Protein AF-A0A961CF99-F1 (afdb_monomer)

pLDDT: mean 89.74, std 12.35, range [31.81, 98.88]

Mean predicted aligned error: 10.04 Å

Solvent-accessible surface area (backbone atoms only — not comparable to full-atom values): 24828 Å² total; per-residue (Å²): 109,51,66,44,19,54,70,67,27,48,86,78,88,86,75,65,94,90,62,47,72,70,56,52,49,56,49,46,77,66,35,72,87,63,64,51,28,88,77,83,83,83,88,78,50,56,36,20,24,80,72,39,80,42,58,47,74,42,98,70,51,54,33,36,25,20,44,58,48,14,38,79,79,15,70,68,36,26,53,27,57,75,71,64,37,55,67,58,45,52,48,53,53,47,48,38,45,74,49,52,27,57,28,36,34,41,25,58,58,48,95,97,56,66,37,36,62,51,24,35,58,49,29,59,48,39,52,77,69,37,62,48,21,46,30,39,35,40,93,45,62,66,30,44,48,38,28,55,78,47,46,83,33,29,36,33,37,35,56,30,41,28,58,72,37,86,48,88,84,19,68,26,47,48,40,48,50,50,25,55,74,69,60,30,27,36,32,35,44,31,30,33,76,93,39,76,38,56,51,41,69,52,30,49,53,42,48,53,50,52,50,51,48,39,41,73,75,54,64,46,55,50,57,34,37,26,38,25,53,57,59,59,50,64,62,76,77,49,77,91,51,43,58,34,56,42,24,25,36,52,33,41,38,46,46,58,69,76,42,72,62,44,45,29,35,35,52,47,70,34,35,35,42,91,52,56,72,39,53,27,35,53,41,38,28,54,51,50,50,54,31,45,77,35,61,38,31,29,34,38,38,62,59,84,56,57,52,47,69,78,78,48,56,68,69,62,48,50,33,41,52,28,40,43,63,56,62,59,42,76,59,49,100,96,45,76,58,46,50,33,61,62,51,45,51,60,72,40,66,83,46,65,64,63,68,70,70,70,70,87,50,87,86,49,59,55,58,59,45,50,16,48,26,27,51,67,29,47,60,87,63,43,67,60,44,52,52,49,38,45,74,75,68,47,51,51,67,50,46,47,61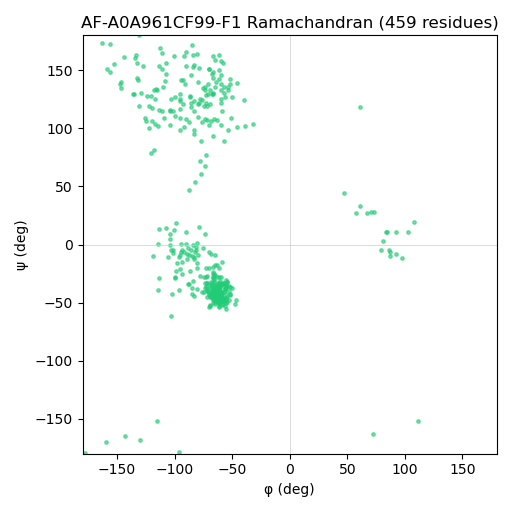,67,27,40,47,49,17,49,48,54,42,52,53,32,38,75,71,66,54,33,55,42,60,53,50,51,35,15,51,53,31,47,51,49,51,50,66,65,35,56,84,69,44,79,87,69,88,82,63,89,72,75,88,78,86,81,86,74,84,84,125

Structure (mmCIF, N/CA/C/O backbone):
data_AF-A0A961CF99-F1
#
_entry.id   AF-A0A961CF99-F1
#
loop_
_atom_site.group_PDB
_atom_site.id
_atom_site.type_symbol
_atom_site.label_atom_id
_atom_site.label_alt_id
_atom_site.label_comp_id
_atom_site.label_asym_id
_atom_site.label_entity_id
_atom_site.label_seq_id
_atom_site.pdbx_PDB_ins_code
_atom_site.Cartn_x
_atom_site.Cartn_y
_atom_site.Cartn_z
_atom_site.occupancy
_atom_site.B_iso_or_equiv
_atom_site.auth_seq_id
_atom_site.auth_comp_id
_atom_site.auth_asym_id
_atom_site.auth_atom_id
_atom_site.pdbx_PDB_model_num
ATOM 1 N N . HIS A 1 1 ? -36.228 -13.807 19.831 1.00 83.81 1 HIS A N 1
ATOM 2 C CA . HIS A 1 1 ? -35.371 -13.094 20.799 1.00 83.81 1 HIS A CA 1
ATOM 3 C C . HIS A 1 1 ? -34.555 -14.047 21.657 1.00 83.81 1 HIS A C 1
ATOM 5 O O . HIS A 1 1 ? -33.346 -14.016 21.515 1.00 83.81 1 HIS A O 1
ATOM 11 N N . GLU A 1 2 ? -35.169 -14.950 22.431 1.00 89.19 2 GLU A N 1
ATOM 12 C CA . GLU A 1 2 ? -34.454 -15.917 23.293 1.00 89.19 2 GLU A CA 1
ATOM 13 C C . GLU A 1 2 ? -33.308 -16.651 22.579 1.00 89.19 2 GLU A C 1
ATOM 15 O O . GLU A 1 2 ? -32.170 -16.546 23.015 1.00 89.19 2 GLU A O 1
ATOM 20 N N . ARG A 1 3 ? -33.566 -17.240 21.400 1.00 92.75 3 ARG A N 1
ATOM 21 C CA . ARG A 1 3 ? -32.526 -17.876 20.572 1.00 92.75 3 ARG A CA 1
ATOM 22 C C . ARG A 1 3 ? -31.328 -16.963 20.269 1.00 92.75 3 ARG A C 1
ATOM 24 O O . ARG A 1 3 ? -30.189 -17.395 20.296 1.00 92.75 3 ARG A O 1
ATOM 31 N N . HIS A 1 4 ? -31.572 -15.683 19.991 1.00 93.06 4 HIS A N 1
ATOM 32 C CA . HIS A 1 4 ? -30.490 -14.747 19.671 1.00 93.06 4 HIS A CA 1
ATOM 33 C C . HIS A 1 4 ? -29.666 -14.387 20.917 1.00 93.06 4 HIS A C 1
ATOM 35 O O . HIS A 1 4 ? -28.481 -14.096 20.810 1.00 93.06 4 HIS A O 1
ATOM 41 N N . VAL A 1 5 ? -30.271 -14.434 22.104 1.00 94.06 5 VAL A N 1
ATOM 42 C CA . VAL A 1 5 ? -29.540 -14.303 23.367 1.00 94.06 5 VAL A CA 1
ATOM 43 C C . VAL A 1 5 ? -28.692 -15.555 23.590 1.00 94.06 5 VAL A C 1
ATOM 45 O O . VAL A 1 5 ? -27.478 -15.451 23.731 1.00 94.06 5 VAL A O 1
ATOM 48 N N . THR A 1 6 ? -29.307 -16.739 23.549 1.00 94.19 6 THR A N 1
ATOM 49 C CA . THR A 1 6 ? -28.673 -18.004 23.957 1.00 94.19 6 THR A CA 1
ATOM 50 C C . THR A 1 6 ? -27.751 -18.633 22.916 1.00 94.19 6 THR A C 1
ATOM 52 O O . THR A 1 6 ? -26.993 -19.524 23.275 1.00 94.19 6 THR A O 1
ATOM 55 N N . GLU A 1 7 ? -27.818 -18.223 21.647 1.00 93.31 7 GLU A N 1
ATOM 56 C CA . GLU A 1 7 ? -26.940 -18.735 20.579 1.00 93.31 7 GLU A CA 1
ATOM 57 C C . GLU A 1 7 ? -26.005 -17.656 20.019 1.00 93.31 7 GLU A C 1
ATOM 59 O O . GLU A 1 7 ? -24.847 -17.947 19.747 1.00 93.31 7 GLU A O 1
ATOM 64 N N . LEU A 1 8 ? -26.477 -16.411 19.854 1.00 92.56 8 LEU A N 1
ATOM 65 C CA . LEU A 1 8 ? -25.692 -15.326 19.234 1.00 92.56 8 LEU A CA 1
ATOM 66 C C . LEU A 1 8 ? -25.081 -14.354 20.254 1.00 92.56 8 LEU A C 1
ATOM 68 O O . LEU A 1 8 ? -24.314 -13.467 19.881 1.00 92.56 8 LEU A O 1
ATOM 72 N N . GLY A 1 9 ? -25.424 -14.491 21.537 1.00 93.94 9 GLY A N 1
ATOM 73 C CA . GLY A 1 9 ? -24.858 -13.672 22.605 1.00 93.94 9 GLY A CA 1
ATOM 74 C C . GLY A 1 9 ? -25.358 -12.229 22.623 1.00 93.94 9 GLY A C 1
ATOM 75 O O . GLY A 1 9 ? -24.628 -11.350 23.073 1.00 93.94 9 GLY A O 1
ATOM 76 N N . ILE A 1 10 ? -26.579 -11.949 22.143 1.00 93.31 10 ILE A N 1
ATOM 77 C CA . ILE A 1 10 ? -27.162 -10.601 22.253 1.00 93.31 10 ILE A CA 1
ATOM 78 C C . ILE A 1 10 ? -27.270 -10.198 23.730 1.00 93.31 10 ILE A C 1
ATOM 80 O O . ILE A 1 10 ? -27.955 -10.856 24.513 1.00 93.31 10 ILE A O 1
ATOM 84 N N . ASN A 1 11 ? -26.626 -9.083 24.089 1.00 92.81 11 ASN A N 1
ATOM 85 C CA . ASN A 1 11 ? -26.580 -8.574 25.463 1.00 92.81 11 ASN A CA 1
ATOM 86 C C . ASN A 1 11 ? -27.641 -7.504 25.766 1.00 92.81 11 ASN A C 1
ATOM 88 O O . ASN A 1 11 ? -27.965 -7.285 26.929 1.00 92.81 11 ASN A O 1
ATOM 92 N N . VAL A 1 12 ? -28.181 -6.836 24.740 1.00 93.69 12 VAL A N 1
ATOM 93 C CA . VAL A 1 12 ? -29.194 -5.779 24.881 1.00 93.69 12 VAL A CA 1
ATOM 94 C C . VAL A 1 12 ? -30.277 -5.987 23.829 1.00 93.69 12 VAL A C 1
ATOM 96 O O . VAL A 1 12 ? -29.976 -6.140 22.648 1.00 93.69 12 VAL A O 1
ATOM 99 N N . ILE A 1 13 ? -31.542 -5.991 24.253 1.00 93.19 13 ILE A N 1
ATOM 100 C CA . ILE A 1 13 ? -32.702 -6.104 23.362 1.00 93.19 13 ILE A CA 1
ATOM 101 C C . ILE A 1 13 ? -33.562 -4.857 23.546 1.00 93.19 13 ILE A C 1
ATOM 103 O O . ILE A 1 13 ? -33.926 -4.509 24.667 1.00 93.19 13 ILE A O 1
ATOM 107 N N . GLY A 1 14 ? -33.891 -4.197 22.442 1.00 92.88 14 GLY A N 1
ATOM 108 C CA . GLY A 1 14 ? -34.728 -3.004 22.423 1.00 92.88 14 GLY A CA 1
ATOM 109 C C . GLY A 1 14 ? -35.631 -2.978 21.198 1.00 92.88 14 GLY A C 1
ATOM 110 O O . GLY A 1 14 ? -35.815 -3.990 20.520 1.00 92.88 14 GLY A O 1
ATOM 111 N N . GLY A 1 15 ? -36.193 -1.806 20.923 1.00 93.31 15 GLY A N 1
ATOM 112 C CA . GLY A 1 15 ? -37.073 -1.567 19.788 1.00 93.31 1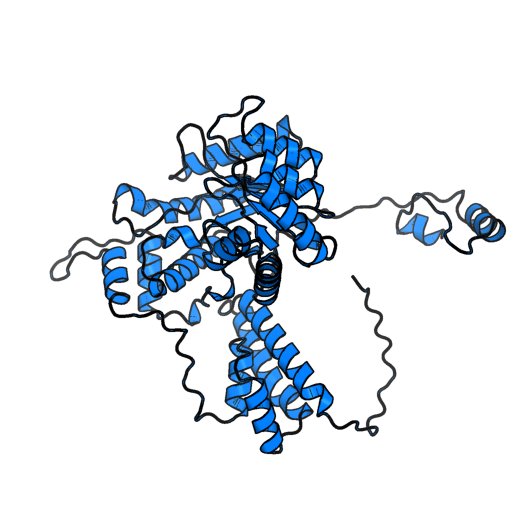5 GLY A CA 1
ATOM 113 C C . GLY A 1 15 ? -36.702 -0.300 19.029 1.00 93.31 15 GLY A C 1
ATOM 114 O O . GLY A 1 15 ? -36.105 0.612 19.593 1.00 93.31 15 GLY A O 1
ATOM 115 N N . CYS A 1 16 ? -37.084 -0.247 17.757 1.00 95.12 16 CYS A N 1
ATOM 116 C CA . CYS A 1 16 ? -36.972 0.937 16.905 1.00 95.12 16 CYS A CA 1
ATOM 117 C C . CYS A 1 16 ? -38.383 1.418 16.499 1.00 95.12 16 CYS A C 1
ATOM 119 O O . CYS A 1 16 ? -39.358 1.195 17.226 1.00 95.12 16 CYS A O 1
ATOM 121 N N . CYS A 1 17 ? -38.513 2.060 15.339 1.00 95.44 17 CYS A N 1
ATOM 122 C CA . CYS A 1 17 ? -39.769 2.575 14.800 1.00 95.44 17 CYS A CA 1
ATOM 123 C C . CYS A 1 17 ? -40.888 1.517 14.813 1.00 95.44 17 CYS A C 1
ATOM 125 O O . CYS A 1 17 ? -40.722 0.415 14.298 1.00 95.44 17 CYS A O 1
ATOM 127 N N . GLY A 1 18 ? -42.035 1.869 15.404 1.00 95.75 18 GLY A N 1
ATOM 128 C CA . GLY A 1 18 ? -43.210 0.993 15.503 1.00 95.75 18 GLY A CA 1
ATOM 129 C C . GLY A 1 18 ? -43.220 0.045 16.708 1.00 95.75 18 GLY A C 1
ATOM 130 O O . GLY A 1 18 ? -44.223 -0.628 16.935 1.00 95.75 18 GLY A O 1
ATOM 131 N N . THR A 1 19 ? -42.156 0.010 17.515 1.00 97.38 19 THR A N 1
ATOM 132 C CA . THR A 1 19 ? -42.137 -0.814 18.732 1.00 97.38 19 THR A CA 1
ATOM 133 C C . THR A 1 19 ? -43.027 -0.197 19.810 1.00 97.38 19 THR A C 1
ATOM 135 O O . THR A 1 19 ? -42.885 0.978 20.139 1.00 97.38 19 THR A O 1
ATOM 138 N N . THR A 1 20 ? -43.937 -0.992 20.379 1.00 97.62 20 THR A N 1
ATOM 139 C CA . THR A 1 20 ? -44.868 -0.550 21.437 1.00 97.62 20 THR A CA 1
ATOM 140 C C . THR A 1 20 ? -44.540 -1.200 22.786 1.00 97.62 20 THR A C 1
ATOM 142 O O . THR A 1 20 ? -43.821 -2.207 22.826 1.00 97.62 20 THR A O 1
ATOM 145 N N . PRO A 1 21 ? -45.087 -0.686 23.905 1.00 98.00 21 PRO A N 1
ATOM 146 C CA . PRO A 1 21 ? -44.946 -1.326 25.211 1.00 98.00 21 PRO A CA 1
ATOM 147 C C . PRO A 1 21 ? -45.399 -2.793 25.234 1.00 98.00 21 PRO A C 1
ATOM 149 O O . PRO A 1 21 ? -44.814 -3.598 25.952 1.00 98.00 21 PRO A O 1
ATOM 152 N N . GLU A 1 22 ? -46.399 -3.171 24.433 1.00 97.62 22 GLU A N 1
ATOM 153 C CA . GLU A 1 22 ? -46.884 -4.553 24.315 1.00 97.62 22 GLU A CA 1
ATOM 154 C C . GLU A 1 22 ? -45.819 -5.482 23.736 1.00 97.62 22 GLU A C 1
ATOM 156 O O . GLU A 1 22 ? -45.616 -6.578 24.257 1.00 97.62 22 GLU A O 1
ATOM 161 N N . HIS A 1 23 ? -45.102 -5.026 22.707 1.00 96.75 23 HIS A N 1
ATOM 162 C CA . HIS A 1 23 ? -44.000 -5.779 22.118 1.00 96.75 23 HIS A CA 1
ATOM 163 C C . HIS A 1 23 ? -42.878 -5.994 23.138 1.00 96.75 23 HIS A C 1
ATOM 165 O O . HIS A 1 23 ? -42.437 -7.125 23.340 1.00 96.75 23 HIS A O 1
ATOM 171 N N . LEU A 1 24 ? -42.447 -4.930 23.829 1.00 96.81 24 LEU A N 1
ATOM 172 C CA . LEU A 1 24 ? -41.386 -5.041 24.835 1.00 96.81 24 LEU A CA 1
ATOM 173 C C . LEU A 1 24 ? -41.810 -5.889 26.036 1.00 96.81 24 LEU A C 1
ATOM 175 O O . LEU A 1 24 ? -40.985 -6.637 26.549 1.00 96.81 24 LEU A O 1
ATOM 179 N N . ARG A 1 25 ? -43.084 -5.848 26.448 1.00 97.00 25 ARG A N 1
ATOM 180 C CA . ARG A 1 25 ? -43.606 -6.722 27.509 1.00 97.00 25 ARG A CA 1
ATOM 181 C C . ARG A 1 25 ? -43.421 -8.196 27.152 1.00 97.00 25 ARG A C 1
ATOM 183 O O . ARG A 1 25 ? -42.852 -8.935 27.947 1.00 97.00 25 ARG A O 1
ATOM 190 N N . ALA A 1 26 ? -43.798 -8.589 25.935 1.00 95.81 26 ALA A N 1
ATOM 191 C CA . ALA A 1 26 ? -43.608 -9.957 25.455 1.00 95.81 26 ALA A CA 1
ATOM 192 C C . ALA A 1 26 ? -42.119 -10.351 25.364 1.00 95.81 26 ALA A C 1
ATOM 194 O O . ALA A 1 26 ? -41.754 -11.482 25.684 1.00 95.81 26 ALA A O 1
ATOM 195 N N . VAL A 1 27 ? -41.240 -9.424 24.962 1.00 95.00 27 VAL A N 1
ATOM 196 C CA . VAL A 1 27 ? -39.784 -9.657 24.934 1.00 95.00 27 VAL A CA 1
ATOM 197 C C . VAL A 1 27 ? -39.228 -9.863 26.341 1.00 95.00 27 VAL A C 1
ATOM 199 O O . VAL A 1 27 ? -38.476 -10.809 26.556 1.00 95.00 27 VAL A O 1
ATOM 202 N N . VAL A 1 28 ? -39.601 -9.012 27.300 1.00 95.44 28 VAL A N 1
ATOM 203 C CA . VAL A 1 28 ? -39.152 -9.111 28.696 1.00 95.44 28 VAL A CA 1
ATOM 204 C C . VAL A 1 28 ? -39.641 -10.414 29.319 1.00 95.44 28 VAL A C 1
ATOM 206 O O . VAL A 1 28 ? -38.828 -11.156 29.862 1.00 95.44 28 VAL A O 1
ATOM 209 N N . GLU A 1 29 ? -40.928 -10.743 29.174 1.00 95.44 29 GLU A N 1
ATOM 210 C CA . GLU A 1 29 ? -41.494 -12.010 29.659 1.00 95.44 29 GLU A CA 1
ATOM 211 C C . GLU A 1 29 ? -40.740 -13.223 29.103 1.00 95.44 29 GLU A C 1
ATOM 213 O O . GLU A 1 29 ? -40.534 -14.204 29.815 1.00 95.44 29 GLU A O 1
ATOM 218 N N . ARG A 1 30 ? -40.290 -13.152 27.844 1.00 93.25 30 ARG A N 1
ATOM 219 C CA . ARG A 1 30 ? -39.590 -14.260 27.192 1.00 93.25 30 ARG A CA 1
ATOM 220 C C . ARG A 1 30 ? -38.090 -14.322 27.487 1.00 93.25 30 ARG A C 1
ATOM 222 O O . ARG A 1 30 ? -37.536 -15.414 27.463 1.00 93.25 30 ARG A O 1
ATOM 229 N N . CYS A 1 31 ? -37.421 -13.189 27.697 1.00 94.56 31 CYS A N 1
ATOM 230 C CA . CYS A 1 31 ? -35.954 -13.113 27.691 1.00 94.56 31 CYS A CA 1
ATOM 231 C C . CYS A 1 31 ? -35.320 -12.651 29.008 1.00 94.56 31 CYS A C 1
ATOM 233 O O . CYS A 1 31 ? -34.104 -12.761 29.137 1.00 94.56 31 CYS A O 1
ATOM 235 N N . ALA A 1 32 ? -36.084 -12.161 29.992 1.00 90.50 32 ALA A N 1
ATOM 236 C CA . ALA A 1 32 ? -35.521 -11.607 31.232 1.00 90.50 32 ALA A CA 1
ATOM 237 C C . ALA A 1 32 ? -34.666 -12.604 32.037 1.00 90.50 32 ALA A C 1
ATOM 239 O O . ALA A 1 32 ? -33.758 -12.192 32.750 1.00 90.50 32 ALA A O 1
ATOM 240 N N . GLY A 1 33 ? -34.950 -13.905 31.925 1.00 91.50 33 GLY A N 1
ATOM 241 C CA . GLY A 1 33 ? -34.180 -14.967 32.581 1.00 91.50 33 GLY A CA 1
ATOM 242 C C . GLY A 1 33 ? -33.075 -15.587 31.721 1.00 91.50 33 GLY A C 1
ATOM 243 O O . GLY A 1 33 ? -32.417 -16.519 32.176 1.00 91.50 33 GLY A O 1
ATOM 244 N N . SER A 1 34 ? -32.887 -15.138 30.478 1.00 93.19 34 SER A N 1
ATOM 245 C CA . SER A 1 34 ? -31.924 -15.743 29.554 1.00 93.19 34 SER A CA 1
ATOM 246 C C . SER A 1 34 ? -30.496 -15.269 29.839 1.00 93.19 34 SER A C 1
ATOM 248 O O . SER A 1 34 ? -30.253 -14.085 30.061 1.00 93.19 34 SER A O 1
ATOM 250 N N . THR A 1 35 ? -29.528 -16.182 29.761 1.00 95.00 35 THR A N 1
ATOM 251 C CA . THR A 1 35 ? -28.098 -15.848 29.796 1.00 95.00 35 THR A CA 1
ATOM 252 C C . THR A 1 35 ? -27.567 -15.729 28.365 1.00 95.00 35 THR A C 1
ATOM 254 O O . THR A 1 35 ? -27.743 -16.672 27.589 1.00 95.00 35 THR A O 1
ATOM 257 N N . PRO A 1 36 ? -26.935 -14.603 27.983 1.00 95.38 36 PRO A N 1
ATOM 258 C CA . PRO A 1 36 ? -26.304 -14.475 26.675 1.00 95.38 36 PRO A CA 1
ATOM 259 C C . PRO A 1 36 ? -25.209 -15.526 26.461 1.00 95.38 36 PRO A C 1
ATOM 261 O O . PRO A 1 36 ? -24.404 -15.769 27.361 1.00 95.38 36 PRO A O 1
ATOM 264 N N . ALA A 1 37 ? -25.151 -16.117 25.267 1.00 95.44 37 ALA A N 1
ATOM 265 C CA . ALA A 1 37 ? -24.029 -16.961 24.865 1.00 95.44 37 ALA A CA 1
ATOM 266 C C . ALA A 1 37 ? -22.705 -16.190 24.890 1.00 95.44 37 ALA A C 1
ATOM 268 O O . ALA A 1 37 ? -22.635 -15.007 24.547 1.00 95.44 37 ALA A O 1
ATOM 269 N N . THR A 1 38 ? -21.633 -16.894 25.248 1.00 95.12 38 THR A N 1
ATOM 270 C CA . THR A 1 38 ? -20.268 -16.392 25.090 1.00 95.12 38 THR A CA 1
ATOM 271 C C . THR A 1 38 ? -19.938 -16.280 23.605 1.00 95.12 38 THR A C 1
ATOM 273 O O . THR A 1 38 ? -20.111 -17.238 22.854 1.00 95.12 38 THR A O 1
ATOM 276 N N . ARG A 1 39 ? -19.441 -15.115 23.181 1.00 91.81 39 ARG A N 1
ATOM 277 C CA . ARG A 1 39 ? -18.976 -14.884 21.808 1.00 91.81 39 ARG A CA 1
ATOM 278 C C . ARG A 1 39 ? -17.472 -15.128 21.718 1.00 91.81 39 ARG A C 1
ATOM 280 O O . ARG A 1 39 ? -16.741 -14.757 22.633 1.00 91.81 39 ARG A O 1
ATOM 287 N N . GLN A 1 40 ? -17.032 -15.716 20.611 1.00 90.56 40 GLN A N 1
ATOM 288 C CA . GLN A 1 40 ? -15.621 -15.865 20.250 1.00 90.56 40 GLN A CA 1
ATOM 289 C C . GLN A 1 40 ? -15.387 -15.100 18.942 1.00 90.56 40 GLN A C 1
ATOM 291 O O . GLN A 1 40 ? -15.492 -15.696 17.870 1.00 90.56 40 GLN A O 1
ATOM 296 N N . PRO A 1 41 ? -15.211 -13.767 18.997 1.00 89.69 41 PRO A N 1
ATOM 297 C CA . PRO A 1 41 ? -14.941 -12.994 17.793 1.00 89.69 41 PRO A CA 1
ATOM 298 C C . PRO A 1 41 ? -13.600 -13.421 17.188 1.00 89.69 41 PRO A C 1
ATOM 300 O O . PRO A 1 41 ? -12.631 -13.647 17.911 1.00 89.69 41 PRO A O 1
ATOM 303 N N . VAL A 1 42 ? -13.558 -13.517 15.861 1.00 88.19 42 VAL A N 1
ATOM 304 C CA . VAL A 1 42 ? -12.309 -13.641 15.108 1.00 88.19 42 VAL A CA 1
ATOM 305 C C . VAL A 1 42 ? -11.895 -12.231 14.719 1.00 88.19 42 VAL A C 1
ATOM 307 O O . VAL A 1 42 ? -12.673 -11.511 14.096 1.00 88.19 42 VAL A O 1
ATOM 310 N N . HIS A 1 43 ? -10.705 -11.827 15.149 1.00 87.88 43 HIS A N 1
ATOM 311 C CA . HIS A 1 43 ? -10.130 -10.544 14.774 1.00 87.88 43 HIS A CA 1
ATOM 312 C C . HIS A 1 43 ? -9.389 -10.702 13.451 1.00 87.88 43 HIS A C 1
ATOM 314 O O . HIS A 1 43 ? -8.548 -11.587 13.310 1.00 87.88 43 HIS A O 1
ATOM 320 N N . GLU A 1 44 ? -9.710 -9.835 12.500 1.00 92.12 44 GLU A N 1
ATOM 321 C CA . GLU A 1 44 ? -9.079 -9.788 11.189 1.00 92.12 44 GLU A CA 1
ATOM 322 C C . GLU A 1 44 ? -8.493 -8.391 11.000 1.00 92.12 44 GLU A C 1
ATOM 324 O O . GLU A 1 44 ? -9.209 -7.389 11.082 1.00 92.12 44 GLU A O 1
ATOM 329 N N . ALA A 1 45 ? -7.175 -8.310 10.819 1.00 95.81 45 ALA A N 1
ATOM 330 C CA . ALA A 1 45 ? -6.510 -7.030 10.630 1.00 95.81 45 ALA A CA 1
ATOM 331 C C . ALA A 1 45 ? -6.768 -6.511 9.212 1.00 95.81 45 ALA A C 1
ATOM 333 O O . ALA A 1 45 ? -6.656 -7.244 8.229 1.00 95.81 45 ALA A O 1
ATOM 334 N N . GLY A 1 46 ? -7.093 -5.230 9.111 1.00 97.19 46 GLY A N 1
ATOM 33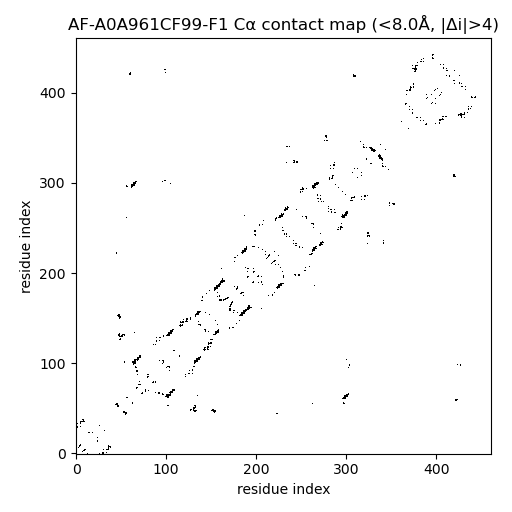5 C CA . GLY A 1 46 ? -7.374 -4.588 7.837 1.00 97.19 46 GLY A CA 1
ATOM 336 C C . GLY A 1 46 ? -7.668 -3.104 7.982 1.00 97.19 46 GLY A C 1
ATOM 337 O O . GLY A 1 46 ? -7.678 -2.562 9.092 1.00 97.19 46 GLY A O 1
ATOM 338 N N . ALA A 1 47 ? -7.941 -2.467 6.853 1.00 97.88 47 ALA A N 1
ATOM 339 C CA . ALA A 1 47 ? -8.395 -1.086 6.766 1.00 97.88 47 ALA A CA 1
ATOM 340 C C . ALA A 1 47 ? -9.877 -1.042 6.375 1.00 97.88 47 ALA A C 1
ATOM 342 O O . ALA A 1 47 ? -10.408 -1.976 5.770 1.00 97.88 47 ALA A O 1
ATOM 343 N N . THR A 1 48 ? -10.567 0.046 6.711 1.00 97.00 48 THR A N 1
ATOM 344 C CA . THR A 1 48 ? -11.968 0.238 6.318 1.00 97.00 48 THR A CA 1
ATOM 345 C C . THR A 1 48 ? -12.188 1.613 5.715 1.00 97.00 48 THR A C 1
ATOM 347 O O . THR A 1 48 ? -11.645 2.618 6.166 1.00 97.00 48 THR A O 1
ATOM 350 N N . SER A 1 49 ? -13.032 1.655 4.692 1.00 95.00 49 SER A N 1
ATOM 351 C CA . SER A 1 49 ? -13.752 2.862 4.305 1.00 95.00 49 SER A CA 1
ATOM 352 C C . SER A 1 49 ? -15.147 2.824 4.935 1.00 95.00 49 SER A C 1
ATOM 354 O O . SER A 1 49 ? -15.519 1.861 5.609 1.00 95.00 49 SER A O 1
ATOM 356 N N . ILE A 1 50 ? -15.967 3.836 4.661 1.00 93.81 50 ILE A N 1
ATOM 357 C CA . ILE A 1 50 ? -17.395 3.795 5.012 1.00 93.81 50 ILE A CA 1
ATOM 358 C C . ILE A 1 50 ? -18.197 2.786 4.164 1.00 93.81 50 ILE A C 1
ATOM 360 O O . ILE A 1 50 ? -19.381 2.581 4.425 1.00 93.81 50 ILE A O 1
ATOM 364 N N . TYR A 1 51 ? -17.575 2.180 3.145 1.00 91.06 51 TYR A N 1
ATOM 365 C CA . TYR A 1 51 ? -18.219 1.297 2.169 1.00 91.06 51 TYR A CA 1
ATOM 366 C C . TYR A 1 51 ? -17.746 -0.155 2.245 1.00 91.06 51 TYR A C 1
ATOM 368 O O . TYR A 1 51 ? -18.500 -1.052 1.879 1.00 91.06 51 TYR A O 1
ATOM 376 N N . SER A 1 52 ? -16.507 -0.404 2.672 1.00 89.88 52 SER A N 1
ATOM 377 C CA . SER A 1 52 ? -15.935 -1.749 2.656 1.00 89.88 52 SER A CA 1
ATOM 378 C C . SER A 1 52 ? -14.811 -1.927 3.668 1.00 89.88 52 SER A C 1
ATOM 380 O O . SER A 1 52 ? -14.027 -1.010 3.924 1.00 89.88 52 SER A O 1
ATOM 382 N N . PHE A 1 53 ? -14.698 -3.153 4.172 1.00 94.88 53 PHE A N 1
ATOM 383 C CA . PHE A 1 53 ? -13.520 -3.656 4.868 1.00 94.88 53 PHE A CA 1
ATOM 384 C C . PHE A 1 53 ? -12.565 -4.319 3.875 1.00 94.88 53 PHE A C 1
ATOM 386 O O . PHE A 1 53 ? -13.007 -5.038 2.980 1.00 94.88 53 PHE A O 1
ATOM 393 N N . VAL A 1 54 ? -11.269 -4.064 4.045 1.00 96.44 54 VAL A N 1
ATOM 394 C CA . VAL A 1 54 ? -10.189 -4.648 3.251 1.00 96.44 54 VAL A CA 1
ATOM 395 C C . VAL A 1 54 ? -9.188 -5.292 4.214 1.00 96.44 54 VAL A C 1
ATOM 397 O O . VAL A 1 54 ? -8.486 -4.556 4.917 1.00 96.44 54 VAL A O 1
ATOM 400 N N . PRO A 1 55 ? -9.106 -6.634 4.275 1.00 96.88 55 PRO A N 1
ATOM 401 C CA . PRO A 1 55 ? -8.119 -7.308 5.110 1.00 96.88 55 PRO A CA 1
ATOM 402 C C . PRO A 1 55 ? -6.703 -7.044 4.593 1.00 96.88 55 PRO A C 1
ATOM 404 O O . PRO A 1 55 ? -6.488 -6.880 3.394 1.00 96.88 55 PRO A O 1
ATOM 407 N N . PHE A 1 56 ? -5.713 -6.989 5.481 1.00 96.94 56 PHE A N 1
ATOM 408 C CA . PHE A 1 56 ? -4.319 -6.839 5.044 1.00 96.94 56 PHE A CA 1
ATOM 409 C C . PHE A 1 56 ? -3.783 -8.119 4.408 1.00 96.94 56 PHE A C 1
ATOM 411 O O . PHE A 1 56 ? -3.051 -8.055 3.423 1.00 96.94 56 PHE A O 1
ATOM 418 N N . HIS A 1 57 ? -4.202 -9.275 4.922 1.00 94.94 57 HIS A N 1
ATOM 419 C CA . HIS A 1 57 ? -3.959 -10.545 4.260 1.00 94.94 57 HIS A CA 1
ATOM 420 C C . HIS A 1 57 ? -4.866 -10.687 3.033 1.00 94.94 57 HIS A C 1
ATOM 422 O O . HIS A 1 57 ? -6.069 -10.445 3.111 1.00 94.94 57 HIS A O 1
ATOM 428 N N . GLN A 1 58 ? -4.285 -11.088 1.906 1.00 92.38 58 GLN A N 1
ATOM 429 C CA . GLN A 1 58 ? -5.000 -11.340 0.661 1.00 92.38 58 GLN A CA 1
ATOM 430 C C . GLN A 1 58 ? -4.777 -12.804 0.268 1.00 92.38 58 GLN A C 1
ATOM 432 O O . GLN A 1 58 ? -3.649 -13.203 0.009 1.00 92.38 58 GLN A O 1
ATOM 437 N N . ASP A 1 59 ? -5.840 -13.611 0.200 1.00 77.69 59 ASP A N 1
ATOM 438 C CA . ASP A 1 59 ? -5.713 -15.064 -0.034 1.00 77.69 59 ASP A CA 1
ATOM 439 C C . ASP A 1 59 ? -5.053 -15.409 -1.381 1.00 77.69 59 ASP A C 1
ATOM 441 O O . ASP A 1 59 ? -4.371 -16.420 -1.532 1.00 77.69 59 ASP A O 1
ATOM 445 N N . ALA A 1 60 ? -5.303 -14.574 -2.386 1.00 72.94 60 ALA A N 1
ATOM 446 C CA . ALA A 1 60 ? -4.968 -14.827 -3.783 1.00 72.94 60 ALA A CA 1
ATOM 447 C C . ALA A 1 60 ? -3.901 -13.862 -4.340 1.00 72.94 60 ALA A C 1
ATOM 449 O O . ALA A 1 60 ? -3.565 -13.922 -5.522 1.00 72.94 60 ALA A O 1
ATOM 450 N N . SER A 1 61 ? -3.398 -12.937 -3.519 1.00 84.50 61 SER A N 1
ATOM 451 C CA . SER A 1 61 ? -2.531 -11.833 -3.944 1.00 84.50 61 SER A CA 1
ATOM 452 C C . SER A 1 61 ? -1.729 -11.276 -2.770 1.00 84.50 61 SER A C 1
ATOM 454 O O . SER A 1 61 ? -1.744 -11.812 -1.674 1.00 84.50 61 SER A O 1
ATOM 456 N N . PHE A 1 62 ? -1.079 -10.146 -3.001 1.00 93.38 62 PHE A N 1
ATOM 457 C CA . PHE A 1 62 ? -0.718 -9.165 -1.987 1.00 93.38 62 PHE A CA 1
ATOM 458 C C . PHE A 1 62 ? -1.721 -7.995 -2.011 1.00 93.38 62 PHE A C 1
ATOM 460 O O . PHE A 1 62 ? -2.442 -7.782 -2.999 1.00 93.38 62 PHE A O 1
ATOM 467 N N . LEU A 1 63 ? -1.755 -7.211 -0.935 1.00 97.00 63 LEU A N 1
ATOM 468 C CA . LEU A 1 63 ? -2.546 -5.989 -0.832 1.00 97.00 63 LEU A CA 1
ATOM 469 C C . LEU A 1 63 ? -1.934 -4.882 -1.704 1.00 97.00 63 LEU A C 1
ATOM 471 O O . LEU A 1 63 ? -0.902 -4.294 -1.388 1.00 97.00 63 LEU A O 1
ATOM 475 N N . ILE A 1 64 ? -2.600 -4.581 -2.813 1.00 97.06 64 ILE A N 1
ATOM 476 C CA . ILE A 1 64 ? -2.240 -3.461 -3.695 1.00 97.06 64 ILE A CA 1
ATOM 477 C C . ILE A 1 64 ? -2.635 -2.117 -3.072 1.00 97.06 64 ILE A C 1
ATOM 479 O O . ILE A 1 64 ? -3.827 -1.839 -2.901 1.00 97.06 64 ILE A O 1
ATOM 483 N N . ILE A 1 65 ? -1.635 -1.267 -2.848 1.00 98.06 65 ILE A N 1
ATOM 484 C CA . ILE A 1 65 ? -1.773 0.138 -2.467 1.00 98.06 65 ILE A CA 1
ATOM 485 C C . ILE A 1 65 ? -1.532 0.998 -3.721 1.00 98.06 65 ILE A C 1
ATOM 487 O O . ILE A 1 65 ? -0.443 0.986 -4.292 1.00 98.06 65 ILE A O 1
ATOM 491 N N . GLY A 1 66 ? -2.552 1.719 -4.193 1.00 96.12 66 GLY A N 1
ATOM 492 C CA . GLY A 1 66 ? -2.454 2.539 -5.407 1.00 96.12 66 GLY A CA 1
ATOM 493 C C . GLY A 1 66 ? -1.607 3.800 -5.203 1.00 96.12 66 GLY A C 1
ATOM 494 O O . GLY A 1 66 ? -1.952 4.623 -4.364 1.00 96.12 66 GLY A O 1
ATOM 495 N N . GLU A 1 67 ? -0.541 3.972 -5.994 1.00 94.88 67 GLU A N 1
ATOM 496 C CA . GLU A 1 67 ? 0.497 5.010 -5.800 1.00 94.88 67 GLU A CA 1
ATOM 497 C C . GLU A 1 67 ? 0.232 6.374 -6.484 1.00 94.88 67 GLU A C 1
ATOM 499 O O . GLU A 1 67 ? 1.002 7.323 -6.338 1.00 94.88 67 GLU A O 1
ATOM 504 N N . ARG A 1 68 ? -0.801 6.500 -7.328 1.00 94.69 68 ARG A N 1
ATOM 505 C CA . ARG A 1 68 ? -0.923 7.638 -8.271 1.00 94.69 68 ARG A CA 1
ATOM 506 C C . ARG A 1 68 ? -1.523 8.898 -7.658 1.00 94.69 68 ARG A C 1
ATOM 508 O O . ARG A 1 68 ? -1.467 9.950 -8.300 1.00 94.69 68 ARG A O 1
ATOM 515 N N . THR A 1 69 ? -2.106 8.811 -6.470 1.00 96.31 69 THR A N 1
ATOM 516 C CA . THR A 1 69 ? -2.668 9.936 -5.702 1.00 96.31 69 THR A CA 1
ATOM 517 C C . THR A 1 69 ? -1.590 10.586 -4.828 1.00 96.31 69 THR A C 1
ATOM 519 O O . THR A 1 69 ? -1.788 10.857 -3.652 1.00 96.31 69 THR A O 1
ATOM 522 N N . ASN A 1 70 ? -0.428 10.837 -5.437 1.00 95.44 70 ASN A N 1
ATOM 523 C CA . ASN A 1 70 ? 0.787 11.286 -4.768 1.00 95.44 70 ASN A CA 1
ATOM 524 C C . ASN A 1 70 ? 1.389 12.499 -5.503 1.00 95.44 70 ASN A C 1
ATOM 526 O O . ASN A 1 70 ? 1.743 12.408 -6.682 1.00 95.44 70 ASN A O 1
ATOM 530 N N . ALA A 1 71 ? 1.503 13.648 -4.834 1.00 94.38 71 ALA A N 1
ATOM 531 C CA . ALA A 1 71 ? 1.988 14.897 -5.432 1.00 94.38 71 ALA A CA 1
ATOM 532 C C . ALA A 1 71 ? 3.474 14.842 -5.852 1.00 94.38 71 ALA A C 1
ATOM 534 O O . ALA A 1 71 ? 3.898 15.532 -6.791 1.00 94.38 71 ALA A O 1
ATOM 535 N N . ASN A 1 72 ? 4.268 13.981 -5.217 1.00 88.50 72 ASN A N 1
ATOM 536 C CA . ASN A 1 72 ? 5.675 13.782 -5.555 1.00 88.50 72 ASN A CA 1
ATOM 537 C C . ASN A 1 72 ? 5.841 12.778 -6.706 1.00 88.50 72 ASN A C 1
ATOM 539 O O . ASN A 1 72 ? 6.585 13.045 -7.654 1.00 88.50 72 ASN A O 1
ATOM 543 N N . GLY A 1 73 ? 5.090 11.673 -6.679 1.00 84.94 73 GLY A N 1
ATOM 544 C CA . GLY A 1 73 ? 5.193 10.573 -7.647 1.00 84.94 73 GLY A CA 1
ATOM 545 C C . GLY A 1 73 ? 4.366 10.733 -8.929 1.00 84.94 73 GLY A C 1
ATOM 546 O O . GLY A 1 73 ? 4.702 10.155 -9.963 1.00 84.94 73 GLY A O 1
ATOM 547 N N . SER A 1 74 ? 3.302 11.541 -8.912 1.00 91.88 74 SER A N 1
ATOM 548 C CA . SER A 1 74 ? 2.334 11.639 -10.010 1.00 91.88 74 SER A CA 1
ATOM 549 C C . SER A 1 74 ? 2.176 13.072 -10.501 1.00 91.88 74 SER A C 1
ATOM 551 O O . SER A 1 74 ? 1.514 13.907 -9.886 1.00 91.88 74 SER A O 1
ATOM 553 N N . LYS A 1 75 ? 2.748 13.352 -11.681 1.00 93.38 75 LYS A N 1
ATOM 554 C CA . LYS A 1 75 ? 2.665 14.675 -12.321 1.00 93.38 75 LYS A CA 1
ATOM 555 C C . LYS A 1 75 ? 1.216 15.150 -12.482 1.00 93.38 75 LYS A C 1
ATOM 557 O O . LYS A 1 75 ? 0.928 16.292 -12.152 1.00 93.38 75 LYS A O 1
ATOM 562 N N . LYS A 1 76 ? 0.321 14.268 -12.943 1.00 95.06 76 LYS A N 1
ATOM 563 C CA . LYS A 1 76 ? -1.094 14.601 -13.164 1.00 95.06 76 LYS A CA 1
ATOM 564 C C . LYS A 1 76 ? -1.802 14.951 -11.853 1.00 95.06 76 LYS A C 1
ATOM 566 O O . LYS A 1 76 ? -2.489 15.960 -11.803 1.00 95.06 76 LYS A O 1
ATOM 571 N N . PHE A 1 77 ? -1.603 14.155 -10.798 1.00 96.75 77 PHE A N 1
ATOM 572 C CA . PHE A 1 77 ? -2.218 14.430 -9.496 1.00 96.75 77 PHE A CA 1
ATOM 573 C C . PHE A 1 77 ? -1.707 15.745 -8.915 1.00 96.75 77 PHE A C 1
ATOM 575 O O . PHE A 1 77 ? -2.500 16.572 -8.477 1.00 96.75 77 PHE A O 1
ATOM 582 N N . ARG A 1 78 ? -0.388 15.965 -8.988 1.00 95.94 78 ARG A N 1
ATOM 583 C CA . ARG A 1 78 ? 0.234 17.220 -8.573 1.00 95.94 78 ARG A CA 1
ATOM 584 C C . ARG A 1 78 ? -0.380 18.411 -9.294 1.00 95.94 78 ARG A C 1
ATOM 586 O O . ARG A 1 78 ? -0.826 19.331 -8.631 1.00 95.94 78 ARG A O 1
ATOM 593 N N . GLU A 1 79 ? -0.396 18.413 -10.625 1.00 96.56 79 GLU A N 1
ATOM 594 C CA . GLU A 1 79 ? -0.924 19.539 -11.409 1.00 96.56 79 GLU A CA 1
ATOM 595 C C . GLU A 1 79 ? -2.392 19.821 -11.063 1.00 96.56 79 GLU A C 1
ATOM 597 O O . GLU A 1 79 ? -2.720 20.953 -10.717 1.00 96.56 79 GLU A O 1
ATOM 602 N N . SER A 1 80 ? -3.240 18.789 -11.014 1.00 96.69 80 SER A N 1
ATOM 603 C CA . SER A 1 80 ? -4.648 18.938 -10.630 1.00 96.69 80 SER A CA 1
ATOM 604 C C . SER A 1 80 ? -4.827 19.470 -9.205 1.00 96.69 80 SER A C 1
ATOM 606 O O . SER A 1 80 ? -5.612 20.388 -8.989 1.00 96.69 80 SER A O 1
ATOM 608 N N . MET A 1 81 ? -4.065 18.967 -8.230 1.00 95.38 81 MET A N 1
ATOM 609 C CA . MET A 1 81 ? -4.089 19.472 -6.852 1.00 95.38 81 MET A CA 1
ATOM 610 C C . MET A 1 81 ? -3.620 20.932 -6.776 1.00 95.38 81 MET A C 1
ATOM 612 O O . MET A 1 81 ? -4.229 21.753 -6.088 1.00 95.38 81 MET A O 1
ATOM 616 N N . LEU A 1 82 ? -2.552 21.278 -7.505 1.00 93.81 82 LEU A N 1
ATOM 617 C CA . LEU A 1 82 ? -2.010 22.635 -7.538 1.00 93.81 82 LEU A CA 1
ATOM 618 C C . LEU A 1 82 ? -3.024 23.641 -8.091 1.00 93.81 82 LEU A C 1
ATOM 620 O O . LEU A 1 82 ? -3.136 24.745 -7.553 1.00 93.81 82 LEU A O 1
ATOM 624 N N . GLU A 1 83 ? -3.769 23.233 -9.116 1.00 95.75 83 GLU A N 1
ATOM 625 C CA . GLU A 1 83 ? -4.832 24.001 -9.771 1.00 95.75 83 GLU A CA 1
ATOM 626 C C . GLU A 1 83 ? -6.178 23.944 -9.026 1.00 95.75 83 GLU A C 1
ATOM 628 O O . GLU A 1 83 ? -7.131 24.605 -9.438 1.00 95.75 83 GLU A O 1
ATOM 633 N N . ALA A 1 84 ? -6.257 23.197 -7.916 1.00 94.75 84 ALA A N 1
ATOM 634 C CA . ALA A 1 84 ? -7.489 22.912 -7.179 1.00 94.75 84 ALA A CA 1
ATOM 635 C C . ALA A 1 84 ? -8.585 22.235 -8.034 1.00 94.75 84 ALA A C 1
ATOM 637 O O . ALA A 1 84 ? -9.779 22.339 -7.737 1.00 94.75 84 ALA A O 1
ATOM 638 N N . ASP A 1 85 ? -8.183 21.501 -9.075 1.00 96.19 85 ASP A N 1
ATOM 639 C CA . ASP A 1 85 ? -9.034 20.590 -9.840 1.00 96.19 85 ASP A CA 1
ATOM 640 C C . ASP A 1 85 ? -9.237 19.279 -9.063 1.00 96.19 85 ASP A C 1
ATOM 642 O O . ASP A 1 85 ? -8.692 18.210 -9.361 1.00 96.19 85 ASP A O 1
ATOM 646 N N . TRP A 1 86 ? -10.034 19.385 -8.001 1.00 94.25 86 TRP A N 1
ATOM 647 C CA . TRP A 1 86 ? -10.335 18.270 -7.110 1.00 94.25 86 TRP A CA 1
ATOM 648 C C . TRP A 1 86 ? -11.139 17.159 -7.786 1.00 94.25 86 TRP A C 1
ATOM 650 O O . TRP A 1 86 ? -11.052 16.006 -7.362 1.00 94.25 86 TRP A O 1
ATOM 660 N N . ASP A 1 87 ? -11.905 17.484 -8.829 1.00 92.19 87 ASP A N 1
ATOM 661 C CA . ASP A 1 87 ? -12.685 16.503 -9.581 1.00 92.19 87 ASP A CA 1
ATOM 662 C C . ASP A 1 87 ? -11.754 15.540 -10.321 1.00 92.19 87 ASP A C 1
ATOM 664 O O . ASP A 1 87 ? -11.952 14.322 -10.256 1.00 92.19 87 ASP A O 1
ATOM 668 N N . THR A 1 88 ? -10.676 16.050 -10.929 1.00 94.69 88 THR A N 1
ATOM 669 C CA . THR A 1 88 ? -9.641 15.190 -11.514 1.00 94.69 88 THR A CA 1
ATOM 670 C C . THR A 1 88 ? -8.923 14.359 -10.450 1.00 94.69 88 THR A C 1
ATOM 672 O O . THR A 1 88 ? -8.718 13.162 -10.667 1.00 94.69 88 THR A O 1
ATOM 675 N N . CYS A 1 89 ? -8.604 14.921 -9.278 1.00 96.44 89 CYS A N 1
ATOM 676 C CA . CYS A 1 89 ? -8.012 14.155 -8.170 1.00 96.44 89 CYS A CA 1
ATOM 677 C C . CYS A 1 89 ? -8.912 12.984 -7.730 1.00 96.44 89 CYS A C 1
ATOM 679 O O . CYS A 1 89 ? -8.445 11.851 -7.590 1.00 96.44 89 CYS A O 1
ATOM 681 N N . VAL A 1 90 ? -10.217 13.231 -7.572 1.00 94.88 90 VAL A N 1
ATOM 682 C CA . VAL A 1 90 ? -11.212 12.198 -7.238 1.00 94.88 90 VAL A CA 1
ATOM 683 C C . VAL A 1 90 ? -11.334 11.163 -8.354 1.00 94.88 90 VAL A C 1
ATOM 685 O O . VAL A 1 90 ? -11.448 9.966 -8.082 1.00 94.88 90 VAL A O 1
ATOM 688 N N . GLN A 1 91 ? -11.310 11.591 -9.616 1.00 91.50 91 GLN A N 1
ATOM 689 C CA . GLN A 1 91 ? -11.366 10.663 -10.738 1.00 91.50 91 GLN A CA 1
ATOM 690 C C . GLN A 1 91 ? -10.138 9.746 -10.759 1.00 91.50 91 GLN A C 1
ATOM 692 O O . GLN A 1 91 ? -10.296 8.544 -10.949 1.00 91.50 91 GLN A O 1
ATOM 697 N N . MET A 1 92 ? -8.944 10.270 -10.475 1.00 94.00 92 MET A N 1
ATOM 698 C CA . MET A 1 92 ? -7.726 9.462 -10.374 1.00 94.00 92 MET A CA 1
ATOM 699 C C . MET A 1 92 ? -7.804 8.414 -9.258 1.00 94.00 92 MET A C 1
ATOM 701 O O . MET A 1 92 ? -7.371 7.281 -9.463 1.00 94.00 92 MET A O 1
ATOM 705 N N . ALA A 1 93 ? -8.387 8.749 -8.105 1.00 93.81 93 ALA A N 1
ATOM 706 C CA . ALA A 1 93 ? -8.657 7.775 -7.046 1.00 93.81 93 ALA A CA 1
ATOM 707 C C . ALA A 1 93 ? -9.582 6.648 -7.534 1.00 93.81 93 ALA A C 1
ATOM 709 O O . ALA A 1 93 ? -9.272 5.469 -7.378 1.00 93.81 93 ALA A O 1
ATOM 710 N N . LYS A 1 94 ? -10.691 7.001 -8.198 1.00 88.75 94 LYS A N 1
ATOM 711 C CA . LYS A 1 94 ? -11.640 6.023 -8.755 1.00 88.75 94 LYS A CA 1
ATOM 712 C C . LYS A 1 94 ? -11.014 5.143 -9.834 1.00 88.75 94 LYS A C 1
ATOM 714 O O . LYS A 1 94 ? -11.310 3.953 -9.885 1.00 88.75 94 LYS A O 1
ATOM 719 N N . ASP A 1 95 ? -10.178 5.716 -10.694 1.00 88.94 95 ASP A N 1
ATOM 720 C CA . ASP A 1 95 ? -9.493 4.979 -11.756 1.00 88.94 95 ASP A CA 1
ATOM 721 C C . ASP A 1 95 ? -8.577 3.905 -11.162 1.00 88.94 95 ASP A C 1
ATOM 723 O O . ASP A 1 95 ? -8.651 2.757 -11.585 1.00 88.94 95 ASP A O 1
ATOM 727 N N . GLN A 1 96 ? -7.817 4.227 -10.111 1.00 91.06 96 GLN A N 1
ATOM 728 C CA . GLN A 1 96 ? -6.960 3.253 -9.426 1.00 91.06 96 GLN A CA 1
ATOM 729 C C . GLN A 1 96 ? -7.743 2.082 -8.823 1.00 91.06 96 GLN A C 1
ATOM 731 O O . GLN A 1 96 ? -7.316 0.937 -8.947 1.00 91.06 96 GLN A O 1
ATOM 736 N N . ILE A 1 97 ? -8.910 2.342 -8.226 1.00 86.75 97 ILE A N 1
ATOM 737 C CA . ILE A 1 97 ? -9.785 1.276 -7.710 1.00 86.75 97 ILE A CA 1
ATOM 738 C C . ILE A 1 97 ? -10.250 0.372 -8.860 1.00 86.75 97 ILE A C 1
ATOM 740 O O . ILE A 1 97 ? -10.201 -0.850 -8.749 1.00 86.75 97 ILE A O 1
ATOM 744 N N . ARG A 1 98 ? -10.651 0.954 -10.001 1.00 82.25 98 ARG A N 1
ATOM 745 C CA . ARG A 1 98 ? -11.037 0.183 -11.200 1.00 82.25 98 ARG A CA 1
ATOM 746 C C . ARG A 1 98 ? -9.865 -0.569 -11.837 1.00 82.25 98 ARG A C 1
ATOM 748 O O . ARG A 1 98 ? -10.097 -1.529 -12.562 1.00 82.25 98 ARG A O 1
ATOM 755 N N . GLU A 1 99 ? -8.638 -0.113 -11.610 1.00 83.69 99 GLU A N 1
ATOM 756 C CA . GLU A 1 99 ? -7.390 -0.761 -12.030 1.00 83.69 99 GLU A CA 1
ATOM 757 C C . GLU A 1 99 ? -6.920 -1.841 -11.032 1.00 83.69 99 GLU A C 1
ATOM 759 O O . GLU A 1 99 ? -5.903 -2.484 -11.279 1.00 83.69 99 GLU A O 1
ATOM 764 N N . GLY A 1 100 ? -7.651 -2.068 -9.930 1.00 84.00 100 GLY A N 1
ATOM 765 C CA . GLY A 1 100 ? -7.392 -3.152 -8.976 1.00 84.00 100 GLY A CA 1
ATOM 766 C C . GLY A 1 100 ? -6.706 -2.739 -7.670 1.00 84.00 100 GLY A C 1
ATOM 767 O O . GLY A 1 100 ? -6.288 -3.612 -6.915 1.00 84.00 100 GLY A O 1
ATOM 768 N N . ALA A 1 101 ? -6.574 -1.441 -7.373 1.00 91.25 101 ALA A N 1
ATOM 769 C CA . ALA A 1 101 ? -6.086 -0.998 -6.066 1.00 91.25 101 ALA A CA 1
ATOM 770 C C . ALA A 1 101 ? -7.091 -1.348 -4.954 1.00 91.25 101 ALA A C 1
ATOM 772 O O . ALA A 1 101 ? -8.277 -1.023 -5.057 1.00 91.25 101 ALA A O 1
ATOM 773 N N . HIS A 1 102 ? -6.609 -1.971 -3.876 1.00 95.25 102 HIS A N 1
ATOM 774 C CA . HIS A 1 102 ? -7.435 -2.327 -2.717 1.00 95.25 102 HIS A CA 1
ATOM 775 C C . HIS A 1 102 ? -7.549 -1.159 -1.734 1.00 95.25 102 HIS A C 1
ATOM 777 O O . HIS A 1 102 ? -8.605 -0.933 -1.146 1.00 95.25 102 HIS A O 1
ATOM 783 N N . VAL A 1 103 ? -6.456 -0.411 -1.576 1.00 97.44 103 VAL A N 1
ATOM 784 C CA . VAL A 1 103 ? -6.363 0.824 -0.789 1.00 97.44 103 VAL A CA 1
ATOM 785 C C . VAL A 1 103 ? -5.607 1.880 -1.597 1.00 97.44 103 VAL A C 1
ATOM 787 O O . VAL A 1 103 ? -4.914 1.549 -2.562 1.00 97.44 103 VAL A O 1
ATOM 790 N N . LEU A 1 104 ? -5.753 3.155 -1.243 1.00 97.25 104 LEU A N 1
ATOM 791 C CA . LEU A 1 104 ? -5.162 4.268 -1.994 1.00 97.25 104 LEU A CA 1
ATOM 792 C C . LEU A 1 104 ? -4.151 5.036 -1.149 1.00 97.25 104 LEU A C 1
ATOM 794 O O . LEU A 1 104 ? -4.517 5.524 -0.084 1.00 97.25 104 LEU A O 1
ATOM 798 N N . ASP A 1 105 ? -2.927 5.184 -1.653 1.00 97.88 105 ASP A N 1
ATOM 799 C CA . ASP A 1 105 ? -1.911 6.076 -1.090 1.00 97.88 105 ASP A CA 1
ATOM 800 C C . ASP A 1 105 ? -2.216 7.526 -1.451 1.00 97.88 105 ASP A C 1
ATOM 802 O O . ASP A 1 105 ? -2.399 7.855 -2.624 1.00 97.88 105 ASP A O 1
ATOM 806 N N . VAL A 1 106 ? -2.329 8.389 -0.446 1.00 97.75 106 VAL A N 1
ATOM 807 C CA . VAL A 1 106 ? -2.686 9.797 -0.608 1.00 97.75 106 VAL A CA 1
ATOM 808 C C . VAL A 1 106 ? -1.585 10.658 -0.014 1.00 97.75 106 VAL A C 1
ATOM 810 O O . VAL A 1 106 ? -1.561 10.889 1.192 1.00 97.75 106 VAL A O 1
ATOM 813 N N . CYS A 1 107 ? -0.721 11.179 -0.882 1.00 97.50 107 CYS A N 1
ATOM 814 C CA . CYS A 1 107 ? 0.334 12.115 -0.511 1.00 97.50 107 CYS A CA 1
ATOM 815 C C . CYS A 1 107 ? 0.069 13.485 -1.133 1.00 97.50 107 CYS A C 1
ATOM 817 O O . CYS A 1 107 ? 0.084 13.643 -2.360 1.00 97.50 107 CYS A O 1
ATOM 819 N N . VAL A 1 108 ? -0.155 14.488 -0.284 1.00 97.00 108 VAL A N 1
ATOM 820 C CA . VAL A 1 108 ? -0.339 15.892 -0.696 1.00 97.00 108 VAL A CA 1
ATOM 821 C C . VAL A 1 108 ? 0.902 16.749 -0.444 1.00 97.00 108 VAL A C 1
ATOM 823 O O . VAL A 1 108 ? 0.924 17.917 -0.831 1.00 97.00 108 VAL A O 1
ATOM 826 N N . ASP A 1 109 ? 1.935 16.182 0.185 1.00 94.88 109 ASP A N 1
ATOM 827 C CA . ASP A 1 109 ? 3.158 16.897 0.536 1.00 94.88 109 ASP A CA 1
ATOM 828 C C . ASP A 1 109 ? 3.823 17.461 -0.723 1.00 94.88 109 ASP A C 1
ATOM 830 O O . ASP A 1 109 ? 4.295 16.732 -1.600 1.00 94.88 109 ASP A O 1
ATOM 834 N N . TYR A 1 110 ? 3.873 18.789 -0.807 1.00 92.75 110 TYR A N 1
ATOM 835 C CA . TYR A 1 110 ? 4.549 19.495 -1.882 1.00 92.75 110 TYR A CA 1
ATOM 836 C C . TYR A 1 110 ? 5.148 20.806 -1.381 1.00 92.75 110 TYR A C 1
ATOM 838 O O . TYR A 1 110 ? 4.505 21.589 -0.677 1.00 92.75 110 TYR A O 1
ATOM 846 N N . VAL A 1 111 ? 6.397 21.060 -1.773 1.00 88.62 111 VAL A N 1
ATOM 847 C CA . VAL A 1 111 ? 7.177 22.203 -1.288 1.00 88.62 111 VAL A CA 1
ATOM 848 C C . VAL A 1 111 ? 6.437 23.518 -1.540 1.00 88.62 111 VAL A C 1
ATOM 850 O O . VAL A 1 111 ? 6.064 23.842 -2.668 1.00 88.62 111 VAL A O 1
ATOM 853 N N . GLY A 1 112 ? 6.276 24.306 -0.476 1.00 86.00 112 GLY A N 1
ATOM 854 C CA . GLY A 1 112 ? 5.665 25.633 -0.539 1.00 86.00 112 GLY A CA 1
ATOM 855 C C . GLY A 1 112 ? 4.135 25.644 -0.482 1.00 86.00 112 GLY A C 1
ATOM 856 O O . GLY A 1 112 ? 3.549 26.702 -0.716 1.00 86.00 112 GLY A O 1
ATOM 857 N N . ARG A 1 113 ? 3.486 24.515 -0.165 1.00 88.88 113 ARG A N 1
ATOM 858 C CA . ARG A 1 113 ? 2.035 24.441 0.058 1.00 88.88 113 ARG A CA 1
ATOM 859 C C . ARG A 1 113 ? 1.660 24.111 1.501 1.00 88.88 113 ARG A C 1
ATOM 861 O O . ARG A 1 113 ? 2.445 23.483 2.204 1.00 88.88 113 ARG A O 1
ATOM 868 N N . PRO A 1 114 ? 0.466 24.536 1.950 1.00 92.94 114 PRO A N 1
ATOM 869 C CA . PRO A 1 114 ? -0.064 24.145 3.249 1.00 92.94 114 PRO A CA 1
ATOM 870 C C . PRO A 1 114 ? -0.608 22.707 3.192 1.00 92.94 114 PRO A C 1
ATOM 872 O O . PRO A 1 114 ? -1.796 22.509 2.937 1.00 92.94 114 PRO A O 1
ATOM 875 N N . GLY A 1 115 ? 0.248 21.712 3.454 1.00 94.75 115 GLY A N 1
ATOM 876 C CA . GLY A 1 115 ? -0.095 20.285 3.345 1.00 94.75 115 GLY A CA 1
ATOM 877 C C . GLY A 1 115 ? -1.367 19.894 4.104 1.00 94.75 115 GLY A C 1
ATOM 878 O O . GLY A 1 115 ? -2.229 19.222 3.548 1.00 94.75 115 GLY A O 1
ATOM 879 N N . ALA A 1 116 ? -1.558 20.397 5.329 1.00 96.88 116 ALA A N 1
ATOM 880 C CA . ALA A 1 116 ? -2.740 20.075 6.133 1.00 96.88 116 ALA A CA 1
ATOM 881 C C . ALA A 1 116 ? -4.048 20.584 5.501 1.00 96.88 116 ALA A C 1
ATOM 883 O O . ALA A 1 116 ? -5.069 19.907 5.567 1.00 96.88 116 ALA A O 1
ATOM 884 N N . ALA A 1 117 ? -4.021 21.745 4.837 1.00 96.44 117 ALA A N 1
ATOM 885 C CA . ALA A 1 117 ? -5.194 22.278 4.142 1.00 96.44 117 ALA A CA 1
ATOM 886 C C . ALA A 1 117 ? -5.496 21.504 2.849 1.00 96.44 117 ALA A C 1
ATOM 888 O O . ALA A 1 117 ? -6.658 21.274 2.523 1.00 96.44 117 ALA A O 1
ATOM 889 N N . ASP A 1 118 ? -4.460 21.076 2.123 1.00 96.44 118 ASP A N 1
ATOM 890 C CA . ASP A 1 118 ? -4.644 20.228 0.943 1.00 96.44 118 ASP A CA 1
ATOM 891 C C . ASP A 1 118 ? -5.165 18.835 1.342 1.00 96.44 118 ASP A C 1
ATOM 893 O O . ASP A 1 118 ? -6.070 18.310 0.690 1.00 96.44 118 ASP A O 1
ATOM 897 N N . MET A 1 119 ? -4.667 18.263 2.445 1.00 97.75 119 MET A N 1
ATOM 898 C CA . MET A 1 119 ? -5.163 16.987 2.967 1.00 97.75 119 MET A CA 1
ATOM 899 C C . MET A 1 119 ? -6.611 17.096 3.442 1.00 97.75 119 MET A C 1
ATOM 901 O O . MET A 1 119 ? -7.403 16.207 3.139 1.00 97.75 119 MET A O 1
ATOM 905 N N . ASP A 1 120 ? -6.984 18.188 4.115 1.00 96.75 120 ASP A N 1
ATOM 906 C CA . ASP A 1 120 ? -8.372 18.462 4.506 1.00 96.75 120 ASP A CA 1
ATOM 907 C C . ASP A 1 120 ? -9.316 18.413 3.289 1.00 96.75 120 ASP A C 1
ATOM 909 O O . ASP A 1 120 ? -10.306 17.675 3.278 1.00 96.75 120 ASP A O 1
ATOM 913 N N . GLU A 1 121 ? -8.971 19.111 2.201 1.00 95.94 121 GLU A N 1
ATOM 914 C CA . GLU A 1 121 ? -9.798 19.131 0.991 1.00 95.94 121 GLU A CA 1
ATOM 915 C C . GLU A 1 121 ? -9.843 17.764 0.282 1.00 95.94 121 GLU A C 1
ATOM 917 O O . GLU A 1 121 ? -10.916 17.341 -0.182 1.00 95.94 121 GLU A O 1
ATOM 922 N N . VAL A 1 122 ? -8.712 17.057 0.190 1.00 95.62 122 VAL A N 1
ATOM 923 C CA . VAL A 1 122 ? -8.639 15.741 -0.465 1.00 95.62 122 VAL A CA 1
ATOM 924 C C . VAL A 1 122 ? -9.384 14.685 0.350 1.00 95.62 122 VAL A C 1
ATOM 926 O O . VAL A 1 122 ? -10.278 14.028 -0.192 1.00 95.62 122 VAL A O 1
ATOM 929 N N . ALA A 1 123 ? -9.094 14.551 1.646 1.00 96.31 123 ALA A N 1
ATOM 930 C CA . ALA A 1 123 ? -9.699 13.550 2.522 1.00 96.31 123 ALA A CA 1
ATOM 931 C C . ALA A 1 123 ? -11.221 13.731 2.626 1.00 96.31 123 ALA A C 1
ATOM 933 O O . ALA A 1 123 ? -11.970 12.762 2.462 1.00 96.31 123 ALA A O 1
ATOM 934 N N . ARG A 1 124 ? -11.704 14.975 2.769 1.00 95.50 124 ARG A N 1
ATOM 935 C CA . ARG A 1 124 ? -13.143 15.301 2.791 1.00 95.50 124 ARG A CA 1
ATOM 936 C C . ARG A 1 124 ? -13.887 14.857 1.531 1.00 95.50 124 ARG A C 1
ATOM 938 O O . ARG A 1 124 ? -15.065 14.502 1.595 1.00 95.50 124 ARG A O 1
ATOM 945 N N . ARG A 1 125 ? -13.237 14.879 0.364 1.00 95.12 125 ARG A N 1
ATOM 946 C CA . ARG A 1 125 ? -13.836 14.390 -0.892 1.00 95.12 125 ARG A CA 1
ATOM 947 C C . ARG A 1 125 ? -13.690 12.886 -1.031 1.00 95.12 125 ARG A C 1
ATOM 949 O O . ARG A 1 125 ? -14.653 12.209 -1.389 1.00 95.12 125 ARG A O 1
ATOM 956 N N . PHE A 1 126 ? -12.513 12.352 -0.727 1.00 94.38 126 PHE A N 1
ATOM 957 C CA . PHE A 1 126 ? -12.214 10.935 -0.898 1.00 94.38 126 PHE A CA 1
ATOM 958 C C . PHE A 1 126 ? -13.063 10.070 0.031 1.00 94.38 126 PHE A C 1
ATOM 960 O O . PHE A 1 126 ? -13.578 9.058 -0.430 1.00 94.38 126 PHE A O 1
ATOM 967 N N . THR A 1 127 ? -13.318 10.503 1.270 1.00 90.25 127 THR A N 1
ATOM 968 C CA . THR A 1 127 ? -14.148 9.764 2.243 1.00 90.25 127 THR A CA 1
ATOM 969 C C . THR A 1 127 ? -15.541 9.412 1.696 1.00 90.25 127 THR A C 1
ATOM 971 O O . THR A 1 127 ? -16.080 8.351 1.994 1.00 90.25 127 THR A O 1
ATOM 974 N N . THR A 1 128 ? -16.116 10.256 0.825 1.00 87.44 128 THR A N 1
ATOM 975 C CA . THR A 1 128 ? -17.426 9.998 0.200 1.00 87.44 128 THR A CA 1
ATOM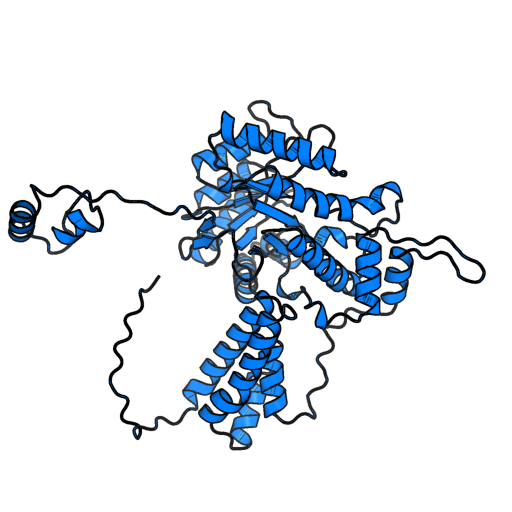 976 C C . THR A 1 128 ? -17.330 9.449 -1.221 1.00 87.44 128 THR A C 1
ATOM 978 O O . THR A 1 128 ? -18.237 8.736 -1.650 1.00 87.44 128 THR A O 1
ATOM 981 N N . ALA A 1 129 ? -16.262 9.760 -1.961 1.00 86.12 129 ALA A N 1
ATOM 982 C CA . ALA A 1 129 ? -16.141 9.430 -3.380 1.00 86.12 129 ALA A CA 1
ATOM 983 C C . ALA A 1 129 ? -15.322 8.162 -3.682 1.00 86.12 129 ALA A C 1
ATOM 985 O O . ALA A 1 129 ? -15.493 7.586 -4.760 1.00 86.12 129 ALA A O 1
ATOM 986 N N . SER A 1 130 ? -14.437 7.754 -2.770 1.00 83.94 130 SER A N 1
ATOM 987 C CA . SER A 1 130 ? -13.650 6.522 -2.837 1.00 83.94 130 SER A CA 1
ATOM 988 C C . SER A 1 130 ? -14.359 5.421 -2.059 1.00 83.94 130 SER A C 1
ATOM 990 O O . SER A 1 130 ? -14.718 5.602 -0.898 1.00 83.94 130 SER A O 1
ATOM 992 N N . THR A 1 131 ? -14.527 4.256 -2.680 1.00 88.31 131 THR A N 1
ATOM 993 C CA . THR A 1 131 ? -14.979 3.057 -1.966 1.00 88.31 131 THR A CA 1
ATOM 994 C C . THR A 1 131 ? -13.841 2.374 -1.212 1.00 88.31 131 THR A C 1
ATOM 996 O O . THR A 1 131 ? -14.108 1.635 -0.272 1.00 88.31 131 THR A O 1
ATOM 999 N N . ALA A 1 132 ? -12.585 2.631 -1.583 1.00 93.56 132 ALA A N 1
ATOM 1000 C CA . ALA A 1 132 ? -11.409 2.023 -0.969 1.00 93.56 132 ALA A CA 1
ATOM 1001 C C . ALA A 1 132 ? -10.941 2.795 0.284 1.00 93.56 132 ALA A C 1
ATOM 1003 O O . ALA A 1 132 ? -11.049 4.029 0.302 1.00 93.56 132 ALA A O 1
ATOM 1004 N N . PRO A 1 133 ? -10.402 2.102 1.309 1.00 97.06 133 PRO A N 1
ATOM 1005 C CA . PRO A 1 133 ? -9.698 2.734 2.424 1.00 97.06 133 PRO A CA 1
ATOM 1006 C C . PRO A 1 133 ? -8.480 3.546 1.961 1.00 97.06 133 PRO A C 1
ATOM 1008 O O . PRO A 1 133 ? -7.924 3.298 0.886 1.00 97.06 133 PRO A O 1
ATOM 1011 N N . LEU A 1 134 ? -8.055 4.503 2.789 1.00 97.81 134 LEU A N 1
ATOM 1012 C CA . LEU A 1 134 ? -6.943 5.401 2.478 1.00 97.81 134 LEU A CA 1
ATOM 1013 C C . LEU A 1 134 ? -5.705 5.090 3.322 1.00 97.81 134 LEU A C 1
ATOM 1015 O O . LEU A 1 134 ? -5.800 4.821 4.523 1.00 97.81 134 LEU A O 1
ATOM 1019 N N . VAL A 1 135 ? -4.553 5.194 2.670 1.00 98.56 135 VAL A N 1
ATOM 1020 C CA . VAL A 1 135 ? -3.233 5.323 3.276 1.00 98.56 135 VAL A CA 1
ATOM 1021 C C . VAL A 1 135 ? -2.878 6.806 3.219 1.00 98.56 135 VAL A C 1
ATOM 1023 O O . VAL A 1 135 ? -2.726 7.363 2.136 1.00 98.56 135 VAL A O 1
ATOM 1026 N N . LEU A 1 136 ? -2.843 7.472 4.370 1.00 98.50 136 LEU A N 1
ATOM 1027 C CA . LEU A 1 136 ? -2.474 8.884 4.460 1.00 98.50 136 LEU A CA 1
ATOM 1028 C C . LEU A 1 136 ? -0.952 8.975 4.493 1.00 98.50 136 LEU A C 1
ATOM 1030 O O . LEU A 1 136 ? -0.351 8.487 5.448 1.00 98.50 136 LEU A O 1
ATOM 1034 N N . ASP A 1 137 ? -0.358 9.566 3.460 1.00 98.12 137 ASP A N 1
ATOM 1035 C CA . ASP A 1 137 ? 1.090 9.643 3.273 1.00 98.12 137 ASP A CA 1
ATOM 1036 C C . ASP A 1 137 ? 1.609 11.068 3.470 1.00 98.12 137 ASP A C 1
ATOM 1038 O O . ASP A 1 137 ? 1.349 11.970 2.666 1.00 98.12 137 ASP A O 1
ATOM 1042 N N . SER A 1 138 ? 2.315 11.277 4.579 1.00 97.38 138 SER A N 1
ATOM 1043 C CA . SER A 1 138 ? 3.000 12.526 4.880 1.00 97.38 138 SER A CA 1
ATOM 1044 C C . SER A 1 138 ? 4.107 12.324 5.908 1.00 97.38 138 SER A C 1
ATOM 1046 O O . SER A 1 138 ? 4.032 11.488 6.812 1.00 97.38 138 SER A O 1
ATOM 1048 N N . THR A 1 139 ? 5.128 13.170 5.815 1.00 93.88 139 THR A N 1
ATOM 1049 C CA . THR A 1 139 ? 6.154 13.278 6.862 1.00 93.88 139 THR A CA 1
ATOM 1050 C C . THR A 1 139 ? 5.737 14.187 8.024 1.00 93.88 139 THR A C 1
ATOM 1052 O O . THR A 1 139 ? 6.388 14.174 9.071 1.00 93.88 139 THR A O 1
ATOM 1055 N N . GLU A 1 140 ? 4.644 14.941 7.874 1.00 95.75 140 GLU A N 1
ATOM 1056 C CA . GLU A 1 140 ? 4.141 15.906 8.849 1.00 95.75 140 GLU A CA 1
ATOM 1057 C C . GLU A 1 140 ? 2.910 15.352 9.602 1.00 95.75 140 GLU A C 1
ATOM 1059 O O . GLU A 1 140 ? 1.849 15.161 9.003 1.00 95.75 140 GLU A O 1
ATOM 1064 N N . PRO A 1 141 ? 2.984 15.131 10.933 1.00 97.06 141 PRO A N 1
ATOM 1065 C CA . PRO A 1 141 ? 1.857 14.590 11.702 1.00 97.06 141 PRO A CA 1
ATOM 1066 C C . PRO A 1 141 ? 0.567 15.416 11.615 1.00 97.06 141 PRO A C 1
ATOM 1068 O O . PRO A 1 141 ? -0.518 14.842 11.594 1.00 97.06 141 PRO A O 1
ATOM 1071 N N . ASP A 1 142 ? 0.676 16.742 11.500 1.00 97.50 142 ASP A N 1
ATOM 1072 C CA . ASP A 1 142 ? -0.480 17.638 11.377 1.00 97.50 142 ASP A CA 1
ATOM 1073 C C . ASP A 1 142 ? -1.247 17.400 10.057 1.00 97.50 142 ASP A C 1
ATOM 1075 O O . ASP A 1 142 ? -2.465 17.569 9.997 1.00 97.50 142 ASP A O 1
ATOM 1079 N N . VAL A 1 143 ? -0.554 16.964 8.997 1.00 98.31 143 VAL A N 1
ATOM 1080 C CA . VAL A 1 143 ? -1.169 16.590 7.713 1.00 98.31 143 VAL A CA 1
ATOM 1081 C C . VAL A 1 143 ? -1.922 15.270 7.855 1.00 98.31 143 VAL A C 1
ATOM 1083 O O . VAL A 1 143 ? -3.067 15.162 7.416 1.00 98.31 143 VAL A O 1
ATOM 1086 N N . LEU A 1 144 ? -1.312 14.279 8.513 1.00 98.62 144 LEU A N 1
ATOM 1087 C CA . LEU A 1 144 ? -1.952 12.992 8.795 1.00 98.62 144 LEU A CA 1
ATOM 1088 C C . LEU A 1 144 ? -3.222 13.173 9.636 1.00 98.62 144 LEU A C 1
ATOM 1090 O O . LEU A 1 144 ? -4.266 12.606 9.310 1.00 98.62 144 LEU A O 1
ATOM 1094 N N . GLU A 1 145 ? -3.157 13.995 10.685 1.00 98.56 145 GLU A N 1
ATOM 1095 C CA . GLU A 1 145 ? -4.303 14.274 11.548 1.00 98.56 145 GLU A CA 1
ATOM 1096 C C . GLU A 1 145 ? -5.442 14.972 10.791 1.00 98.56 145 GLU A C 1
ATOM 1098 O O . GLU A 1 145 ? -6.599 14.562 10.921 1.00 98.56 145 GLU A O 1
ATOM 1103 N N . ALA A 1 146 ? -5.130 15.961 9.944 1.00 98.38 146 ALA A N 1
ATOM 1104 C CA . ALA A 1 146 ? -6.131 16.629 9.109 1.00 98.38 146 ALA A CA 1
ATOM 1105 C C . ALA A 1 146 ? -6.903 15.631 8.229 1.00 98.38 146 ALA A C 1
ATOM 1107 O O . ALA A 1 146 ? -8.119 15.742 8.081 1.00 98.38 146 ALA A O 1
ATOM 1108 N N . GLY A 1 147 ? -6.221 14.615 7.689 1.00 98.00 147 GLY A N 1
ATOM 1109 C CA . GLY A 1 147 ? -6.873 13.529 6.961 1.00 98.00 147 GLY A CA 1
ATOM 1110 C C . GLY A 1 147 ? -7.750 12.658 7.863 1.00 98.00 147 GLY A C 1
ATOM 1111 O O . GLY A 1 147 ? -8.923 12.443 7.554 1.00 98.00 147 GLY A O 1
ATOM 1112 N N . LEU A 1 148 ? -7.206 12.186 8.991 1.00 98.25 148 LEU A N 1
ATOM 1113 C CA . LEU A 1 148 ? -7.890 11.289 9.934 1.00 98.25 148 LEU A CA 1
ATOM 1114 C C . LEU A 1 148 ? -9.227 11.847 10.436 1.00 98.25 148 LEU A C 1
ATOM 1116 O O . LEU A 1 148 ? -10.191 11.092 10.559 1.00 98.25 148 LEU A O 1
ATOM 1120 N N . GLN A 1 149 ? -9.319 13.159 10.663 1.00 97.69 149 GLN A N 1
ATOM 1121 C CA . GLN A 1 149 ? -10.542 13.818 11.138 1.00 97.69 149 GLN A CA 1
ATOM 1122 C C . GLN A 1 149 ? -11.742 13.675 10.179 1.00 97.69 149 GLN A C 1
ATOM 1124 O O . GLN A 1 149 ? -12.890 13.798 10.613 1.00 97.69 149 GLN A O 1
ATOM 1129 N N . TRP A 1 150 ? -11.508 13.374 8.895 1.00 96.88 150 TRP A N 1
ATOM 1130 C CA . TRP A 1 150 ? -12.559 13.173 7.886 1.00 96.88 150 TRP A CA 1
ATOM 1131 C C . TRP A 1 150 ? -12.923 11.709 7.620 1.00 96.88 150 TRP A C 1
ATOM 1133 O O . TRP A 1 150 ? -13.950 11.432 6.984 1.00 96.88 150 TRP A O 1
ATOM 1143 N N . LEU A 1 151 ? -12.088 10.758 8.038 1.00 95.00 151 LEU A N 1
ATOM 1144 C CA . LEU A 1 151 ? -12.260 9.356 7.672 1.00 95.00 151 LEU A CA 1
ATOM 1145 C C . LEU A 1 151 ? -13.217 8.662 8.641 1.00 95.00 151 LEU A C 1
ATOM 1147 O O . LEU A 1 151 ? -12.957 8.537 9.830 1.00 95.00 151 LEU A O 1
ATOM 1151 N N . GLY A 1 152 ? -14.341 8.172 8.111 1.00 90.56 152 GLY A N 1
ATOM 1152 C CA . GLY A 1 152 ? -15.317 7.394 8.886 1.00 90.56 152 GLY A CA 1
ATOM 1153 C C . GLY A 1 152 ? -14.937 5.920 9.077 1.00 90.56 152 GLY A C 1
ATOM 1154 O O . GLY A 1 152 ? -15.719 5.163 9.648 1.00 90.56 152 GLY A O 1
ATOM 1155 N N . GLY A 1 153 ? -13.779 5.507 8.561 1.00 92.88 153 GLY A N 1
ATOM 1156 C CA . GLY A 1 153 ? -13.244 4.153 8.654 1.00 92.88 153 GLY A CA 1
ATOM 1157 C C . GLY A 1 153 ? -11.789 4.148 9.127 1.00 92.88 153 GLY A C 1
ATOM 1158 O O . GLY A 1 153 ? -11.195 5.190 9.390 1.00 92.88 153 GLY A O 1
ATOM 1159 N N . ARG A 1 154 ? -11.221 2.952 9.243 1.00 97.25 154 ARG A N 1
ATOM 1160 C CA . ARG A 1 154 ? -9.870 2.686 9.719 1.00 97.25 154 ARG A CA 1
ATOM 1161 C C . ARG A 1 154 ? -8.856 2.936 8.607 1.00 97.25 154 ARG A C 1
ATOM 1163 O O . ARG A 1 154 ? -8.779 2.158 7.656 1.00 97.25 154 ARG A O 1
ATOM 1170 N N . ALA A 1 155 ? -8.077 4.001 8.762 1.00 97.94 155 ALA A N 1
ATOM 1171 C CA . ALA A 1 155 ? -7.010 4.387 7.846 1.00 97.94 155 ALA A CA 1
ATOM 1172 C C . ALA A 1 155 ? -5.683 3.663 8.134 1.00 97.94 155 ALA A C 1
ATOM 1174 O O . ALA A 1 155 ? -5.523 3.000 9.165 1.00 97.94 155 ALA A O 1
ATOM 1175 N N . ILE A 1 156 ? -4.724 3.843 7.226 1.00 98.81 156 ILE A N 1
ATOM 1176 C CA . ILE A 1 156 ? -3.314 3.490 7.420 1.00 98.81 156 ILE A CA 1
ATOM 1177 C C . ILE A 1 156 ? -2.495 4.786 7.402 1.00 98.81 156 ILE A C 1
ATOM 1179 O O . ILE A 1 156 ? -2.694 5.621 6.523 1.00 98.81 156 ILE A O 1
ATOM 1183 N N . LEU A 1 157 ? -1.587 4.967 8.357 1.00 98.88 157 LEU A N 1
ATOM 1184 C CA . LEU A 1 157 ? -0.665 6.101 8.407 1.00 98.88 157 LEU A CA 1
ATOM 1185 C C . LEU A 1 157 ? 0.669 5.726 7.764 1.00 98.88 157 LEU A C 1
ATOM 1187 O O . LEU A 1 157 ? 1.313 4.773 8.197 1.00 98.88 157 LEU A O 1
ATOM 1191 N N . ASN A 1 158 ? 1.091 6.487 6.764 1.00 98.44 158 ASN A N 1
ATOM 1192 C CA . ASN A 1 158 ? 2.393 6.400 6.120 1.00 98.44 158 ASN A CA 1
ATOM 1193 C C . ASN A 1 158 ? 3.152 7.708 6.426 1.00 98.44 158 ASN A C 1
ATOM 1195 O O . ASN A 1 158 ? 2.833 8.755 5.892 1.00 98.44 158 ASN A O 1
ATOM 1199 N N . SER A 1 159 ? 4.097 7.737 7.361 1.00 97.31 159 SER A N 1
ATOM 1200 C CA . SER A 1 159 ? 4.642 6.612 8.136 1.00 97.31 159 SER A CA 1
ATOM 1201 C C . SER A 1 159 ? 5.254 7.050 9.470 1.00 97.31 159 SER A C 1
ATOM 1203 O O . SER A 1 159 ? 5.418 8.237 9.751 1.00 97.31 159 SER A O 1
ATOM 1205 N N . ALA A 1 160 ? 5.625 6.068 10.298 1.00 98.12 160 ALA A N 1
ATOM 1206 C CA . ALA A 1 160 ? 6.459 6.245 11.486 1.00 98.12 160 ALA A CA 1
ATOM 1207 C C . ALA A 1 160 ? 7.875 5.683 11.266 1.00 98.12 160 ALA A C 1
ATOM 1209 O O . ALA A 1 160 ? 8.047 4.670 10.588 1.00 98.12 160 ALA A O 1
ATOM 1210 N N . ASN A 1 161 ? 8.886 6.313 11.876 1.00 98.31 161 ASN A N 1
ATOM 1211 C CA . ASN A 1 161 ? 10.262 5.806 11.959 1.00 98.31 161 ASN A CA 1
ATOM 1212 C C . ASN A 1 161 ? 11.077 6.521 13.053 1.00 98.31 161 ASN A C 1
ATOM 1214 O O . ASN A 1 161 ? 10.610 7.491 13.648 1.00 98.31 161 ASN A O 1
ATOM 1218 N N . LEU A 1 162 ? 12.300 6.057 13.305 1.00 98.31 162 LEU A N 1
ATOM 1219 C CA . LEU A 1 162 ? 13.149 6.506 14.412 1.00 98.31 162 LEU A CA 1
ATOM 1220 C C . LEU A 1 162 ? 14.202 7.552 14.007 1.00 98.31 162 LEU A C 1
ATOM 1222 O O . LEU A 1 162 ? 15.156 7.747 14.751 1.00 98.31 162 LEU A O 1
ATOM 1226 N N . GLU A 1 163 ? 14.052 8.231 12.865 1.00 97.19 163 GLU A N 1
ATOM 1227 C CA . GLU A 1 163 ? 15.018 9.239 12.381 1.00 97.19 163 GLU A CA 1
ATOM 1228 C C . GLU A 1 163 ? 15.273 10.357 13.414 1.00 97.19 163 GLU A C 1
ATOM 1230 O O . GLU A 1 163 ? 16.418 10.710 13.685 1.00 97.19 163 GLU A O 1
ATOM 1235 N N . ASP A 1 164 ? 14.212 10.843 14.071 1.00 96.12 164 ASP A N 1
ATOM 1236 C CA . ASP A 1 164 ? 14.285 11.855 15.142 1.00 96.12 164 ASP A CA 1
ATOM 1237 C C . ASP A 1 164 ? 14.437 11.236 16.551 1.00 96.12 164 ASP A C 1
ATOM 1239 O O . ASP A 1 164 ? 14.265 11.912 17.573 1.00 96.12 164 ASP A O 1
ATOM 1243 N N . GLY A 1 165 ? 14.711 9.932 16.624 1.00 96.31 165 GLY A N 1
ATOM 1244 C CA . GLY A 1 165 ? 14.721 9.141 17.849 1.00 96.31 165 GLY A CA 1
ATOM 1245 C C . GLY A 1 165 ? 13.328 8.865 18.427 1.00 96.31 165 GLY A C 1
ATOM 1246 O O . GLY A 1 165 ? 12.299 8.979 17.764 1.00 96.31 165 GLY A O 1
ATOM 1247 N N . GLU A 1 166 ? 13.299 8.468 19.702 1.00 96.62 166 GLU A N 1
ATOM 1248 C CA . GLU A 1 166 ? 12.098 7.964 20.393 1.00 96.62 166 GLU A CA 1
ATOM 1249 C C . GLU A 1 166 ? 11.577 8.867 21.524 1.00 96.62 166 GLU A C 1
ATOM 1251 O O . GLU A 1 166 ? 10.782 8.440 22.366 1.00 96.62 166 GLU A O 1
ATOM 1256 N N . ALA A 1 167 ? 12.057 10.110 21.590 1.00 96.56 167 ALA A N 1
ATOM 1257 C CA . ALA A 1 167 ? 11.649 11.053 22.625 1.00 96.56 167 ALA A CA 1
ATOM 1258 C C . ALA A 1 167 ? 10.188 11.515 22.428 1.00 96.56 167 ALA A C 1
ATOM 1260 O O . ALA A 1 167 ? 9.726 11.608 21.285 1.00 96.56 167 ALA A O 1
ATOM 1261 N N . PRO A 1 168 ? 9.469 11.879 23.509 1.00 96.44 168 PRO A N 1
ATOM 1262 C CA . PRO A 1 168 ? 8.164 12.525 23.393 1.00 96.44 168 PRO A CA 1
ATOM 1263 C C . PRO A 1 168 ? 8.228 13.769 22.497 1.00 96.44 168 PRO A C 1
ATOM 1265 O O . PRO A 1 168 ? 9.120 14.606 22.647 1.00 96.44 168 PRO A O 1
ATOM 1268 N N . GLY A 1 169 ? 7.280 13.892 21.573 1.00 95.50 169 GLY A N 1
ATOM 1269 C CA . GLY A 1 169 ? 7.219 14.940 20.557 1.00 95.50 169 GLY A CA 1
ATOM 1270 C C . GLY A 1 169 ? 7.988 14.646 19.263 1.00 95.50 169 GLY A C 1
ATOM 1271 O O . GLY A 1 169 ? 7.847 15.429 18.320 1.00 95.50 169 GLY A O 1
ATOM 1272 N N . SER A 1 170 ? 8.758 13.553 19.192 1.00 96.88 170 SER A N 1
ATOM 1273 C CA . SER A 1 170 ? 9.342 13.055 17.934 1.00 96.88 170 SER A CA 1
ATOM 1274 C C . SER A 1 170 ? 8.253 12.681 16.924 1.00 96.88 170 SER A C 1
ATOM 1276 O O . SER A 1 170 ? 7.082 12.501 17.278 1.00 96.88 170 SER A O 1
ATOM 1278 N N . ARG A 1 171 ? 8.623 12.545 15.645 1.00 96.31 171 ARG A N 1
ATOM 1279 C CA . ARG A 1 171 ? 7.670 12.156 14.600 1.00 96.31 171 ARG A CA 1
ATOM 1280 C C . ARG A 1 171 ? 6.993 10.817 14.902 1.00 96.31 171 ARG A C 1
ATOM 1282 O O . ARG A 1 171 ? 5.769 10.754 14.854 1.00 96.31 171 ARG A O 1
ATOM 1289 N N . MET A 1 172 ? 7.752 9.775 15.254 1.00 97.69 172 MET A N 1
ATOM 1290 C CA . MET A 1 172 ? 7.172 8.468 15.596 1.00 97.69 172 MET A CA 1
ATOM 1291 C C . MET A 1 172 ? 6.234 8.548 16.802 1.00 97.69 172 MET A C 1
ATOM 1293 O O . MET A 1 172 ? 5.142 7.991 16.727 1.00 97.69 172 MET A O 1
ATOM 1297 N N . ASP A 1 173 ? 6.597 9.290 17.856 1.00 98.50 173 ASP A N 1
ATOM 1298 C CA . ASP A 1 173 ? 5.729 9.475 19.028 1.00 98.50 173 ASP A CA 1
ATOM 1299 C C . ASP A 1 173 ? 4.373 10.077 18.636 1.00 98.50 173 ASP A C 1
ATOM 1301 O O . ASP A 1 173 ? 3.322 9.563 19.027 1.00 98.50 173 ASP A O 1
ATOM 1305 N N . LYS A 1 174 ? 4.381 11.116 17.794 1.00 98.50 174 LYS A N 1
ATOM 1306 C CA . LYS A 1 174 ? 3.154 11.744 17.291 1.00 98.50 174 LYS A CA 1
ATOM 1307 C C . LYS A 1 174 ? 2.338 10.795 16.414 1.00 98.50 174 LYS A C 1
ATOM 1309 O O . LYS A 1 174 ? 1.133 10.679 16.614 1.00 98.50 174 LYS A O 1
ATOM 1314 N N . VAL A 1 175 ? 2.973 10.085 15.479 1.00 98.69 175 VAL A N 1
ATOM 1315 C CA . VAL A 1 175 ? 2.275 9.156 14.573 1.00 98.69 175 VAL A CA 1
ATOM 1316 C C . VAL A 1 175 ? 1.664 7.980 15.339 1.00 98.69 175 VAL A C 1
ATOM 1318 O O . VAL A 1 175 ? 0.507 7.641 15.103 1.00 98.69 175 VAL A O 1
ATOM 1321 N N . PHE A 1 176 ? 2.377 7.381 16.296 1.00 98.75 176 PHE A N 1
ATOM 1322 C CA . PHE A 1 176 ? 1.823 6.307 17.129 1.00 98.75 176 PHE A CA 1
ATOM 1323 C C . PHE A 1 176 ? 0.736 6.802 18.087 1.00 98.75 176 PHE A C 1
ATOM 1325 O O . PHE A 1 176 ? -0.231 6.078 18.331 1.00 98.75 176 PHE A O 1
ATOM 1332 N N . THR A 1 177 ? 0.836 8.042 18.576 1.00 98.62 177 THR A N 1
ATOM 1333 C CA . THR A 1 177 ? -0.248 8.682 19.337 1.00 98.62 177 THR A CA 1
ATOM 1334 C C . THR A 1 177 ? -1.511 8.804 18.484 1.00 98.62 177 THR A C 1
ATOM 1336 O O . THR A 1 177 ? -2.570 8.345 18.910 1.00 98.62 177 THR A O 1
ATOM 1339 N N . LEU A 1 178 ? -1.392 9.319 17.253 1.00 98.69 178 LEU A N 1
ATOM 1340 C CA . LEU A 1 178 ? -2.510 9.406 16.306 1.00 98.69 178 LEU A CA 1
ATOM 1341 C C . LEU A 1 178 ? -3.079 8.023 15.968 1.00 98.69 178 LEU A C 1
ATOM 1343 O O . LEU A 1 178 ? -4.293 7.833 15.984 1.00 98.69 178 LEU A O 1
ATOM 1347 N N . ALA A 1 179 ? -2.222 7.033 15.718 1.00 98.56 179 ALA A N 1
ATOM 1348 C CA . ALA A 1 179 ? -2.655 5.669 15.431 1.00 98.56 179 ALA A CA 1
ATOM 1349 C C . ALA A 1 179 ? -3.490 5.080 16.571 1.00 98.56 179 ALA A C 1
ATOM 1351 O O . ALA A 1 179 ? -4.547 4.495 16.333 1.00 98.56 179 ALA A O 1
ATOM 1352 N N . ARG A 1 180 ? -3.058 5.291 17.820 1.00 98.19 180 ARG A N 1
ATOM 1353 C CA . ARG A 1 180 ? -3.783 4.832 19.005 1.00 98.19 180 ARG A CA 1
ATOM 1354 C C . ARG A 1 180 ? -5.103 5.573 19.204 1.00 98.19 180 ARG A C 1
ATOM 1356 O O . ARG A 1 180 ? -6.096 4.941 19.556 1.00 98.19 180 ARG A O 1
ATOM 1363 N N . GLU A 1 181 ? -5.112 6.888 19.017 1.00 97.88 181 GLU A N 1
ATOM 1364 C CA . GLU A 1 181 ? -6.292 7.731 19.228 1.00 97.88 181 GLU A CA 1
ATOM 1365 C C . GLU A 1 181 ? -7.385 7.474 18.184 1.00 97.88 181 GLU A C 1
ATOM 1367 O O . GLU A 1 181 ? -8.549 7.290 18.542 1.00 97.88 181 GLU A O 1
ATOM 1372 N N . TYR A 1 182 ? -7.004 7.392 16.908 1.00 98.00 182 TYR A N 1
ATOM 1373 C CA . TYR A 1 182 ? -7.930 7.220 15.785 1.00 98.00 182 TYR A CA 1
ATOM 1374 C C . TYR A 1 182 ? -8.130 5.747 15.378 1.00 98.00 182 TYR A C 1
ATOM 1376 O O . TYR A 1 182 ? -8.953 5.449 14.514 1.00 98.00 182 TYR A O 1
ATOM 1384 N N . GLY A 1 183 ? -7.403 4.807 15.993 1.00 96.81 183 GLY A N 1
ATOM 1385 C CA . GLY A 1 183 ? -7.489 3.372 15.696 1.00 96.81 183 GLY A CA 1
ATOM 1386 C C . GLY A 1 183 ? -6.908 2.976 14.332 1.00 96.81 183 GLY A C 1
ATOM 1387 O O . GLY A 1 183 ? -7.368 2.003 13.730 1.00 96.81 183 GLY A O 1
ATOM 1388 N N . ALA A 1 184 ? -5.931 3.727 13.823 1.00 98.44 184 ALA A N 1
ATOM 1389 C CA . ALA A 1 184 ? -5.315 3.504 12.515 1.00 98.44 184 ALA A CA 1
ATOM 1390 C C . ALA A 1 184 ? -4.205 2.438 12.560 1.00 98.44 184 ALA A C 1
ATOM 1392 O O . ALA A 1 184 ? -3.582 2.211 13.596 1.00 98.44 184 ALA A O 1
ATOM 1393 N N . ALA A 1 185 ? -3.953 1.789 11.422 1.00 98.69 185 ALA A N 1
ATOM 1394 C CA . ALA A 1 185 ? -2.725 1.017 11.216 1.00 98.69 185 ALA A CA 1
ATOM 1395 C C . ALA A 1 185 ? -1.566 1.953 10.836 1.00 98.69 185 ALA A C 1
ATOM 1397 O O . ALA A 1 185 ? -1.800 3.096 10.439 1.00 98.69 185 ALA A O 1
ATOM 1398 N N . VAL A 1 186 ? -0.322 1.484 10.928 1.00 98.88 186 VAL A N 1
ATOM 1399 C CA . VAL A 1 186 ? 0.870 2.306 10.679 1.00 98.88 186 VAL A CA 1
ATOM 1400 C C . VAL A 1 186 ? 1.877 1.565 9.815 1.00 98.88 186 VAL A C 1
ATOM 1402 O O . VAL A 1 186 ? 2.272 0.440 10.123 1.00 98.88 186 VAL A O 1
ATOM 1405 N N . ILE A 1 187 ? 2.329 2.231 8.754 1.00 98.88 187 ILE A N 1
ATOM 1406 C CA . ILE A 1 187 ? 3.519 1.840 8.013 1.00 98.88 187 ILE A CA 1
ATOM 1407 C C . ILE A 1 187 ? 4.750 2.322 8.788 1.00 98.88 187 ILE A C 1
ATOM 1409 O O . ILE A 1 187 ? 4.915 3.512 9.059 1.00 98.88 187 ILE A O 1
ATOM 1413 N N . CYS A 1 188 ? 5.606 1.378 9.160 1.00 98.75 188 CYS A N 1
ATOM 1414 C CA . CYS A 1 188 ? 6.830 1.575 9.920 1.00 98.75 188 CYS A CA 1
ATOM 1415 C C . CYS A 1 188 ? 8.027 1.476 8.969 1.00 98.75 188 CYS A C 1
ATOM 1417 O O . CYS A 1 188 ? 8.414 0.370 8.586 1.00 98.75 188 CYS A O 1
ATOM 1419 N N . LEU A 1 189 ? 8.613 2.613 8.586 1.00 98.69 189 LEU A N 1
ATOM 1420 C CA . LEU A 1 189 ? 9.823 2.612 7.760 1.00 98.69 189 LEU A CA 1
ATOM 1421 C C . LEU A 1 189 ? 11.018 2.191 8.616 1.00 98.69 189 LEU A C 1
ATOM 1423 O O . LEU A 1 189 ? 11.199 2.704 9.723 1.00 98.69 189 LEU A O 1
ATOM 1427 N N . LEU A 1 190 ? 11.868 1.304 8.093 1.00 98.69 190 LEU A N 1
ATOM 1428 C CA . LEU A 1 190 ? 13.082 0.855 8.786 1.00 98.69 190 LEU A CA 1
ATOM 1429 C C . LEU A 1 190 ? 14.208 1.898 8.711 1.00 98.69 190 LEU A C 1
ATOM 1431 O O . LEU A 1 190 ? 15.280 1.659 8.162 1.00 98.69 190 LEU A O 1
ATOM 1435 N N . ILE A 1 191 ? 13.933 3.078 9.259 1.00 98.62 191 ILE A N 1
ATOM 1436 C CA . ILE A 1 191 ? 14.842 4.217 9.372 1.00 98.62 191 ILE A CA 1
ATOM 1437 C C . ILE A 1 191 ? 15.047 4.490 10.860 1.00 98.62 191 ILE A C 1
ATOM 1439 O O . ILE A 1 191 ? 14.077 4.526 11.625 1.00 98.62 191 ILE A O 1
ATOM 1443 N N . ASP A 1 192 ? 16.294 4.676 11.271 1.00 98.38 192 ASP A N 1
ATOM 1444 C CA . ASP A 1 192 ? 16.646 5.095 12.623 1.00 98.38 192 ASP A CA 1
ATOM 1445 C C . ASP A 1 192 ? 17.620 6.275 12.619 1.00 98.38 192 ASP A C 1
ATOM 1447 O O . ASP A 1 192 ? 17.815 6.932 11.596 1.00 98.38 192 ASP A O 1
ATOM 1451 N N . GLU A 1 193 ? 18.192 6.589 13.777 1.00 98.00 193 GLU A N 1
ATOM 1452 C CA . GLU A 1 193 ? 19.093 7.724 13.960 1.00 98.00 193 GLU A CA 1
ATOM 1453 C C . GLU A 1 193 ? 20.391 7.599 13.129 1.00 98.00 193 GLU A C 1
ATOM 1455 O O . GLU A 1 193 ? 21.087 8.594 12.917 1.00 98.00 193 GLU A O 1
ATOM 1460 N N . GLU A 1 194 ? 20.730 6.391 12.654 1.00 97.44 194 GLU A N 1
ATOM 1461 C CA . GLU A 1 194 ? 21.857 6.140 11.743 1.00 97.44 194 GLU A CA 1
ATOM 1462 C C . GLU A 1 194 ? 21.471 6.353 10.265 1.00 97.44 194 GLU A C 1
ATOM 1464 O O . GLU A 1 194 ? 22.342 6.398 9.392 1.00 97.44 194 GLU A O 1
ATOM 1469 N N . GLY A 1 195 ? 20.178 6.530 9.976 1.00 97.56 195 GLY A N 1
ATOM 1470 C CA . GLY A 1 195 ? 19.618 6.742 8.648 1.00 97.56 195 GLY A CA 1
ATOM 1471 C C . GLY A 1 195 ? 18.765 5.570 8.161 1.00 97.56 195 GLY A C 1
ATOM 1472 O O . GLY A 1 195 ? 18.123 4.856 8.930 1.00 97.56 195 GLY A O 1
ATOM 1473 N N . GLN A 1 196 ? 18.708 5.399 6.842 1.00 97.81 196 GLN A N 1
ATOM 1474 C CA . GLN A 1 196 ? 17.902 4.362 6.197 1.00 97.81 196 GLN A CA 1
ATOM 1475 C C . GLN A 1 196 ? 18.608 3.009 6.287 1.00 97.81 196 GLN A C 1
ATOM 1477 O O . GLN A 1 196 ? 19.719 2.878 5.776 1.00 97.81 196 GLN A O 1
ATOM 1482 N N . ALA A 1 197 ? 17.971 1.997 6.885 1.00 97.75 197 ALA A N 1
ATOM 1483 C CA . ALA A 1 197 ? 18.613 0.705 7.090 1.00 97.75 197 ALA A CA 1
ATOM 1484 C C . ALA A 1 197 ? 18.834 -0.052 5.774 1.00 97.75 197 ALA A C 1
ATOM 1486 O O . ALA A 1 197 ? 17.879 -0.363 5.054 1.00 97.75 197 ALA A O 1
ATOM 1487 N N . ARG A 1 198 ? 20.096 -0.373 5.465 1.00 95.06 198 ARG A N 1
ATOM 1488 C CA . ARG A 1 198 ? 20.494 -0.980 4.180 1.00 95.06 198 ARG A CA 1
ATOM 1489 C C . ARG A 1 198 ? 20.757 -2.479 4.259 1.00 95.06 198 ARG A C 1
ATOM 1491 O O . ARG A 1 198 ? 20.265 -3.213 3.409 1.00 95.06 198 ARG A O 1
ATOM 1498 N N . ASP A 1 199 ? 21.442 -2.952 5.298 1.00 96.25 199 ASP A N 1
ATOM 1499 C CA . ASP A 1 199 ? 21.669 -4.384 5.517 1.00 96.25 199 ASP A CA 1
ATOM 1500 C C . ASP A 1 199 ? 20.572 -5.042 6.372 1.00 96.25 199 ASP A C 1
ATOM 1502 O O . ASP A 1 199 ? 19.766 -4.378 7.029 1.00 96.25 199 ASP A O 1
ATOM 1506 N N . VAL A 1 200 ? 20.542 -6.376 6.359 1.00 97.94 200 VAL A N 1
ATOM 1507 C CA . VAL A 1 200 ? 19.507 -7.177 7.028 1.00 97.94 200 VAL A CA 1
ATOM 1508 C C . VAL A 1 200 ? 19.520 -6.982 8.547 1.00 97.94 200 VAL A C 1
ATOM 1510 O O . VAL A 1 200 ? 18.460 -6.807 9.142 1.00 97.94 200 VAL A O 1
ATOM 1513 N N . GLU A 1 201 ? 20.685 -6.997 9.198 1.00 98.38 201 GLU A N 1
ATOM 1514 C CA . GLU A 1 201 ? 20.750 -6.907 10.665 1.00 98.38 201 GLU A CA 1
ATOM 1515 C C . GLU A 1 201 ? 20.320 -5.528 11.158 1.00 98.38 201 GLU A C 1
ATOM 1517 O O . GLU A 1 201 ? 19.624 -5.413 12.169 1.00 98.38 201 GLU A O 1
ATOM 1522 N N . TRP A 1 202 ? 20.684 -4.474 10.427 1.00 98.38 202 TRP A N 1
ATOM 1523 C CA . TRP A 1 202 ? 20.202 -3.133 10.715 1.00 98.38 202 TRP A CA 1
ATOM 1524 C C . TRP A 1 202 ? 18.685 -3.037 10.530 1.00 98.38 202 TRP A C 1
ATOM 1526 O O . TRP A 1 202 ? 17.995 -2.619 11.462 1.00 98.38 202 TRP A O 1
ATOM 1536 N N . LYS A 1 203 ? 18.139 -3.509 9.402 1.00 98.69 203 LYS A N 1
ATOM 1537 C CA . LYS A 1 203 ? 16.684 -3.531 9.165 1.00 98.69 203 LYS A CA 1
ATOM 1538 C C . LYS A 1 203 ? 15.945 -4.227 10.314 1.00 98.69 203 LYS A C 1
ATOM 1540 O O . LYS A 1 203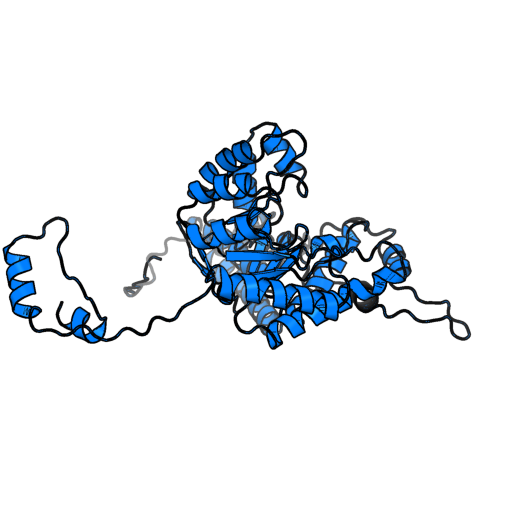 ? 14.998 -3.668 10.867 1.00 98.69 203 LYS A O 1
ATOM 1545 N N . LEU A 1 204 ? 16.408 -5.406 10.734 1.00 98.75 204 LEU A N 1
ATOM 1546 C CA . LEU A 1 204 ? 15.772 -6.168 11.813 1.00 98.75 204 LEU A CA 1
ATOM 1547 C C . LEU A 1 204 ? 15.900 -5.472 13.168 1.00 98.75 204 LEU A C 1
ATOM 1549 O O . LEU A 1 204 ? 14.928 -5.427 13.922 1.00 98.75 204 LEU A O 1
ATOM 1553 N N . ARG A 1 205 ? 17.052 -4.861 13.466 1.00 98.69 205 ARG A N 1
ATOM 1554 C CA . ARG A 1 205 ? 17.227 -4.045 14.675 1.00 98.69 205 ARG A CA 1
ATOM 1555 C C . ARG A 1 205 ? 16.185 -2.928 14.750 1.00 98.69 205 ARG A C 1
ATOM 1557 O O . ARG A 1 205 ? 15.583 -2.744 15.807 1.00 98.69 205 ARG A O 1
ATOM 1564 N N . VAL A 1 206 ? 15.954 -2.202 13.654 1.00 98.81 206 VAL A N 1
ATOM 1565 C CA . VAL A 1 206 ? 14.944 -1.131 13.613 1.00 98.81 206 VAL A CA 1
ATOM 1566 C C . VAL A 1 206 ? 13.528 -1.699 13.735 1.00 98.81 206 VAL A C 1
ATOM 1568 O O . VAL A 1 206 ? 12.726 -1.154 14.492 1.00 98.81 206 VAL A O 1
ATOM 1571 N N . ALA A 1 207 ? 13.235 -2.819 13.066 1.00 98.81 207 ALA A N 1
ATOM 1572 C CA . ALA A 1 207 ? 11.924 -3.467 13.118 1.00 98.81 207 ALA A CA 1
ATOM 1573 C C . ALA A 1 207 ? 11.545 -3.882 14.550 1.00 98.81 207 ALA A C 1
ATOM 1575 O O . ALA A 1 207 ? 10.468 -3.528 15.031 1.00 98.81 207 ALA A O 1
ATOM 1576 N N . HIS A 1 208 ? 12.461 -4.554 15.260 1.00 98.81 208 HIS A N 1
ATOM 1577 C CA . HIS A 1 208 ? 12.281 -4.941 16.665 1.00 98.81 208 HIS A CA 1
ATOM 1578 C C . HIS A 1 208 ? 12.079 -3.722 17.571 1.00 98.81 208 HIS A C 1
ATOM 1580 O O . HIS A 1 208 ? 11.155 -3.706 18.382 1.00 98.81 208 HIS A O 1
ATOM 1586 N N . ARG A 1 209 ? 12.883 -2.661 17.392 1.00 98.56 209 ARG A N 1
ATOM 1587 C CA . ARG A 1 209 ? 12.730 -1.411 18.159 1.00 98.56 209 ARG A CA 1
ATOM 1588 C C . ARG A 1 209 ? 11.344 -0.795 17.958 1.00 98.56 209 ARG A C 1
ATOM 1590 O O . ARG A 1 209 ? 10.662 -0.513 18.938 1.00 98.56 209 ARG A O 1
ATOM 1597 N N . LEU A 1 210 ? 10.916 -0.596 16.712 1.00 98.75 210 LEU A N 1
ATOM 1598 C CA . LEU A 1 210 ? 9.610 -0.004 16.399 1.00 98.75 210 LEU A CA 1
ATOM 1599 C C . LEU A 1 210 ? 8.452 -0.865 16.921 1.00 98.75 210 LEU A C 1
ATOM 1601 O O . LEU A 1 210 ? 7.518 -0.320 17.509 1.00 98.75 210 LEU A O 1
ATOM 1605 N N . HIS A 1 211 ? 8.535 -2.191 16.769 1.00 98.81 211 HIS A N 1
ATOM 1606 C CA . HIS A 1 211 ? 7.550 -3.133 17.303 1.00 98.81 211 HIS A CA 1
ATOM 1607 C C . HIS A 1 211 ? 7.396 -3.002 18.825 1.00 98.81 211 HIS A C 1
ATOM 1609 O O . HIS A 1 211 ? 6.283 -2.839 19.333 1.00 98.81 211 HIS A O 1
ATOM 1615 N N . ASP A 1 212 ? 8.507 -3.040 19.562 1.00 98.62 212 ASP A N 1
ATOM 1616 C CA . ASP A 1 212 ? 8.488 -2.967 21.022 1.00 98.62 212 ASP A CA 1
ATOM 1617 C C . ASP A 1 212 ? 7.958 -1.618 21.509 1.00 98.62 212 ASP A C 1
ATOM 1619 O O . ASP A 1 212 ? 7.160 -1.559 22.443 1.00 98.62 212 ASP A O 1
ATOM 1623 N N . ILE A 1 213 ? 8.339 -0.525 20.846 1.00 98.56 213 ILE A N 1
ATOM 1624 C CA . ILE A 1 213 ? 7.832 0.812 21.164 1.00 98.56 213 ILE A CA 1
ATOM 1625 C C . ILE A 1 213 ? 6.315 0.878 20.964 1.00 98.56 213 ILE A C 1
ATOM 1627 O O . ILE A 1 213 ? 5.592 1.259 21.888 1.00 98.56 213 ILE A O 1
ATOM 1631 N N . ALA A 1 214 ? 5.833 0.488 19.784 1.00 98.56 214 ALA A N 1
ATOM 1632 C CA . ALA A 1 214 ? 4.421 0.542 19.422 1.00 98.56 214 ALA A CA 1
ATOM 1633 C C . ALA A 1 214 ? 3.545 -0.282 20.380 1.00 98.56 214 ALA A C 1
ATOM 1635 O O . ALA A 1 214 ? 2.546 0.213 20.913 1.00 98.56 214 ALA A O 1
ATOM 1636 N N . THR A 1 215 ? 3.949 -1.525 20.643 1.00 98.31 215 THR A N 1
ATOM 1637 C CA . THR A 1 215 ? 3.162 -2.471 21.443 1.00 98.31 215 THR A CA 1
ATOM 1638 C C . THR A 1 215 ? 3.229 -2.172 22.939 1.00 98.31 215 THR A C 1
ATOM 1640 O O . THR A 1 215 ? 2.207 -2.215 23.623 1.00 98.31 215 THR A O 1
ATOM 1643 N N . GLN A 1 216 ? 4.404 -1.814 23.469 1.00 98.19 216 GLN A N 1
ATOM 1644 C CA . GLN A 1 216 ? 4.594 -1.645 24.913 1.00 98.19 216 GLN A CA 1
ATOM 1645 C C . GLN A 1 216 ? 4.244 -0.237 25.406 1.00 98.19 216 GLN A C 1
ATOM 1647 O O . GLN A 1 216 ? 3.767 -0.099 26.534 1.00 98.19 216 GLN A O 1
ATOM 1652 N N . ARG A 1 217 ? 4.482 0.813 24.602 1.00 97.75 217 ARG A N 1
ATOM 1653 C CA . ARG A 1 217 ? 4.244 2.209 25.021 1.00 97.75 217 ARG A CA 1
ATOM 1654 C C . ARG A 1 217 ? 2.885 2.744 24.576 1.00 97.75 217 ARG A C 1
ATOM 1656 O O . ARG A 1 217 ? 2.241 3.441 25.356 1.00 97.75 217 ARG A O 1
ATOM 1663 N N . TYR A 1 218 ? 2.439 2.407 23.364 1.00 98.19 218 TYR A N 1
ATOM 1664 C CA . TYR A 1 218 ? 1.197 2.946 22.782 1.00 98.19 218 TYR A CA 1
ATOM 1665 C C . TYR A 1 218 ? 0.049 1.930 22.763 1.00 98.19 218 TYR A C 1
ATOM 1667 O O . TYR A 1 218 ? -1.101 2.305 22.539 1.00 98.19 218 TYR A O 1
ATOM 1675 N N . GLY A 1 219 ? 0.330 0.656 23.054 1.00 97.69 219 GLY A N 1
ATOM 1676 C CA . GLY A 1 219 ? -0.683 -0.398 23.098 1.00 97.69 219 GLY A CA 1
ATOM 1677 C C . GLY A 1 219 ? -1.285 -0.714 21.730 1.00 97.69 219 GLY A C 1
ATOM 1678 O O . GLY A 1 219 ? -2.450 -1.108 21.672 1.00 97.69 219 GLY A O 1
ATOM 1679 N N . LEU A 1 220 ? -0.526 -0.485 20.654 1.00 98.25 220 LEU A N 1
ATOM 1680 C CA . LEU A 1 220 ? -0.862 -0.982 19.321 1.00 98.25 220 LEU A CA 1
ATOM 1681 C C . LEU A 1 220 ? -0.694 -2.505 19.289 1.00 98.25 220 LEU A C 1
ATOM 1683 O O . LEU A 1 220 ? 0.121 -3.069 20.024 1.00 98.25 220 LEU A O 1
ATOM 1687 N N . GLU A 1 221 ? -1.467 -3.178 18.450 1.00 97.25 221 GLU A N 1
ATOM 1688 C CA . GLU A 1 221 ? -1.356 -4.618 18.243 1.00 97.25 221 GLU A CA 1
ATOM 1689 C C . GLU A 1 221 ? -0.372 -4.918 17.099 1.00 97.25 221 GLU A C 1
ATOM 1691 O O . GLU A 1 221 ? -0.222 -4.102 16.191 1.00 97.25 221 GLU A O 1
ATOM 1696 N N . PRO A 1 222 ? 0.279 -6.098 17.067 1.00 97.75 222 PRO A N 1
ATOM 1697 C CA . PRO A 1 222 ? 1.139 -6.477 15.942 1.00 97.75 222 PRO A CA 1
ATOM 1698 C C . PRO A 1 222 ? 0.443 -6.361 14.578 1.00 97.75 222 PRO A C 1
ATOM 1700 O O . PRO A 1 222 ? 1.058 -5.917 13.614 1.00 97.75 222 PRO A O 1
ATOM 1703 N N . GLY A 1 223 ? -0.859 -6.670 14.517 1.00 97.62 223 GLY A N 1
ATOM 1704 C CA . GLY A 1 223 ? -1.673 -6.540 13.303 1.00 97.62 223 GLY A CA 1
ATOM 1705 C C . GLY A 1 223 ? -1.921 -5.100 12.837 1.00 97.62 223 GLY A C 1
ATOM 1706 O O . GLY A 1 223 ? -2.450 -4.904 11.744 1.00 97.62 223 GLY A O 1
ATOM 1707 N N . ASP A 1 224 ? -1.533 -4.103 13.634 1.00 98.31 224 ASP A N 1
ATOM 1708 C CA . ASP A 1 224 ? -1.594 -2.683 13.283 1.00 98.31 224 ASP A CA 1
ATOM 1709 C C . ASP A 1 224 ? -0.309 -2.210 12.590 1.00 98.31 224 ASP A C 1
ATOM 1711 O O . ASP A 1 224 ? -0.286 -1.109 12.042 1.00 98.31 224 ASP A O 1
ATOM 1715 N N . LEU A 1 225 ? 0.759 -3.017 12.618 1.00 98.81 225 LEU A N 1
ATOM 1716 C CA . LEU A 1 225 ? 2.092 -2.642 12.153 1.00 98.81 225 LEU A CA 1
ATOM 1717 C C . LEU A 1 225 ? 2.393 -3.255 10.785 1.00 98.81 225 LEU A C 1
ATOM 1719 O O . LEU A 1 225 ? 2.338 -4.474 10.598 1.00 98.81 225 LEU A O 1
ATOM 1723 N N . ILE A 1 226 ? 2.761 -2.394 9.838 1.00 98.88 226 ILE A N 1
ATOM 1724 C CA . ILE A 1 226 ? 3.150 -2.761 8.478 1.00 98.88 226 ILE A CA 1
ATOM 1725 C C . ILE A 1 226 ? 4.587 -2.281 8.255 1.00 98.88 226 ILE A C 1
ATOM 1727 O O . ILE A 1 226 ? 4.831 -1.090 8.115 1.00 98.88 226 ILE A O 1
ATOM 1731 N N . PHE A 1 227 ? 5.569 -3.173 8.240 1.00 98.88 227 PHE A N 1
ATOM 1732 C CA . PHE A 1 227 ? 6.972 -2.784 8.094 1.00 98.88 227 PHE A CA 1
ATOM 1733 C C . PHE A 1 227 ? 7.356 -2.565 6.631 1.00 98.88 227 PHE A C 1
ATOM 1735 O O . PHE A 1 227 ? 7.237 -3.479 5.816 1.00 98.88 227 PHE A O 1
ATOM 1742 N N . ASP A 1 228 ? 7.861 -1.373 6.310 1.00 98.75 228 ASP A N 1
ATOM 1743 C CA . ASP A 1 228 ? 8.495 -1.110 5.019 1.00 98.75 228 ASP A CA 1
ATOM 1744 C C . ASP A 1 228 ? 9.985 -1.417 5.118 1.00 98.75 228 ASP A C 1
ATOM 1746 O O . ASP A 1 228 ? 10.752 -0.680 5.748 1.00 98.75 228 ASP A O 1
ATOM 1750 N N . ALA A 1 229 ? 10.396 -2.517 4.486 1.00 98.00 229 ALA A N 1
ATOM 1751 C CA . ALA A 1 229 ? 11.780 -2.968 4.519 1.00 98.00 229 ALA A CA 1
ATOM 1752 C C . ALA A 1 229 ? 12.733 -2.116 3.664 1.00 98.00 229 ALA A C 1
ATOM 1754 O O . ALA A 1 229 ? 13.894 -2.488 3.560 1.00 98.00 229 ALA A O 1
ATOM 1755 N N . LEU A 1 230 ? 12.285 -0.977 3.129 1.00 97.75 230 LEU A N 1
ATOM 1756 C CA . LEU A 1 230 ? 12.996 0.004 2.311 1.00 97.75 230 LEU A CA 1
ATOM 1757 C C . LEU A 1 230 ? 13.524 -0.552 0.992 1.00 97.75 230 LEU A C 1
ATOM 1759 O O . LEU A 1 230 ? 14.409 -1.399 0.958 1.00 97.75 230 LEU A O 1
ATOM 1763 N N . THR A 1 231 ? 13.036 0.013 -0.108 1.00 95.94 231 THR A N 1
ATOM 1764 C CA . THR A 1 231 ? 13.516 -0.293 -1.459 1.00 95.94 231 THR A CA 1
ATOM 1765 C C . THR A 1 231 ? 14.481 0.787 -1.942 1.00 95.94 231 THR A C 1
ATOM 1767 O O . THR A 1 231 ? 14.120 1.965 -1.973 1.00 95.94 231 THR A O 1
ATOM 1770 N N . PHE A 1 232 ? 15.672 0.383 -2.388 1.00 94.62 232 PHE A N 1
ATOM 1771 C CA . PHE A 1 232 ? 16.708 1.283 -2.904 1.00 94.62 232 PHE A CA 1
ATOM 1772 C C . PHE A 1 232 ? 16.916 1.114 -4.418 1.00 94.62 232 PHE A C 1
ATOM 1774 O O . PHE A 1 232 ? 16.715 0.013 -4.937 1.00 94.62 232 PHE A O 1
ATOM 1781 N N . PRO A 1 233 ? 17.333 2.169 -5.147 1.00 92.88 233 PRO A N 1
ATOM 1782 C CA . PRO A 1 233 ? 17.594 2.075 -6.581 1.00 92.88 233 PRO A CA 1
ATOM 1783 C C . PRO A 1 233 ? 18.793 1.180 -6.912 1.00 92.88 233 PRO A C 1
ATOM 1785 O O . PRO A 1 233 ? 19.897 1.412 -6.425 1.00 92.88 233 PRO A O 1
ATOM 1788 N N . LEU A 1 234 ? 18.608 0.234 -7.836 1.00 91.94 234 LEU A N 1
ATOM 1789 C CA . LEU A 1 234 ? 19.687 -0.633 -8.339 1.00 91.94 234 LEU A CA 1
ATOM 1790 C C . LEU A 1 234 ? 20.436 -0.042 -9.544 1.00 91.94 234 LEU A C 1
ATOM 1792 O O . LEU A 1 234 ? 21.395 -0.630 -10.041 1.00 91.94 234 LEU A O 1
ATOM 1796 N N . SER A 1 235 ? 20.008 1.123 -10.038 1.00 86.44 235 SER A N 1
ATOM 1797 C CA . SER A 1 235 ? 20.551 1.728 -11.259 1.00 86.44 235 SER A CA 1
ATOM 1798 C C . SER A 1 235 ? 21.848 2.517 -11.055 1.00 86.44 235 SER A C 1
ATOM 1800 O O . SER A 1 235 ? 22.377 3.069 -12.017 1.00 86.44 235 SER A O 1
ATOM 1802 N N . THR A 1 236 ? 22.297 2.696 -9.814 1.00 80.12 236 THR A N 1
ATOM 1803 C CA . THR A 1 236 ? 23.388 3.623 -9.465 1.00 80.12 236 THR A CA 1
ATOM 1804 C C . THR A 1 236 ? 24.752 3.121 -9.923 1.00 80.12 236 THR A C 1
ATOM 1806 O O . THR A 1 236 ? 25.646 3.922 -10.182 1.00 80.12 236 THR A O 1
ATOM 1809 N N . GLY A 1 237 ? 24.910 1.801 -10.035 1.00 72.69 237 GLY A N 1
ATOM 1810 C CA . GLY A 1 237 ? 26.166 1.157 -10.403 1.00 72.69 237 GLY A CA 1
ATOM 1811 C C . GLY A 1 237 ? 27.183 1.043 -9.266 1.00 72.69 237 GLY A C 1
ATOM 1812 O O . GLY A 1 237 ? 28.210 0.399 -9.463 1.00 72.69 237 GLY A O 1
ATOM 1813 N N . ASP A 1 238 ? 26.890 1.610 -8.096 1.00 75.12 238 ASP A N 1
ATOM 1814 C CA . ASP A 1 238 ? 27.765 1.615 -6.923 1.00 75.12 238 ASP A CA 1
ATOM 1815 C C . ASP A 1 238 ? 27.853 0.215 -6.295 1.00 75.12 238 ASP A C 1
ATOM 1817 O O . ASP A 1 238 ? 26.828 -0.427 -6.052 1.00 75.12 238 ASP A O 1
ATOM 1821 N N . ASP A 1 239 ? 29.078 -0.256 -6.054 1.00 79.81 239 ASP A N 1
ATOM 1822 C CA . ASP A 1 239 ? 29.365 -1.579 -5.494 1.00 79.81 239 ASP A CA 1
ATOM 1823 C C . ASP A 1 239 ? 28.766 -1.750 -4.098 1.00 79.81 239 ASP A C 1
ATOM 1825 O O . ASP A 1 239 ? 28.245 -2.822 -3.784 1.00 79.81 239 ASP A O 1
ATOM 1829 N N . ASP A 1 240 ? 28.764 -0.681 -3.299 1.00 80.12 240 ASP A N 1
ATOM 1830 C CA . ASP A 1 240 ? 28.234 -0.716 -1.939 1.00 80.12 240 ASP A CA 1
ATOM 1831 C C . ASP A 1 240 ? 26.706 -0.854 -1.929 1.00 80.12 240 ASP A C 1
ATOM 1833 O O . ASP A 1 240 ? 26.152 -1.265 -0.912 1.00 80.12 240 ASP A O 1
ATOM 1837 N N . LEU A 1 241 ? 26.021 -0.526 -3.036 1.00 84.19 241 LEU A N 1
ATOM 1838 C CA . LEU A 1 241 ? 24.556 -0.534 -3.174 1.00 84.19 241 LEU A CA 1
ATOM 1839 C C . LEU A 1 241 ? 23.996 -1.826 -3.794 1.00 84.19 241 LEU A C 1
ATOM 1841 O O . LEU A 1 241 ? 22.786 -2.051 -3.769 1.00 84.19 241 LEU A O 1
ATOM 1845 N N . ARG A 1 242 ? 24.848 -2.707 -4.339 1.00 85.50 242 ARG A N 1
ATOM 1846 C CA . ARG A 1 242 ? 24.393 -3.887 -5.103 1.00 85.50 242 ARG A CA 1
ATOM 1847 C C . ARG A 1 242 ? 23.644 -4.924 -4.262 1.00 85.50 242 ARG A C 1
ATOM 1849 O O . ARG A 1 242 ? 22.777 -5.614 -4.786 1.00 85.50 242 ARG A O 1
ATOM 1856 N N . GLY A 1 243 ? 23.943 -5.012 -2.965 1.00 92.88 243 GLY A N 1
ATOM 1857 C CA . GLY A 1 243 ? 23.304 -5.960 -2.044 1.00 92.88 243 GLY A CA 1
ATOM 1858 C C . GLY A 1 243 ? 21.938 -5.523 -1.496 1.00 92.88 243 GLY A C 1
ATOM 1859 O O . GLY A 1 243 ? 21.296 -6.304 -0.792 1.00 92.88 243 GLY A O 1
ATOM 1860 N N . ASP A 1 244 ? 21.474 -4.305 -1.793 1.00 95.06 244 ASP A N 1
ATOM 1861 C CA . ASP A 1 244 ? 20.316 -3.707 -1.108 1.00 95.06 244 ASP A CA 1
ATOM 1862 C C . ASP A 1 244 ? 18.995 -4.433 -1.406 1.00 95.06 244 ASP A C 1
ATOM 1864 O O . ASP A 1 244 ? 18.162 -4.617 -0.512 1.00 95.06 244 ASP A O 1
ATOM 1868 N N . ALA A 1 245 ? 18.799 -4.899 -2.644 1.00 97.12 245 ALA A N 1
ATOM 1869 C CA . ALA A 1 245 ? 17.603 -5.660 -3.009 1.00 97.12 245 ALA A CA 1
ATOM 1870 C C . ALA A 1 245 ? 17.548 -7.014 -2.289 1.00 97.12 245 ALA A C 1
ATOM 1872 O O . ALA A 1 245 ? 16.508 -7.369 -1.730 1.00 97.12 245 ALA A O 1
ATOM 1873 N N . MET A 1 246 ? 18.676 -7.730 -2.216 1.00 97.50 246 MET A N 1
ATOM 1874 C CA . MET A 1 246 ? 18.777 -8.975 -1.447 1.00 97.50 246 MET A CA 1
ATOM 1875 C C . MET A 1 246 ? 18.474 -8.743 0.030 1.00 97.50 246 MET A C 1
ATOM 1877 O O . MET A 1 246 ? 17.661 -9.460 0.611 1.00 97.50 246 MET A O 1
ATOM 1881 N N . ALA A 1 247 ? 19.078 -7.708 0.620 1.00 98.19 247 ALA A N 1
ATOM 1882 C CA . ALA A 1 247 ? 18.865 -7.377 2.021 1.00 98.19 247 ALA A CA 1
ATOM 1883 C C . ALA A 1 247 ? 17.394 -7.048 2.321 1.00 98.19 247 ALA A C 1
ATOM 1885 O O . ALA A 1 247 ? 16.882 -7.399 3.381 1.00 98.19 247 ALA A O 1
ATOM 1886 N N . THR A 1 248 ? 16.696 -6.415 1.377 1.00 98.50 248 THR A N 1
ATOM 1887 C CA . THR A 1 248 ? 15.256 -6.137 1.474 1.00 98.50 248 THR A CA 1
ATOM 1888 C C . THR A 1 248 ? 14.434 -7.428 1.466 1.00 98.50 248 THR A C 1
ATOM 1890 O O . THR A 1 248 ? 13.602 -7.634 2.349 1.00 98.50 248 THR A O 1
ATOM 1893 N N . ILE A 1 249 ? 14.700 -8.331 0.516 1.00 98.69 249 ILE A N 1
ATOM 1894 C CA . ILE A 1 249 ? 14.011 -9.627 0.399 1.00 98.69 249 ILE A CA 1
ATOM 1895 C C . ILE A 1 249 ? 14.247 -10.486 1.653 1.00 98.69 249 ILE A C 1
ATOM 1897 O O . ILE A 1 249 ? 13.307 -11.067 2.199 1.00 98.69 249 ILE A O 1
ATOM 1901 N N . ASP A 1 250 ? 15.483 -10.552 2.148 1.00 98.62 250 ASP A N 1
ATOM 1902 C CA . ASP A 1 250 ? 15.820 -11.323 3.348 1.00 98.62 250 ASP A CA 1
ATOM 1903 C C . ASP A 1 250 ? 15.238 -10.707 4.624 1.00 98.62 250 ASP A C 1
ATOM 1905 O O . ASP A 1 250 ? 14.788 -11.440 5.511 1.00 98.62 250 ASP A O 1
ATOM 1909 N N . ALA A 1 251 ? 15.176 -9.375 4.709 1.00 98.75 251 ALA A N 1
ATOM 1910 C CA . ALA A 1 251 ? 14.515 -8.696 5.814 1.00 98.75 251 ALA A CA 1
ATOM 1911 C C . 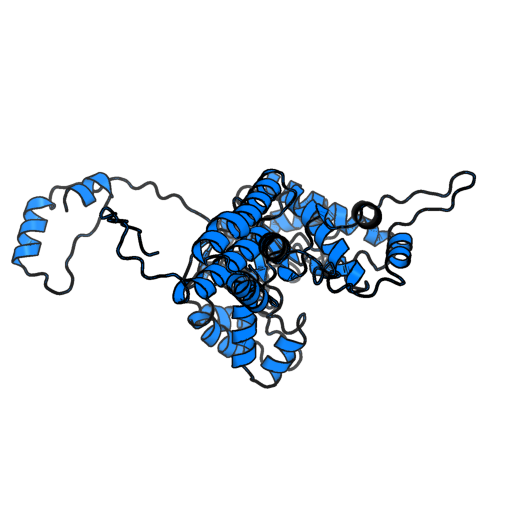ALA A 1 251 ? 13.015 -9.005 5.857 1.00 98.75 251 ALA A C 1
ATOM 1913 O O . ALA A 1 251 ? 12.509 -9.282 6.939 1.00 98.75 251 ALA A O 1
ATOM 1914 N N . ILE A 1 252 ? 12.320 -9.052 4.712 1.00 98.75 252 ILE A N 1
ATOM 1915 C CA . ILE A 1 252 ? 10.905 -9.461 4.654 1.00 98.75 252 ILE A CA 1
ATOM 1916 C C . ILE A 1 252 ? 10.729 -10.855 5.268 1.00 98.75 252 ILE A C 1
ATOM 1918 O O . ILE A 1 252 ? 9.953 -11.009 6.213 1.00 98.75 252 ILE A O 1
ATOM 1922 N N . ARG A 1 253 ? 11.507 -11.855 4.819 1.00 98.56 253 ARG A N 1
ATOM 1923 C CA . ARG A 1 253 ? 11.426 -13.231 5.357 1.00 98.56 253 ARG A CA 1
ATOM 1924 C C . ARG A 1 253 ? 11.609 -13.258 6.870 1.00 98.56 253 ARG A C 1
ATOM 1926 O O . ARG A 1 253 ? 10.861 -13.929 7.583 1.00 98.56 253 ARG A O 1
ATOM 1933 N N . ARG A 1 254 ? 12.618 -12.536 7.362 1.00 98.62 254 ARG A N 1
ATOM 1934 C CA . ARG A 1 254 ? 12.958 -12.506 8.786 1.00 98.62 254 ARG A CA 1
ATOM 1935 C C . ARG A 1 254 ? 11.943 -11.742 9.619 1.00 98.62 254 ARG A C 1
ATOM 1937 O O . ARG A 1 254 ? 11.597 -12.228 10.684 1.00 98.62 254 ARG A O 1
ATOM 1944 N N . ILE A 1 255 ? 11.403 -10.625 9.137 1.00 98.75 255 ILE A N 1
ATOM 1945 C CA . ILE A 1 255 ? 10.329 -9.893 9.822 1.00 98.75 255 ILE A CA 1
ATOM 1946 C C . ILE A 1 255 ? 9.123 -10.814 10.017 1.00 98.75 255 ILE A C 1
ATOM 1948 O O . ILE A 1 255 ? 8.633 -10.940 11.135 1.00 98.75 255 ILE A O 1
ATOM 1952 N N . LYS A 1 256 ? 8.697 -11.537 8.973 1.00 97.44 256 LYS A N 1
ATOM 1953 C CA . LYS A 1 256 ? 7.574 -12.484 9.079 1.00 97.44 256 LYS A CA 1
ATOM 1954 C C . LYS A 1 256 ? 7.850 -13.631 10.058 1.00 97.44 256 LYS A C 1
ATOM 1956 O O . LYS A 1 256 ? 6.920 -14.109 10.705 1.00 97.44 256 LYS A O 1
ATOM 1961 N N . ALA A 1 257 ? 9.101 -14.080 10.162 1.00 98.25 257 ALA A N 1
ATOM 1962 C CA . ALA A 1 257 ? 9.495 -15.162 11.061 1.00 98.25 257 ALA A CA 1
ATOM 1963 C C . ALA A 1 257 ? 9.682 -14.711 12.522 1.00 98.25 257 ALA A C 1
ATOM 1965 O O . ALA A 1 257 ? 9.341 -15.454 13.441 1.00 98.25 257 ALA A O 1
ATOM 1966 N N . GLU A 1 258 ? 10.242 -13.521 12.740 1.00 98.56 258 GLU A N 1
ATOM 1967 C CA . GLU A 1 258 ? 10.655 -13.020 14.055 1.00 98.56 258 GLU A CA 1
ATOM 1968 C C . GLU A 1 258 ? 9.574 -12.166 14.740 1.00 98.56 258 GLU A C 1
ATOM 1970 O O . GLU A 1 258 ? 9.538 -12.114 15.968 1.00 98.56 258 GLU A O 1
ATOM 1975 N N . LEU A 1 259 ? 8.675 -11.536 13.972 1.00 98.31 259 LEU A N 1
ATOM 1976 C CA . LEU A 1 259 ? 7.616 -10.647 14.463 1.00 98.31 259 LEU A CA 1
ATOM 1977 C C . LEU A 1 259 ? 6.227 -11.184 14.058 1.00 98.31 259 LEU A C 1
ATOM 1979 O O . LEU A 1 259 ? 5.625 -10.720 13.089 1.00 98.31 259 LEU A O 1
ATOM 1983 N N . PRO A 1 260 ? 5.685 -12.194 14.761 1.00 96.12 260 PRO A N 1
ATOM 1984 C CA . PRO A 1 260 ? 4.423 -12.817 14.376 1.00 96.12 260 PRO A CA 1
ATOM 1985 C C . PRO A 1 260 ? 3.243 -11.840 14.475 1.00 96.12 260 PRO A C 1
ATOM 1987 O O . PRO A 1 260 ? 3.063 -11.147 15.474 1.00 96.12 260 PRO A O 1
ATOM 1990 N N . GLY A 1 261 ? 2.394 -11.847 13.447 1.00 95.69 261 GLY A N 1
ATOM 1991 C CA . GLY A 1 261 ? 1.179 -11.029 13.381 1.00 95.69 261 GLY A CA 1
ATOM 1992 C C . GLY A 1 261 ? 1.356 -9.668 12.709 1.00 95.69 261 GLY A C 1
ATOM 1993 O O . GLY A 1 261 ? 0.346 -9.021 12.451 1.00 95.69 261 GLY A O 1
ATOM 1994 N N . VAL A 1 262 ? 2.589 -9.260 12.389 1.00 98.44 262 VAL A N 1
ATOM 1995 C CA . VAL A 1 262 ? 2.858 -8.023 11.637 1.00 98.44 262 VAL A CA 1
ATOM 1996 C C . VAL A 1 262 ? 2.747 -8.246 10.129 1.00 98.44 262 VAL A C 1
ATOM 1998 O O . VAL A 1 262 ? 2.825 -9.380 9.633 1.00 98.44 262 VAL A O 1
ATOM 2001 N N . TYR A 1 263 ? 2.617 -7.148 9.392 1.00 98.62 263 TYR A N 1
ATOM 2002 C CA . TYR A 1 263 ? 2.597 -7.125 7.932 1.00 98.62 263 TYR A CA 1
ATOM 2003 C C . TYR A 1 263 ? 3.837 -6.422 7.374 1.00 98.62 263 TYR A C 1
ATOM 2005 O O . TYR A 1 263 ? 4.599 -5.795 8.108 1.00 98.62 263 TYR A O 1
ATOM 2013 N N . THR A 1 264 ? 4.044 -6.529 6.067 1.00 98.69 264 THR A N 1
ATOM 2014 C CA . THR A 1 264 ? 5.159 -5.920 5.337 1.00 98.69 264 THR A CA 1
ATOM 2015 C C . THR A 1 264 ? 4.663 -5.207 4.083 1.00 98.69 264 THR A C 1
ATOM 2017 O O . THR A 1 264 ? 3.731 -5.679 3.435 1.00 98.69 264 THR A O 1
ATOM 2020 N N . THR A 1 265 ? 5.283 -4.077 3.746 1.00 98.62 265 THR A N 1
ATOM 2021 C CA . THR A 1 265 ? 5.000 -3.293 2.533 1.00 98.62 265 THR A CA 1
ATOM 2022 C C . THR A 1 265 ? 6.292 -2.892 1.834 1.00 98.62 265 THR A C 1
ATOM 2024 O O . THR A 1 265 ? 7.356 -2.929 2.448 1.00 98.62 265 THR A O 1
ATOM 2027 N N . LEU A 1 266 ? 6.212 -2.493 0.564 1.00 97.75 266 LEU A N 1
ATOM 2028 C CA . LEU A 1 266 ? 7.302 -1.819 -0.141 1.00 97.75 266 LEU A CA 1
ATOM 2029 C C . LEU A 1 266 ? 6.777 -0.795 -1.149 1.00 97.75 266 LEU A C 1
ATOM 2031 O O . LEU A 1 266 ? 5.866 -1.078 -1.934 1.00 97.75 266 LEU A O 1
ATOM 2035 N N . GLY A 1 267 ? 7.457 0.349 -1.226 1.00 95.69 267 GLY A N 1
ATOM 2036 C CA . GLY A 1 267 ? 7.468 1.212 -2.411 1.00 95.69 267 GLY A CA 1
ATOM 2037 C C . GLY A 1 267 ? 8.302 0.612 -3.549 1.00 95.69 267 GLY A C 1
ATOM 2038 O O . GLY A 1 267 ? 9.428 1.042 -3.799 1.00 95.69 267 GLY A O 1
ATOM 2039 N N . VAL A 1 268 ? 7.752 -0.379 -4.258 1.00 93.19 268 VAL A N 1
ATOM 2040 C CA . VAL A 1 268 ? 8.467 -1.172 -5.286 1.00 93.19 268 VAL A CA 1
ATOM 2041 C C . VAL A 1 268 ? 9.057 -0.295 -6.390 1.00 93.19 268 VAL A C 1
ATOM 2043 O O . VAL A 1 268 ? 10.160 -0.551 -6.865 1.00 93.19 268 VAL A O 1
ATOM 2046 N N . SER A 1 269 ? 8.361 0.776 -6.777 1.00 91.00 269 SER A N 1
ATOM 2047 C CA . SER A 1 269 ? 8.774 1.697 -7.845 1.00 91.00 269 SER A CA 1
ATOM 2048 C C . SER A 1 269 ? 10.140 2.374 -7.620 1.00 91.00 269 SER A C 1
ATOM 2050 O O . SER A 1 269 ? 10.703 2.925 -8.577 1.00 91.00 269 SER A O 1
ATOM 2052 N N . ASN A 1 270 ? 10.686 2.326 -6.399 1.00 93.06 270 ASN A N 1
ATOM 2053 C CA . ASN A 1 270 ? 12.002 2.873 -6.065 1.00 93.06 270 ASN A CA 1
ATOM 2054 C C . ASN A 1 270 ? 13.162 2.015 -6.596 1.00 93.06 270 ASN A C 1
ATOM 2056 O O . ASN A 1 270 ? 14.205 2.576 -6.933 1.00 93.06 270 ASN A O 1
ATOM 2060 N N . VAL A 1 271 ? 12.978 0.695 -6.757 1.00 95.00 271 VAL A N 1
ATOM 2061 C CA . VAL A 1 271 ? 14.057 -0.233 -7.172 1.00 95.00 271 VAL A CA 1
ATOM 2062 C C . VAL A 1 271 ? 14.634 0.126 -8.543 1.00 95.00 271 VAL A C 1
ATOM 2064 O O . VAL A 1 271 ? 15.819 -0.054 -8.817 1.00 95.00 271 VAL A O 1
ATOM 2067 N N . SER A 1 272 ? 13.782 0.686 -9.401 1.00 93.31 272 SER A N 1
ATOM 2068 C CA . SER A 1 272 ? 14.072 1.024 -10.791 1.00 93.31 272 SER A CA 1
ATOM 2069 C C . SER A 1 272 ? 14.209 2.530 -11.037 1.00 93.31 272 SER A C 1
ATOM 2071 O O . SER A 1 272 ? 14.179 2.994 -12.185 1.00 93.31 272 SER A O 1
ATOM 2073 N N . PHE A 1 273 ? 14.341 3.337 -9.976 1.00 89.81 273 PHE A N 1
ATOM 2074 C CA . PHE A 1 273 ? 14.663 4.755 -10.127 1.00 89.81 273 PHE A CA 1
ATOM 2075 C C . PHE A 1 273 ? 15.929 4.925 -10.971 1.00 89.81 273 PHE A C 1
ATOM 2077 O O . PHE A 1 273 ? 16.865 4.164 -10.802 1.00 89.81 273 PHE A O 1
ATOM 2084 N N . GLY A 1 274 ? 15.927 5.869 -11.918 1.00 84.50 274 GLY A N 1
ATOM 2085 C CA . GLY A 1 274 ? 17.041 6.086 -12.851 1.00 84.50 274 GLY A CA 1
ATOM 2086 C C . GLY A 1 274 ? 17.032 5.243 -14.138 1.00 84.50 274 GLY A C 1
ATOM 2087 O O . GLY A 1 274 ? 17.794 5.557 -15.048 1.00 84.50 274 GLY A O 1
ATOM 2088 N N . LEU A 1 275 ? 16.162 4.234 -14.269 1.00 89.06 275 LEU A N 1
ATOM 2089 C CA . LEU A 1 275 ? 16.060 3.407 -15.483 1.00 89.06 275 LEU A CA 1
ATOM 2090 C C . LEU A 1 275 ? 15.022 3.922 -16.494 1.00 89.06 275 LEU A C 1
ATOM 2092 O O . LEU A 1 275 ? 14.112 4.687 -16.156 1.00 89.06 275 LEU A O 1
ATOM 2096 N N . SER A 1 276 ? 15.131 3.454 -17.745 1.00 87.62 276 SER A N 1
ATOM 2097 C CA . SER A 1 276 ? 14.135 3.707 -18.794 1.00 87.62 276 SER A CA 1
ATOM 2098 C C . SER A 1 276 ? 12.770 3.116 -18.407 1.00 87.62 276 SER A C 1
ATOM 2100 O O . SER A 1 276 ? 12.720 2.103 -17.706 1.00 87.62 276 SER A O 1
ATOM 2102 N N . PRO A 1 277 ? 11.630 3.684 -18.848 1.00 88.12 277 PRO A N 1
ATOM 2103 C CA . PRO A 1 277 ? 10.342 3.198 -18.361 1.00 88.12 277 PRO A CA 1
ATOM 2104 C C . PRO A 1 277 ? 10.031 1.745 -18.766 1.00 88.12 277 PRO A C 1
ATOM 2106 O O . PRO A 1 277 ? 9.324 1.068 -18.027 1.00 88.12 277 PRO A O 1
ATOM 2109 N N . ALA A 1 278 ? 10.599 1.246 -19.871 1.00 87.25 278 ALA A N 1
ATOM 2110 C CA . ALA A 1 278 ? 10.502 -0.164 -20.253 1.00 87.25 278 ALA A CA 1
ATOM 2111 C C . ALA A 1 278 ? 11.212 -1.072 -19.234 1.00 87.25 278 ALA A C 1
ATOM 2113 O O . ALA A 1 278 ? 10.591 -1.975 -18.676 1.00 87.25 278 ALA A O 1
ATOM 2114 N N . ALA A 1 279 ? 12.473 -0.760 -18.912 1.00 90.31 279 ALA A N 1
ATOM 2115 C CA . ALA A 1 279 ? 13.242 -1.488 -17.904 1.00 90.31 279 ALA A CA 1
ATOM 2116 C C . ALA A 1 279 ? 12.578 -1.417 -16.519 1.00 90.31 279 ALA A C 1
ATOM 2118 O O . ALA A 1 279 ? 12.564 -2.404 -15.788 1.00 90.31 279 ALA A O 1
ATOM 2119 N N . ARG A 1 280 ? 11.968 -0.272 -16.169 1.00 92.75 280 ARG A N 1
ATOM 2120 C CA . ARG A 1 280 ? 11.230 -0.104 -14.907 1.00 92.75 280 ARG A CA 1
ATOM 2121 C C . ARG A 1 280 ? 10.074 -1.087 -14.770 1.00 92.75 280 ARG A C 1
ATOM 2123 O O . ARG A 1 280 ? 9.937 -1.687 -13.712 1.00 92.75 280 ARG A O 1
ATOM 2130 N N . HIS A 1 281 ? 9.241 -1.247 -15.800 1.00 91.25 281 HIS A N 1
ATOM 2131 C CA . HIS A 1 281 ? 8.088 -2.152 -15.723 1.00 91.25 281 HIS A CA 1
ATOM 2132 C C . HIS A 1 281 ? 8.526 -3.601 -15.483 1.00 91.25 281 HIS A C 1
ATOM 2134 O O . HIS A 1 281 ? 7.955 -4.282 -14.630 1.00 91.25 281 HIS A O 1
ATOM 2140 N N . VAL A 1 282 ? 9.577 -4.041 -16.177 1.00 93.94 282 VAL A N 1
ATOM 2141 C CA . VAL A 1 282 ? 10.112 -5.398 -16.034 1.00 93.94 282 VAL A CA 1
ATOM 2142 C C . VAL A 1 282 ? 10.772 -5.589 -14.669 1.00 93.94 282 VAL A C 1
ATOM 2144 O O . VAL A 1 282 ? 10.363 -6.480 -13.926 1.00 93.94 282 VAL A O 1
ATOM 2147 N N . LEU A 1 283 ? 11.713 -4.717 -14.286 1.00 95.62 283 LEU A N 1
ATOM 2148 C CA . LEU A 1 283 ? 12.429 -4.834 -13.012 1.00 95.62 283 LEU A CA 1
ATOM 2149 C C . LEU A 1 283 ? 11.481 -4.747 -11.809 1.00 95.62 283 LEU A C 1
ATOM 2151 O O . LEU A 1 283 ? 11.604 -5.550 -10.889 1.00 95.62 283 LEU A O 1
ATOM 2155 N N . ASN A 1 284 ? 10.506 -3.831 -11.827 1.00 95.94 284 ASN A N 1
ATOM 2156 C CA . ASN A 1 284 ? 9.506 -3.729 -10.761 1.00 95.94 284 ASN A CA 1
ATOM 2157 C C . ASN A 1 284 ? 8.685 -5.018 -10.632 1.00 95.94 284 ASN A C 1
ATOM 2159 O O . ASN A 1 284 ? 8.409 -5.451 -9.519 1.00 95.94 284 ASN A O 1
ATOM 2163 N N . SER A 1 285 ? 8.296 -5.627 -11.757 1.00 95.44 285 SER A N 1
ATOM 2164 C CA . SER A 1 285 ? 7.475 -6.844 -11.762 1.00 95.44 285 SER A CA 1
ATOM 2165 C C . SER A 1 285 ? 8.252 -8.059 -11.255 1.00 95.44 285 SER A C 1
ATOM 2167 O O . SER A 1 285 ? 7.720 -8.836 -10.464 1.00 95.44 285 SER A O 1
ATOM 2169 N N . VAL A 1 286 ? 9.520 -8.196 -11.662 1.00 97.19 286 VAL A N 1
ATOM 2170 C CA . VAL A 1 286 ? 10.411 -9.267 -11.188 1.00 97.19 286 VAL A CA 1
ATOM 2171 C C . VAL A 1 286 ? 10.712 -9.089 -9.701 1.00 97.19 286 VAL A C 1
ATOM 2173 O O . VAL A 1 286 ? 10.530 -10.020 -8.924 1.00 97.19 286 VAL A O 1
ATOM 2176 N N . PHE A 1 287 ? 11.084 -7.880 -9.274 1.00 97.88 287 PHE A N 1
ATOM 2177 C CA . PHE A 1 287 ? 11.382 -7.603 -7.869 1.00 97.88 287 PHE A CA 1
ATOM 2178 C C . PHE A 1 287 ? 10.168 -7.829 -6.962 1.00 97.88 287 PHE A C 1
ATOM 2180 O O . PHE A 1 287 ? 10.283 -8.488 -5.932 1.00 97.88 287 PHE A O 1
ATOM 2187 N N . LEU A 1 288 ? 8.985 -7.361 -7.373 1.00 97.12 288 LEU A N 1
ATOM 2188 C CA . LEU A 1 288 ? 7.742 -7.612 -6.648 1.00 97.12 288 LEU A CA 1
ATOM 2189 C C . LEU A 1 288 ? 7.457 -9.111 -6.506 1.00 97.12 288 LEU A C 1
ATOM 2191 O O . LEU A 1 288 ? 7.051 -9.542 -5.430 1.00 97.12 288 LEU A O 1
ATOM 2195 N N . HIS A 1 289 ? 7.677 -9.905 -7.559 1.00 96.12 289 HIS A N 1
ATOM 2196 C CA . HIS A 1 289 ? 7.501 -11.354 -7.480 1.00 96.12 289 HIS A CA 1
ATOM 2197 C C . HIS A 1 289 ? 8.414 -11.982 -6.421 1.00 96.12 289 HIS A C 1
ATOM 2199 O O . HIS A 1 289 ? 7.924 -12.717 -5.563 1.00 96.12 289 HIS A O 1
ATOM 2205 N N . GLU A 1 290 ? 9.705 -11.645 -6.432 1.00 97.75 290 GLU A N 1
ATOM 2206 C CA . GLU A 1 290 ? 10.670 -12.153 -5.451 1.00 97.75 290 GLU A CA 1
ATOM 2207 C C . GLU A 1 290 ? 10.310 -11.740 -4.015 1.00 97.75 290 GLU A C 1
ATOM 2209 O O . GLU A 1 290 ? 10.397 -12.547 -3.085 1.00 97.75 290 GLU A O 1
ATOM 2214 N N . CYS A 1 291 ? 9.846 -10.502 -3.814 1.00 98.12 291 CYS A N 1
ATOM 2215 C CA . CYS A 1 291 ? 9.400 -10.030 -2.504 1.00 98.12 291 CYS A CA 1
ATOM 2216 C C . CYS A 1 291 ? 8.126 -10.745 -2.027 1.00 98.12 291 CYS A C 1
ATOM 2218 O O . CYS A 1 291 ? 8.053 -11.148 -0.866 1.00 98.12 291 CYS A O 1
ATOM 2220 N N . VAL A 1 292 ? 7.135 -10.955 -2.900 1.00 96.38 292 VAL A N 1
ATOM 2221 C CA . VAL A 1 292 ? 5.913 -11.712 -2.565 1.00 96.38 292 VAL A CA 1
ATOM 2222 C C . VAL A 1 292 ? 6.253 -13.164 -2.233 1.00 96.38 292 VAL A C 1
ATOM 2224 O O . VAL A 1 292 ? 5.775 -13.683 -1.226 1.00 96.38 292 VAL A O 1
ATOM 2227 N N . ALA A 1 293 ? 7.148 -13.799 -2.994 1.00 95.88 293 ALA A N 1
ATOM 2228 C CA . ALA A 1 293 ? 7.645 -15.142 -2.690 1.00 95.88 293 ALA A CA 1
ATOM 2229 C C . ALA A 1 293 ? 8.389 -15.212 -1.340 1.00 95.88 293 ALA A C 1
ATOM 2231 O O . ALA A 1 293 ? 8.397 -16.251 -0.680 1.00 95.88 293 ALA A O 1
ATOM 2232 N N . ALA A 1 294 ? 8.995 -14.105 -0.903 1.00 97.44 294 ALA A N 1
ATOM 2233 C CA . ALA A 1 294 ? 9.603 -13.957 0.416 1.00 97.44 294 ALA A CA 1
ATOM 2234 C C . ALA A 1 294 ? 8.603 -13.664 1.554 1.00 97.44 294 ALA A C 1
ATOM 2236 O O . ALA A 1 294 ? 8.993 -13.735 2.720 1.00 97.44 294 ALA A O 1
ATOM 2237 N N . GLY A 1 295 ? 7.334 -13.384 1.243 1.00 96.50 295 GLY A N 1
ATOM 2238 C CA . GLY A 1 295 ? 6.277 -13.126 2.222 1.00 96.50 295 GLY A CA 1
ATOM 2239 C C . GLY A 1 295 ? 5.817 -11.670 2.316 1.00 96.50 295 GLY A C 1
ATOM 2240 O O . GLY A 1 295 ? 5.235 -11.308 3.336 1.00 96.50 295 GLY A O 1
ATOM 2241 N N . LEU A 1 296 ? 6.080 -10.844 1.293 1.00 98.12 296 LEU A N 1
ATOM 2242 C CA . LEU A 1 296 ? 5.571 -9.473 1.220 1.00 98.12 296 LEU A CA 1
ATOM 2243 C C . LEU A 1 296 ? 4.034 -9.462 1.231 1.00 98.12 296 LEU A C 1
ATOM 2245 O O . LEU A 1 296 ? 3.407 -10.092 0.379 1.00 98.12 296 LEU A O 1
ATOM 2249 N N . ASP A 1 297 ? 3.436 -8.722 2.167 1.00 98.44 297 ASP A N 1
ATOM 2250 C CA . ASP A 1 297 ? 1.977 -8.680 2.333 1.00 98.44 297 ASP A CA 1
ATOM 2251 C C . ASP A 1 297 ? 1.307 -7.610 1.463 1.00 98.44 297 ASP A C 1
ATOM 2253 O O . ASP A 1 297 ? 0.183 -7.805 1.001 1.00 98.44 297 ASP A O 1
ATOM 2257 N N . SER A 1 298 ? 1.970 -6.473 1.237 1.00 98.38 298 SER A N 1
ATOM 2258 C CA . SER A 1 298 ? 1.432 -5.350 0.468 1.00 98.38 298 SER A CA 1
ATOM 2259 C C . SER A 1 298 ? 2.499 -4.634 -0.363 1.00 98.38 298 SER A C 1
ATOM 2261 O O . SER A 1 298 ? 3.698 -4.786 -0.141 1.00 98.38 298 SER A O 1
ATOM 2263 N N . ALA A 1 299 ? 2.075 -3.867 -1.366 1.00 97.69 299 ALA A N 1
ATOM 2264 C CA . ALA A 1 299 ? 2.990 -3.069 -2.177 1.00 97.69 299 ALA A CA 1
ATOM 2265 C C . ALA A 1 299 ? 2.332 -1.776 -2.662 1.00 97.69 299 ALA A C 1
ATOM 2267 O O . ALA A 1 299 ? 1.181 -1.791 -3.109 1.00 97.69 299 ALA A O 1
ATOM 2268 N N . ILE A 1 300 ? 3.091 -0.679 -2.617 1.00 97.00 300 ILE A N 1
ATOM 2269 C CA . ILE A 1 300 ? 2.724 0.623 -3.182 1.00 97.00 300 ILE A CA 1
ATOM 2270 C C . ILE A 1 300 ? 3.168 0.639 -4.642 1.00 97.00 300 ILE A C 1
ATOM 2272 O O . ILE A 1 300 ? 4.366 0.671 -4.936 1.00 97.00 300 ILE A O 1
ATOM 2276 N N . VAL A 1 301 ? 2.197 0.518 -5.550 1.00 93.81 301 VAL A N 1
ATOM 2277 C CA . VAL A 1 301 ? 2.431 0.264 -6.978 1.00 93.81 301 VAL A CA 1
ATOM 2278 C C . VAL A 1 301 ? 1.315 0.815 -7.858 1.00 93.81 301 VAL A C 1
ATOM 2280 O O . VAL A 1 301 ? 0.148 0.910 -7.473 1.00 93.81 301 VAL A O 1
ATOM 2283 N N . HIS A 1 302 ? 1.645 1.087 -9.118 1.00 89.56 302 HIS A N 1
ATOM 2284 C CA . HIS A 1 302 ? 0.653 1.227 -10.176 1.00 89.56 302 HIS A CA 1
ATOM 2285 C C . HIS A 1 302 ? 0.275 -0.157 -10.718 1.00 89.56 302 HIS A C 1
ATOM 2287 O O . HIS A 1 302 ? 0.951 -0.690 -11.596 1.00 89.56 302 HIS A O 1
ATOM 2293 N N . ALA A 1 303 ? -0.845 -0.706 -10.239 1.00 81.50 303 ALA A N 1
ATOM 2294 C CA . ALA A 1 303 ? -1.319 -2.059 -10.566 1.00 81.50 303 ALA A CA 1
ATOM 2295 C C . ALA A 1 303 ? -1.278 -2.391 -12.070 1.00 81.50 303 ALA A C 1
ATOM 2297 O O . ALA A 1 303 ? -0.703 -3.398 -12.468 1.00 81.50 303 ALA A O 1
ATOM 2298 N N . ALA A 1 304 ? -1.793 -1.491 -12.917 1.00 80.38 304 ALA A N 1
ATOM 2299 C CA . ALA A 1 304 ? -1.837 -1.687 -14.370 1.00 80.38 304 ALA A CA 1
ATOM 2300 C C . ALA A 1 304 ? -0.462 -1.747 -15.076 1.00 80.38 304 ALA A C 1
ATOM 2302 O O . ALA A 1 304 ? -0.408 -2.036 -16.268 1.00 80.38 304 ALA A O 1
ATOM 2303 N N . ARG A 1 305 ? 0.643 -1.435 -14.385 1.00 84.75 305 ARG A N 1
ATOM 2304 C CA . ARG A 1 305 ? 2.013 -1.510 -14.927 1.00 84.75 305 ARG A CA 1
ATOM 2305 C C . ARG A 1 305 ? 2.776 -2.752 -14.482 1.00 84.75 305 ARG A C 1
ATOM 2307 O O . ARG A 1 305 ? 3.904 -2.952 -14.928 1.00 84.75 305 ARG A O 1
ATOM 2314 N N . ILE A 1 306 ? 2.186 -3.559 -13.607 1.00 86.06 306 ILE A N 1
ATOM 2315 C CA . ILE A 1 306 ? 2.742 -4.856 -13.237 1.00 86.06 306 ILE A CA 1
ATOM 2316 C C . ILE A 1 306 ? 2.569 -5.779 -14.443 1.00 86.06 306 ILE A C 1
ATOM 2318 O O . ILE A 1 306 ? 1.534 -5.761 -15.108 1.00 86.06 306 ILE A O 1
ATOM 2322 N N . MET A 1 307 ? 3.586 -6.579 -14.740 1.00 85.81 307 MET A N 1
ATOM 2323 C CA . MET A 1 307 ? 3.566 -7.566 -15.813 1.00 85.81 307 MET A CA 1
ATOM 2324 C C . MET A 1 307 ? 3.537 -8.976 -15.213 1.00 85.81 307 MET A C 1
ATOM 2326 O O . MET A 1 307 ? 4.323 -9.262 -14.308 1.00 85.81 307 MET A O 1
ATOM 2330 N N . PRO A 1 308 ? 2.691 -9.892 -15.720 1.00 84.75 308 PRO A N 1
ATOM 2331 C CA . PRO A 1 308 ? 2.806 -11.301 -15.367 1.00 84.75 308 PRO A CA 1
ATOM 2332 C C . PRO A 1 308 ? 4.184 -11.823 -15.784 1.00 84.75 308 PRO A C 1
ATOM 2334 O O . PRO A 1 308 ? 4.587 -11.607 -16.928 1.00 84.75 308 PRO A O 1
ATOM 2337 N N . LEU A 1 309 ? 4.879 -12.553 -14.905 1.00 85.94 309 LEU A N 1
ATOM 2338 C CA . LEU A 1 309 ? 6.219 -13.077 -15.207 1.00 85.94 309 LEU A CA 1
ATOM 2339 C C . LEU A 1 309 ? 6.264 -13.917 -16.487 1.00 85.94 309 LEU A C 1
ATOM 2341 O O . LEU A 1 309 ? 7.233 -13.841 -17.232 1.00 85.94 309 LEU A O 1
ATOM 2345 N N . ALA A 1 310 ? 5.204 -14.677 -16.773 1.00 83.81 310 ALA A N 1
ATOM 2346 C CA . ALA A 1 310 ? 5.102 -15.496 -17.980 1.00 83.81 310 ALA A CA 1
ATOM 2347 C C . ALA A 1 310 ? 5.062 -14.676 -19.287 1.00 83.81 310 ALA A C 1
ATOM 2349 O O . ALA A 1 310 ? 5.289 -15.226 -20.361 1.00 83.81 310 ALA A O 1
ATOM 2350 N N . LYS A 1 311 ? 4.757 -13.372 -19.213 1.00 84.88 311 LYS A N 1
ATOM 2351 C CA . LYS A 1 311 ? 4.766 -12.448 -20.359 1.00 84.88 311 LYS A CA 1
ATOM 2352 C C . LYS A 1 311 ? 6.091 -11.694 -20.512 1.00 84.88 311 LYS A C 1
ATOM 2354 O O . LYS A 1 311 ? 6.244 -10.956 -21.482 1.00 84.88 311 LYS A O 1
ATOM 2359 N N . ILE A 1 312 ? 7.020 -11.837 -19.568 1.00 89.50 312 ILE A N 1
ATOM 2360 C CA . ILE A 1 312 ? 8.335 -11.199 -19.633 1.00 89.50 312 ILE A CA 1
ATOM 2361 C C . ILE A 1 312 ? 9.275 -12.125 -20.421 1.00 89.50 312 ILE A C 1
ATOM 2363 O O . ILE A 1 312 ? 9.374 -13.302 -20.069 1.00 89.50 312 ILE A O 1
ATOM 2367 N N . PRO A 1 313 ? 9.961 -11.632 -21.471 1.00 91.81 313 PRO A N 1
ATOM 2368 C CA . PRO A 1 313 ? 10.987 -12.400 -22.171 1.00 91.81 313 PRO A CA 1
ATOM 2369 C C . PRO A 1 313 ? 12.036 -12.978 -21.210 1.00 91.81 313 PRO A C 1
ATOM 2371 O O . PRO A 1 313 ? 12.469 -12.305 -20.276 1.00 91.81 313 PRO A O 1
ATOM 2374 N N . GLU A 1 314 ? 12.433 -14.233 -21.432 1.00 92.12 314 GLU A N 1
ATOM 2375 C CA . GLU A 1 314 ? 13.313 -14.982 -20.521 1.00 92.12 314 GLU A CA 1
ATOM 2376 C C . GLU A 1 314 ? 14.652 -14.276 -20.273 1.00 92.12 314 GLU A C 1
ATOM 2378 O O . GLU A 1 314 ? 15.133 -14.219 -19.146 1.00 92.12 314 GLU A O 1
ATOM 2383 N N . ASP A 1 315 ? 15.235 -13.703 -21.323 1.00 91.19 315 ASP A N 1
ATOM 2384 C CA . ASP A 1 315 ? 16.479 -12.940 -21.265 1.00 91.19 315 ASP A CA 1
ATOM 2385 C C . ASP A 1 315 ? 16.340 -11.690 -20.386 1.00 91.19 315 ASP A C 1
ATOM 2387 O O . ASP A 1 315 ? 17.185 -11.441 -19.526 1.00 91.19 315 ASP A O 1
ATOM 2391 N N . GLN A 1 316 ? 15.242 -10.944 -20.532 1.00 94.19 316 GLN A N 1
ATOM 2392 C CA . GLN A 1 316 ? 14.947 -9.777 -19.697 1.00 94.19 316 GLN A CA 1
ATOM 2393 C C . GLN A 1 316 ? 14.713 -10.175 -18.237 1.00 94.19 316 GLN A C 1
ATOM 2395 O O . GLN A 1 316 ? 15.238 -9.524 -17.331 1.00 94.19 316 GLN A O 1
ATOM 2400 N N . ARG A 1 317 ? 13.956 -11.256 -18.001 1.00 94.62 317 ARG A N 1
ATOM 2401 C CA . ARG A 1 317 ? 13.688 -11.767 -16.650 1.00 94.62 317 ARG A CA 1
ATOM 2402 C C . ARG A 1 317 ? 14.985 -12.181 -15.958 1.00 94.62 317 ARG A C 1
ATOM 2404 O O . ARG A 1 317 ? 15.244 -11.712 -14.852 1.00 94.62 317 ARG A O 1
ATOM 2411 N N . GLN A 1 318 ? 15.817 -12.983 -16.624 1.00 95.38 318 GLN A N 1
ATOM 2412 C CA . GLN A 1 318 ? 17.080 -13.472 -16.070 1.00 95.38 318 GLN A CA 1
ATOM 2413 C C . GLN A 1 318 ? 18.030 -12.325 -15.712 1.00 95.38 318 GLN A C 1
ATOM 2415 O O . GLN A 1 318 ? 18.641 -12.347 -14.647 1.00 95.38 318 GLN A O 1
ATOM 2420 N N . VAL A 1 319 ? 18.136 -11.301 -16.564 1.00 95.81 319 VAL A N 1
ATOM 2421 C CA . VAL A 1 319 ? 18.987 -10.134 -16.286 1.00 95.81 319 VAL A CA 1
ATOM 2422 C C . VAL A 1 319 ? 18.465 -9.337 -15.085 1.00 95.81 319 VAL A C 1
ATOM 2424 O O . VAL A 1 319 ? 19.261 -8.897 -14.254 1.00 95.81 319 VAL A O 1
ATOM 2427 N N . CYS A 1 320 ? 17.145 -9.179 -14.938 1.00 96.69 320 CYS A N 1
ATOM 2428 C CA . CYS A 1 320 ? 16.560 -8.547 -13.753 1.00 96.69 320 CYS A CA 1
ATOM 2429 C C . CYS A 1 320 ? 16.799 -9.363 -12.474 1.00 96.69 320 CYS A C 1
ATOM 2431 O O . CYS A 1 320 ? 17.175 -8.780 -11.460 1.00 96.69 320 CYS A O 1
ATOM 2433 N N . GLU A 1 321 ? 16.628 -10.686 -12.509 1.00 97.25 321 GLU A N 1
ATOM 2434 C CA . GLU A 1 321 ? 16.941 -11.563 -11.372 1.00 97.25 321 GLU A CA 1
ATOM 2435 C C . GLU A 1 321 ? 18.424 -11.491 -10.995 1.00 97.25 321 GLU A C 1
ATOM 2437 O O . GLU A 1 321 ? 18.771 -11.372 -9.820 1.00 97.25 321 GLU A O 1
ATOM 2442 N N . ASP A 1 322 ? 19.314 -11.528 -11.987 1.00 96.88 322 ASP A N 1
ATOM 2443 C CA . ASP A 1 322 ? 20.750 -11.423 -11.763 1.00 96.88 322 ASP A CA 1
ATOM 2444 C C . ASP A 1 322 ? 21.128 -10.067 -11.158 1.00 96.88 322 ASP A C 1
ATOM 2446 O O . ASP A 1 322 ? 22.022 -10.012 -10.315 1.00 96.88 322 ASP A O 1
ATOM 2450 N N . LEU A 1 323 ? 20.437 -8.988 -11.540 1.00 95.75 323 LEU A N 1
ATOM 2451 C CA . LEU A 1 323 ? 20.614 -7.668 -10.938 1.00 95.75 323 LEU A CA 1
ATOM 2452 C C . LEU A 1 323 ? 20.112 -7.625 -9.488 1.00 95.75 323 LEU A C 1
ATOM 2454 O O . LEU A 1 323 ? 20.806 -7.090 -8.628 1.00 95.75 323 LEU A O 1
ATOM 2458 N N . ILE A 1 324 ? 18.940 -8.201 -9.207 1.00 97.31 324 ILE A N 1
ATOM 2459 C CA . ILE A 1 324 ? 18.352 -8.267 -7.856 1.00 97.31 324 ILE A CA 1
ATOM 2460 C C . ILE A 1 324 ? 19.251 -9.051 -6.894 1.00 97.31 324 ILE A C 1
ATOM 2462 O O . ILE A 1 324 ? 19.370 -8.677 -5.730 1.00 97.31 324 ILE A O 1
ATOM 2466 N N . TYR A 1 325 ? 19.881 -10.125 -7.378 1.00 97.12 325 TYR A N 1
ATOM 2467 C CA . TYR A 1 325 ? 20.710 -11.037 -6.584 1.00 97.12 325 TYR A CA 1
ATOM 2468 C C . TYR A 1 325 ? 22.221 -10.805 -6.714 1.00 97.12 325 TYR A C 1
ATOM 2470 O O . TYR A 1 325 ? 23.001 -11.668 -6.312 1.00 97.12 325 TYR A O 1
ATOM 2478 N N . ASP A 1 326 ? 22.634 -9.684 -7.307 1.00 94.56 326 ASP A N 1
ATOM 2479 C CA . ASP A 1 326 ? 24.038 -9.332 -7.551 1.00 94.56 326 ASP A CA 1
ATOM 2480 C C . ASP A 1 326 ? 24.881 -10.478 -8.164 1.00 94.56 326 ASP A C 1
ATOM 2482 O O . ASP A 1 326 ? 26.012 -10.763 -7.762 1.00 94.56 326 ASP A O 1
ATOM 2486 N N . ARG A 1 327 ? 24.335 -11.181 -9.166 1.00 94.94 327 ARG A N 1
ATOM 2487 C CA . ARG A 1 327 ? 24.967 -12.355 -9.802 1.00 94.94 327 ARG A CA 1
ATOM 2488 C C . ARG A 1 327 ? 25.994 -11.960 -10.868 1.00 94.94 327 ARG A C 1
ATOM 2490 O O . ARG A 1 327 ? 25.950 -12.408 -12.017 1.00 94.94 327 ARG A O 1
ATOM 2497 N N . ARG A 1 328 ? 26.951 -11.119 -10.484 1.00 90.75 328 ARG A N 1
ATOM 2498 C CA . ARG A 1 328 ? 28.079 -10.719 -11.336 1.00 90.75 328 ARG A CA 1
ATOM 2499 C C . ARG A 1 328 ? 29.018 -11.892 -11.591 1.00 90.75 328 ARG A C 1
ATOM 2501 O O . ARG A 1 328 ? 29.236 -12.741 -10.725 1.00 90.75 328 ARG A O 1
ATOM 2508 N N . ARG A 1 329 ? 29.621 -11.928 -12.782 1.00 91.56 329 ARG A N 1
ATOM 2509 C CA . ARG A 1 329 ? 30.641 -12.933 -13.124 1.00 91.56 329 ARG A CA 1
ATOM 2510 C C . ARG A 1 329 ? 31.923 -12.234 -13.569 1.00 91.56 329 ARG A C 1
ATOM 2512 O O . ARG A 1 329 ? 31.859 -11.379 -14.455 1.00 91.56 329 ARG A O 1
ATOM 2519 N N . PRO A 1 330 ? 33.086 -12.573 -12.983 1.00 88.25 330 PRO A N 1
ATOM 2520 C CA . PRO A 1 330 ? 34.356 -12.047 -13.464 1.00 88.25 330 PRO A CA 1
ATOM 2521 C C . PRO A 1 330 ? 34.628 -12.560 -14.882 1.00 88.25 330 PRO A C 1
ATOM 2523 O O . PRO A 1 330 ? 34.097 -13.598 -15.280 1.00 88.25 330 PRO A O 1
ATOM 2526 N N . ALA A 1 331 ? 35.486 -11.857 -15.621 1.00 86.50 331 ALA A N 1
ATOM 2527 C CA . ALA A 1 331 ? 35.951 -12.335 -16.919 1.00 86.50 331 ALA A CA 1
ATOM 2528 C C . ALA A 1 331 ? 36.609 -13.720 -16.772 1.00 86.50 331 ALA A C 1
ATOM 2530 O O . ALA A 1 331 ? 37.402 -13.944 -15.852 1.00 86.50 331 ALA A O 1
ATOM 2531 N N . GLN A 1 332 ? 36.281 -14.639 -17.677 1.00 83.38 332 GLN A N 1
ATOM 2532 C CA . GLN A 1 332 ? 36.869 -15.981 -17.767 1.00 83.38 332 GLN A CA 1
ATOM 2533 C C . GLN A 1 332 ? 37.365 -16.206 -19.195 1.00 83.38 332 GLN A C 1
ATOM 2535 O O . GLN A 1 332 ? 36.870 -15.561 -20.107 1.00 83.38 332 GLN A O 1
ATOM 2540 N N . ASP A 1 333 ? 38.361 -17.074 -19.394 1.00 77.25 333 ASP A N 1
ATOM 2541 C CA . ASP A 1 333 ? 39.084 -17.262 -20.665 1.00 77.25 333 ASP A CA 1
ATOM 2542 C C . ASP A 1 333 ? 38.198 -17.183 -21.930 1.00 77.25 333 ASP A C 1
ATOM 2544 O O . ASP A 1 333 ? 37.527 -18.145 -22.300 1.00 77.25 333 ASP A O 1
ATOM 2548 N N . GLY A 1 334 ? 38.243 -16.036 -22.621 1.00 76.88 334 GLY A N 1
ATOM 2549 C CA . GLY A 1 334 ? 37.508 -15.777 -23.868 1.00 76.88 334 GLY A CA 1
ATOM 2550 C C . GLY A 1 334 ? 36.179 -15.021 -23.728 1.00 76.88 334 GLY A C 1
ATOM 2551 O O . GLY A 1 334 ? 35.682 -14.530 -24.736 1.00 76.88 334 GLY A O 1
ATOM 2552 N N . GLU A 1 335 ? 35.655 -14.850 -22.513 1.00 80.62 335 GLU A N 1
ATOM 2553 C CA . GLU A 1 335 ? 34.379 -14.190 -22.211 1.00 80.62 335 GLU A CA 1
ATOM 2554 C C . GLU A 1 335 ? 34.589 -12.913 -21.366 1.00 80.62 335 GLU A C 1
ATOM 2556 O O . GLU A 1 335 ? 35.345 -12.928 -20.382 1.00 80.62 335 GLU A O 1
ATOM 2561 N N . PRO A 1 336 ? 33.941 -11.784 -21.715 1.00 83.81 336 PRO A N 1
ATOM 2562 C CA . PRO A 1 336 ? 34.028 -10.555 -20.931 1.00 83.81 336 PRO A CA 1
ATOM 2563 C C . PRO A 1 336 ? 33.364 -10.714 -19.553 1.00 83.81 336 PRO A C 1
ATOM 2565 O O . PRO A 1 336 ? 32.567 -11.620 -19.317 1.00 83.81 336 PRO A O 1
ATOM 2568 N N . ALA A 1 337 ? 33.686 -9.809 -18.626 1.00 86.75 337 ALA A N 1
ATOM 2569 C CA . ALA A 1 337 ? 32.993 -9.748 -17.342 1.00 86.75 337 ALA A CA 1
ATOM 2570 C C . ALA A 1 337 ? 31.498 -9.451 -17.549 1.00 86.75 337 ALA A C 1
ATOM 2572 O O . ALA A 1 337 ? 31.132 -8.651 -18.410 1.00 86.75 337 ALA A O 1
ATOM 2573 N N . TYR A 1 338 ? 30.650 -10.076 -16.736 1.00 90.94 338 TYR A N 1
ATOM 2574 C CA . TYR A 1 338 ? 29.203 -9.884 -16.753 1.00 90.94 338 TYR A CA 1
ATOM 2575 C C . TYR A 1 338 ? 28.778 -9.005 -15.575 1.00 90.94 338 TYR A C 1
ATOM 2577 O O . TYR A 1 338 ? 28.898 -9.423 -14.418 1.00 90.94 338 TYR A O 1
ATOM 2585 N N . ASP A 1 339 ? 28.260 -7.816 -15.887 1.00 88.69 339 ASP A N 1
ATOM 2586 C CA . ASP A 1 339 ? 27.533 -6.952 -14.953 1.00 88.69 339 ASP A CA 1
ATOM 2587 C C . ASP A 1 339 ? 26.055 -6.907 -15.381 1.00 88.69 339 ASP A C 1
ATOM 2589 O O . ASP A 1 339 ? 25.757 -6.376 -16.458 1.00 88.69 339 ASP A O 1
ATOM 2593 N N . PRO A 1 340 ? 25.128 -7.433 -14.558 1.00 92.75 340 PRO A N 1
ATOM 2594 C CA . PRO A 1 340 ? 23.700 -7.423 -14.856 1.00 92.75 340 PRO A CA 1
ATOM 2595 C C . PRO A 1 340 ? 23.135 -6.027 -15.131 1.00 92.75 340 PRO A C 1
ATOM 2597 O O . PRO A 1 340 ? 22.253 -5.895 -15.970 1.00 92.75 340 PRO A O 1
ATOM 2600 N N . LEU A 1 341 ? 23.643 -4.971 -14.481 1.00 88.75 341 LEU A N 1
ATOM 2601 C CA . LEU A 1 341 ? 23.177 -3.604 -14.733 1.00 88.75 341 LEU A CA 1
ATOM 2602 C C . LEU A 1 341 ? 23.590 -3.137 -16.128 1.00 88.75 341 LEU A C 1
ATOM 2604 O O . LEU A 1 341 ? 22.769 -2.572 -16.843 1.00 88.75 341 LEU A O 1
ATOM 2608 N N . ALA A 1 342 ? 24.838 -3.390 -16.528 1.00 87.00 342 ALA A N 1
ATOM 2609 C CA . ALA A 1 342 ? 25.302 -3.045 -17.870 1.00 87.00 342 ALA A CA 1
ATOM 2610 C C . ALA A 1 342 ? 24.499 -3.808 -18.933 1.00 87.00 342 ALA A C 1
ATOM 2612 O O . ALA A 1 342 ? 23.984 -3.204 -19.868 1.00 87.00 342 ALA A O 1
ATOM 2613 N N . THR A 1 343 ? 24.300 -5.115 -18.729 1.00 90.19 343 THR A N 1
ATOM 2614 C CA . THR A 1 343 ? 23.474 -5.933 -19.626 1.00 90.19 343 THR A CA 1
ATOM 2615 C C . THR A 1 343 ? 22.024 -5.453 -19.667 1.00 90.19 343 THR A C 1
ATOM 2617 O O . THR A 1 343 ? 21.446 -5.388 -20.745 1.00 90.19 343 THR A O 1
ATOM 2620 N N . LEU A 1 344 ? 21.434 -5.061 -18.533 1.00 89.38 344 LEU A N 1
ATOM 2621 C CA . LEU A 1 344 ? 20.080 -4.508 -18.496 1.00 89.38 344 LEU A CA 1
ATOM 2622 C C . LEU A 1 344 ? 19.987 -3.229 -19.335 1.00 89.38 344 LEU A C 1
ATOM 2624 O O . LEU A 1 344 ? 19.051 -3.068 -20.115 1.00 89.38 344 LEU A O 1
ATOM 2628 N N . LEU A 1 345 ? 20.955 -2.322 -19.191 1.00 86.88 345 LEU A N 1
ATOM 2629 C CA . LEU A 1 345 ? 20.986 -1.083 -19.965 1.00 86.88 345 LEU A CA 1
ATOM 2630 C C . LEU A 1 345 ? 21.104 -1.359 -21.468 1.00 86.88 345 LEU A C 1
ATOM 2632 O O . LEU A 1 345 ? 20.407 -0.702 -22.235 1.00 86.88 345 LEU A O 1
ATOM 2636 N N . ASP A 1 346 ? 21.903 -2.347 -21.873 1.00 85.50 346 ASP A N 1
ATOM 2637 C CA . ASP A 1 346 ? 22.046 -2.751 -23.276 1.00 85.50 346 ASP A CA 1
ATOM 2638 C C . ASP A 1 346 ? 20.761 -3.392 -23.825 1.00 85.50 346 ASP A C 1
ATOM 2640 O O . ASP A 1 346 ? 20.284 -3.013 -24.895 1.00 85.50 346 ASP A O 1
ATOM 2644 N N . VAL A 1 347 ? 20.151 -4.316 -23.071 1.00 85.25 347 VAL A N 1
ATOM 2645 C CA . VAL A 1 347 ? 18.896 -4.997 -23.445 1.00 85.25 347 VAL A CA 1
ATOM 2646 C C . VAL A 1 347 ? 17.759 -3.997 -23.651 1.00 85.25 347 VAL A C 1
ATOM 2648 O O . VAL A 1 347 ? 16.919 -4.193 -24.527 1.00 85.25 347 VAL A O 1
ATOM 2651 N N . PHE A 1 348 ? 17.741 -2.908 -22.880 1.00 83.75 348 PHE A N 1
ATOM 2652 C CA . PHE A 1 348 ? 16.712 -1.873 -22.958 1.00 83.75 348 PHE A CA 1
ATOM 2653 C C . PHE A 1 348 ? 17.160 -0.586 -23.675 1.00 83.75 348 PHE A C 1
ATOM 2655 O O . PHE A 1 348 ? 16.406 0.389 -23.661 1.00 83.75 348 PHE A O 1
ATOM 2662 N N . ALA A 1 349 ? 18.337 -0.560 -24.315 1.00 75.38 349 ALA A N 1
ATOM 2663 C CA . ALA A 1 349 ? 18.882 0.637 -24.967 1.00 75.38 349 ALA A CA 1
ATOM 2664 C C . ALA A 1 349 ? 18.003 1.125 -26.131 1.00 75.38 349 ALA A C 1
ATOM 2666 O O . ALA A 1 349 ? 17.729 2.320 -26.246 1.00 75.38 349 ALA A O 1
ATOM 2667 N N . ASP A 1 350 ? 17.513 0.184 -26.943 1.00 66.56 350 ASP A N 1
ATOM 2668 C CA . ASP A 1 350 ? 16.648 0.445 -28.104 1.00 66.56 350 ASP A CA 1
ATOM 2669 C C . ASP A 1 350 ? 15.173 0.094 -27.844 1.00 66.56 350 ASP A C 1
ATOM 2671 O O . ASP A 1 350 ? 14.307 0.281 -28.703 1.00 66.56 350 ASP A O 1
ATOM 2675 N N . VAL A 1 351 ? 14.863 -0.398 -26.642 1.00 62.06 351 VAL A N 1
ATOM 2676 C CA . VAL A 1 351 ? 13.500 -0.743 -26.243 1.00 62.06 351 VAL A CA 1
ATOM 2677 C C . VAL A 1 351 ? 12.817 0.532 -25.765 1.00 62.06 351 VAL A C 1
ATOM 2679 O O . VAL A 1 351 ? 12.916 0.944 -24.606 1.00 62.06 351 VAL A O 1
ATOM 2682 N N . THR A 1 352 ? 12.087 1.180 -26.672 1.00 53.03 352 THR A N 1
ATOM 2683 C CA . THR A 1 352 ? 11.052 2.128 -26.256 1.00 53.03 352 THR A CA 1
ATOM 2684 C C . THR A 1 352 ? 10.054 1.393 -25.372 1.00 53.03 352 THR A C 1
ATOM 2686 O O . THR A 1 352 ? 9.950 0.170 -25.435 1.00 53.03 352 THR A O 1
ATOM 2689 N N . VAL A 1 353 ? 9.334 2.119 -24.507 1.00 46.16 353 VAL A N 1
ATOM 2690 C CA . VAL A 1 353 ? 8.196 1.536 -23.787 1.00 46.16 353 VAL A CA 1
ATOM 2691 C C . VAL A 1 353 ? 7.289 0.947 -24.849 1.00 46.16 353 VAL A C 1
ATOM 2693 O O . VAL A 1 353 ? 6.529 1.677 -25.485 1.00 46.16 353 VAL A O 1
ATOM 2696 N N . ALA A 1 354 ? 7.395 -0.360 -25.068 1.00 42.16 354 ALA A N 1
ATOM 2697 C CA . ALA A 1 354 ? 6.360 -1.089 -25.734 1.00 42.16 354 ALA A CA 1
ATOM 2698 C C . ALA A 1 354 ? 5.175 -0.855 -24.805 1.00 42.16 354 ALA A C 1
ATOM 2700 O O . ALA A 1 354 ? 5.112 -1.384 -23.694 1.00 42.16 354 ALA A O 1
ATOM 2701 N N . VAL A 1 355 ? 4.272 0.041 -25.214 1.00 40.19 355 VAL A N 1
ATOM 2702 C CA . VAL A 1 355 ? 2.855 -0.145 -24.923 1.00 40.19 355 VAL A CA 1
ATOM 2703 C C . VAL A 1 355 ? 2.666 -1.594 -25.296 1.00 40.19 355 VAL A C 1
ATOM 2705 O O . VAL A 1 355 ? 2.777 -1.833 -26.494 1.00 40.19 355 VAL A O 1
ATOM 2708 N N . ALA A 1 356 ? 2.626 -2.496 -24.295 1.00 41.12 356 ALA A N 1
ATOM 2709 C CA . ALA A 1 356 ? 2.791 -3.941 -24.466 1.00 41.12 356 ALA A CA 1
ATOM 2710 C C . ALA A 1 356 ? 2.214 -4.281 -25.821 1.00 41.12 356 ALA A C 1
ATOM 2712 O O . ALA A 1 356 ? 1.006 -4.065 -25.940 1.00 41.12 356 ALA A O 1
ATOM 2713 N N . GLU A 1 357 ? 3.075 -4.524 -26.834 1.00 39.12 357 GLU A N 1
ATOM 2714 C CA . GLU A 1 357 ? 2.645 -4.408 -28.234 1.00 39.12 357 GLU A CA 1
ATOM 2715 C C . GLU A 1 357 ? 1.383 -5.236 -28.304 1.00 39.12 357 GLU A C 1
ATOM 2717 O O . GLU A 1 357 ? 1.437 -6.444 -28.054 1.00 39.12 357 GLU A O 1
ATOM 2722 N N . LYS A 1 358 ? 0.231 -4.558 -28.446 1.00 50.03 358 LYS A N 1
ATOM 2723 C CA . LYS A 1 358 ? -1.033 -5.266 -28.515 1.00 50.03 358 LYS A CA 1
ATOM 2724 C C . LYS A 1 358 ? -0.833 -6.065 -29.770 1.00 50.03 358 LYS A C 1
ATOM 2726 O O . LYS A 1 358 ? -0.740 -5.478 -30.847 1.00 50.03 358 LYS A O 1
ATOM 2731 N N . GLU A 1 359 ? -0.632 -7.362 -29.575 1.00 60.44 359 GLU A N 1
ATOM 2732 C CA . GLU A 1 359 ? -0.484 -8.324 -30.643 1.00 60.44 359 GLU A CA 1
ATOM 2733 C C . GLU A 1 359 ? -1.497 -7.925 -31.708 1.00 60.44 359 GLU A C 1
ATOM 2735 O O . GLU A 1 359 ? -2.661 -7.676 -31.366 1.00 60.44 359 GLU A O 1
ATOM 2740 N N . ASP A 1 360 ? -1.040 -7.704 -32.945 1.00 70.94 360 ASP A N 1
ATOM 2741 C CA . ASP A 1 360 ? -1.936 -7.224 -33.989 1.00 70.94 360 ASP A CA 1
ATOM 2742 C C . ASP A 1 360 ? -2.951 -8.325 -34.281 1.00 70.94 360 ASP A C 1
ATOM 2744 O O . ASP A 1 360 ? -2.740 -9.262 -35.051 1.00 70.94 360 ASP A O 1
ATOM 2748 N N . ARG A 1 361 ? -4.069 -8.201 -33.583 1.00 78.88 361 ARG A N 1
ATOM 2749 C CA . ARG A 1 361 ? -5.174 -9.135 -33.600 1.00 78.88 361 ARG A CA 1
ATOM 2750 C C . ARG A 1 361 ? -6.179 -8.758 -34.670 1.00 78.88 361 ARG A C 1
ATOM 2752 O O . ARG A 1 361 ? -7.157 -9.475 -34.818 1.00 78.88 361 ARG A O 1
ATOM 2759 N N . SER A 1 362 ? -5.970 -7.686 -35.442 1.00 77.56 362 SER A N 1
ATOM 2760 C CA . SER A 1 362 ? -6.932 -7.225 -36.455 1.00 77.56 362 SER A CA 1
ATOM 2761 C C . SER A 1 362 ? -7.301 -8.313 -37.474 1.00 77.56 362 SER A C 1
ATOM 2763 O O . SER A 1 362 ? -8.438 -8.353 -37.942 1.00 77.56 362 SER A O 1
ATOM 2765 N N . GLY A 1 363 ? -6.377 -9.240 -37.760 1.00 81.19 363 GLY A N 1
ATOM 2766 C CA . GLY A 1 363 ? -6.598 -10.395 -38.635 1.00 81.19 363 GLY A CA 1
ATOM 2767 C C . GLY A 1 363 ? -7.203 -11.641 -37.971 1.00 81.19 363 GLY A C 1
ATOM 2768 O O . GLY A 1 363 ? -7.458 -12.620 -38.669 1.00 81.19 363 GLY A O 1
ATOM 2769 N N . TRP A 1 364 ? -7.407 -11.651 -36.651 1.00 89.00 364 TRP A N 1
ATOM 2770 C CA . TRP A 1 364 ? -7.956 -12.807 -35.935 1.00 89.00 364 TRP A CA 1
ATOM 2771 C C . TRP A 1 364 ? -9.479 -12.892 -36.092 1.00 89.00 364 TRP A C 1
ATOM 2773 O O . TRP A 1 364 ? -10.132 -11.848 -36.206 1.00 89.00 364 TRP A O 1
ATOM 2783 N N . PRO A 1 365 ? -10.067 -14.104 -36.028 1.00 91.88 365 PRO A N 1
ATOM 2784 C CA . PRO A 1 365 ? -11.505 -14.268 -35.839 1.00 91.88 365 PRO A CA 1
ATOM 2785 C C . PRO A 1 365 ? -12.001 -13.471 -34.627 1.00 91.88 365 PRO A C 1
ATOM 2787 O O . PRO A 1 365 ? -11.321 -13.401 -33.601 1.00 91.88 365 PRO A O 1
ATOM 2790 N N . VAL A 1 366 ? -13.197 -12.882 -34.723 1.00 92.25 366 VAL A N 1
ATOM 2791 C CA . VAL A 1 366 ? -13.747 -12.027 -33.657 1.00 92.25 366 VAL A CA 1
ATOM 2792 C C . VAL A 1 366 ? -13.884 -12.772 -32.323 1.00 92.25 366 VAL A C 1
ATOM 2794 O O . VAL A 1 366 ? -13.618 -12.198 -31.270 1.00 92.25 366 VAL A O 1
ATOM 2797 N N . SER A 1 367 ? -14.190 -14.074 -32.358 1.00 89.94 367 SER A N 1
ATOM 2798 C CA . SER A 1 367 ? -14.222 -14.941 -31.175 1.00 89.94 367 SER A CA 1
ATOM 2799 C C . SER A 1 367 ? -12.867 -15.014 -30.470 1.00 89.94 367 SER A C 1
ATOM 2801 O O . SER A 1 367 ? -12.785 -14.885 -29.251 1.00 89.94 367 SER A O 1
ATOM 2803 N N . ASP A 1 368 ? -11.787 -15.161 -31.234 1.00 90.56 368 ASP A N 1
ATOM 2804 C CA . ASP A 1 368 ? -10.439 -15.301 -30.686 1.00 90.56 368 ASP A CA 1
ATOM 2805 C C . ASP A 1 368 ? -9.962 -13.966 -30.110 1.00 90.56 368 ASP A C 1
ATOM 2807 O O . ASP A 1 368 ? -9.359 -13.935 -29.036 1.00 90.56 368 ASP A O 1
ATOM 2811 N N . ARG A 1 369 ? -10.315 -12.845 -30.761 1.00 91.88 369 ARG A N 1
ATOM 2812 C CA . ARG A 1 369 ? -10.078 -11.499 -30.217 1.00 91.88 369 ARG A CA 1
ATOM 2813 C C . ARG A 1 369 ? -10.811 -11.282 -28.903 1.00 91.88 369 ARG A C 1
ATOM 2815 O O . ARG A 1 369 ? -10.191 -10.854 -27.934 1.00 91.88 369 ARG A O 1
ATOM 2822 N N . LEU A 1 370 ? -12.106 -11.590 -28.856 1.00 92.75 370 LEU A N 1
ATOM 2823 C CA . LEU A 1 370 ? -12.929 -11.444 -27.655 1.00 92.75 370 LEU A CA 1
ATOM 2824 C C . LEU A 1 370 ? -12.401 -12.313 -26.506 1.00 92.75 370 LEU A C 1
ATOM 2826 O O . LEU A 1 370 ? -12.241 -11.816 -25.393 1.00 92.75 370 LEU A O 1
ATOM 2830 N N . SER A 1 371 ? -12.045 -13.572 -26.774 1.00 91.38 371 SER A N 1
ATOM 2831 C CA . SER A 1 371 ? -11.425 -14.451 -25.776 1.00 91.38 371 SER A CA 1
ATOM 2832 C C . SER A 1 371 ? -10.086 -13.894 -25.281 1.00 91.38 371 SER A C 1
ATOM 2834 O O . SER A 1 371 ? -9.841 -13.845 -24.075 1.00 91.38 371 SER A O 1
ATOM 2836 N N . ALA A 1 372 ? -9.224 -13.421 -26.184 1.00 86.06 372 ALA A N 1
ATOM 2837 C CA . ALA A 1 372 ? -7.931 -12.847 -25.819 1.00 86.06 372 ALA A CA 1
ATOM 2838 C C . ALA A 1 372 ? -8.069 -11.554 -25.000 1.00 86.06 372 ALA A C 1
ATOM 2840 O O . ALA A 1 372 ? -7.319 -11.350 -24.049 1.00 86.06 372 ALA A O 1
ATOM 2841 N N . ARG A 1 373 ? -9.069 -10.715 -25.298 1.00 89.56 373 ARG A N 1
ATOM 2842 C CA . ARG A 1 373 ? -9.398 -9.527 -24.494 1.00 89.56 373 ARG A CA 1
ATOM 2843 C C . ARG A 1 373 ? -9.814 -9.873 -23.078 1.00 89.56 373 ARG A C 1
ATOM 2845 O O . ARG A 1 373 ? -9.381 -9.195 -22.154 1.00 89.56 373 ARG A O 1
ATOM 2852 N N . ILE A 1 374 ? -10.612 -10.929 -22.902 1.00 91.62 374 ILE A N 1
ATOM 2853 C CA . ILE A 1 374 ? -10.946 -11.429 -21.565 1.00 91.62 374 ILE A CA 1
ATOM 2854 C C . ILE A 1 374 ? -9.686 -11.902 -20.845 1.00 91.62 374 ILE A C 1
ATOM 2856 O O . ILE A 1 374 ? -9.482 -11.509 -19.705 1.00 91.62 374 ILE A O 1
ATOM 2860 N N . ILE A 1 375 ? -8.828 -12.683 -21.507 1.00 82.31 375 ILE A N 1
ATOM 2861 C CA . ILE A 1 375 ? -7.585 -13.207 -20.914 1.00 82.31 375 ILE A CA 1
ATOM 2862 C C . ILE A 1 375 ? -6.620 -12.088 -20.500 1.00 82.31 375 ILE A C 1
ATOM 2864 O O . ILE A 1 375 ? -5.914 -12.213 -19.501 1.00 82.31 375 ILE A O 1
ATOM 2868 N N . ASP A 1 376 ? -6.569 -11.010 -21.279 1.00 76.88 376 ASP A N 1
ATOM 2869 C CA . ASP A 1 376 ? -5.671 -9.882 -21.046 1.00 76.88 376 ASP A CA 1
ATOM 2870 C C . ASP A 1 376 ? -6.290 -8.770 -20.187 1.00 76.88 376 ASP A C 1
ATOM 2872 O O . ASP A 1 376 ? -5.593 -7.819 -19.835 1.00 76.88 376 ASP A O 1
ATOM 2876 N N . GLY A 1 377 ? -7.583 -8.859 -19.859 1.00 75.69 377 GLY A N 1
ATOM 2877 C CA . GLY A 1 377 ? -8.314 -7.785 -19.187 1.00 75.69 377 GLY A CA 1
ATOM 2878 C C . GLY A 1 377 ? -8.363 -6.477 -19.994 1.00 75.69 377 GLY A C 1
ATOM 2879 O O . GLY A 1 377 ? -8.318 -5.385 -19.419 1.00 75.69 377 GLY A O 1
ATOM 2880 N N . ASP A 1 378 ? -8.397 -6.572 -21.326 1.00 79.88 378 ASP A N 1
ATOM 2881 C CA . ASP A 1 378 ? -8.357 -5.428 -22.241 1.00 79.88 378 ASP A CA 1
ATOM 2882 C C . ASP A 1 378 ? -9.764 -4.984 -22.669 1.00 79.88 378 ASP A C 1
ATOM 2884 O O . ASP A 1 378 ? -10.482 -5.703 -23.368 1.00 79.88 378 ASP A O 1
ATOM 2888 N N . ARG A 1 379 ? -10.133 -3.755 -22.296 1.00 84.25 379 ARG A N 1
ATOM 2889 C CA . ARG A 1 379 ? -11.431 -3.143 -22.623 1.00 84.25 379 ARG A CA 1
ATOM 2890 C C . ARG A 1 379 ? -11.405 -2.294 -23.895 1.00 84.25 379 ARG A C 1
ATOM 2892 O O . ARG A 1 379 ? -12.469 -1.974 -24.423 1.00 84.25 379 ARG A O 1
ATOM 2899 N N . ASP A 1 380 ? -10.235 -1.920 -24.409 1.00 78.56 380 ASP A N 1
ATOM 2900 C CA . ASP A 1 380 ? -10.162 -0.945 -25.501 1.00 78.56 380 ASP A CA 1
ATOM 2901 C C . ASP A 1 380 ? -10.605 -1.565 -26.829 1.00 78.56 380 ASP A C 1
ATOM 2903 O O . ASP A 1 380 ? -9.875 -2.347 -27.437 1.00 78.56 380 ASP A O 1
ATOM 2907 N N . GLY A 1 381 ? -11.781 -1.186 -27.324 1.00 84.75 381 GLY A N 1
ATOM 2908 C CA . GLY A 1 381 ? -12.366 -1.783 -28.530 1.00 84.75 381 GLY A CA 1
ATOM 2909 C C . GLY A 1 381 ? -13.136 -3.080 -28.267 1.00 84.75 381 GLY A C 1
ATOM 2910 O O . GLY A 1 381 ? -13.531 -3.743 -29.220 1.00 84.75 381 GLY A O 1
ATOM 2911 N N . LEU A 1 382 ? -13.385 -3.419 -26.994 1.00 91.12 382 LEU A N 1
ATOM 2912 C CA . LEU A 1 382 ? -14.238 -4.541 -26.598 1.00 91.12 382 LEU A CA 1
ATOM 2913 C C . LEU A 1 382 ? -15.637 -4.424 -27.215 1.00 91.12 382 LEU A C 1
ATOM 2915 O O . LEU A 1 382 ? -16.094 -5.361 -27.855 1.00 91.12 382 LEU A O 1
ATOM 2919 N N . GLU A 1 383 ? -16.286 -3.265 -27.077 1.00 93.88 383 GLU A N 1
ATOM 2920 C CA . GLU A 1 383 ? -17.636 -3.027 -27.613 1.00 93.88 383 GLU A CA 1
ATOM 2921 C C . GLU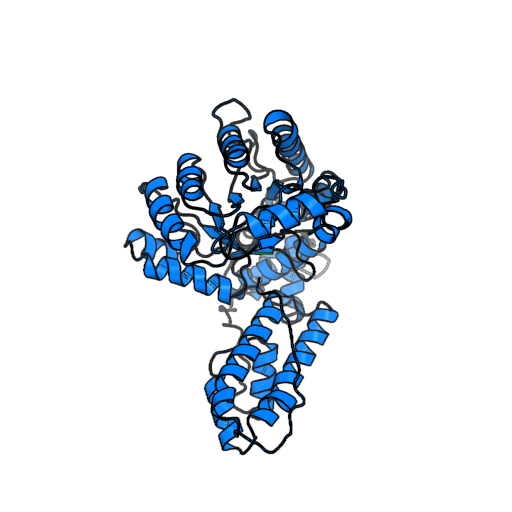 A 1 383 ? -17.691 -3.199 -29.137 1.00 93.88 383 GLU A C 1
ATOM 2923 O O . GLU A 1 383 ? -18.601 -3.835 -29.653 1.00 93.88 383 GLU A O 1
ATOM 2928 N N . ALA A 1 384 ? -16.666 -2.728 -29.854 1.00 93.56 384 ALA A N 1
ATOM 2929 C CA . ALA A 1 384 ? -16.589 -2.869 -31.307 1.00 93.56 384 ALA A CA 1
ATOM 2930 C C . ALA A 1 384 ? -16.461 -4.338 -31.751 1.00 93.56 384 ALA A C 1
ATOM 2932 O O . ALA A 1 384 ? -17.060 -4.740 -32.748 1.00 93.56 384 ALA A O 1
ATOM 2933 N N . ASP A 1 385 ? -15.704 -5.150 -31.008 1.00 94.56 385 ASP A N 1
ATOM 2934 C CA . ASP A 1 385 ? -15.608 -6.587 -31.276 1.00 94.56 385 ASP A CA 1
ATOM 2935 C C . ASP A 1 385 ? -16.903 -7.329 -30.903 1.00 94.56 385 ASP A C 1
ATOM 2937 O O . ASP A 1 385 ? -17.286 -8.271 -31.597 1.00 94.56 385 ASP A O 1
ATOM 2941 N N . LEU A 1 386 ? -17.619 -6.888 -29.861 1.00 96.12 386 LEU A N 1
ATOM 2942 C CA . LEU A 1 386 ? -18.944 -7.421 -29.517 1.00 96.12 386 LEU A CA 1
ATOM 2943 C C . LEU A 1 386 ? -19.973 -7.108 -30.613 1.00 96.12 386 LEU A C 1
ATOM 2945 O O . LEU A 1 386 ? -20.704 -8.004 -31.035 1.00 96.12 386 LEU A O 1
ATOM 2949 N N . ASP A 1 387 ? -19.985 -5.875 -31.124 1.00 95.69 387 ASP A N 1
ATOM 2950 C CA . ASP A 1 387 ? -20.821 -5.466 -32.256 1.00 95.69 387 ASP A CA 1
ATOM 2951 C C . ASP A 1 387 ? -20.522 -6.288 -33.511 1.00 95.69 387 ASP A C 1
ATOM 2953 O O . ASP A 1 387 ? -21.445 -6.755 -34.184 1.00 95.69 387 ASP A O 1
ATOM 2957 N N . GLN A 1 388 ? -19.240 -6.508 -33.820 1.00 94.12 388 GLN A N 1
ATOM 2958 C CA . GLN A 1 388 ? -18.846 -7.331 -34.959 1.00 94.12 388 GLN A CA 1
ATOM 2959 C C . GLN A 1 388 ? -19.320 -8.782 -34.798 1.00 94.12 388 GLN A C 1
ATOM 2961 O O . GLN A 1 388 ? -19.880 -9.336 -35.742 1.00 94.12 388 GLN A O 1
ATOM 2966 N N . ALA A 1 389 ? -19.147 -9.390 -33.622 1.00 94.25 389 ALA A N 1
ATOM 2967 C CA . ALA A 1 389 ? -19.604 -10.756 -33.363 1.00 94.25 389 ALA A CA 1
ATOM 2968 C C . ALA A 1 389 ? -21.127 -10.898 -33.531 1.00 94.25 389 ALA A C 1
ATOM 2970 O O . ALA A 1 389 ? -21.598 -11.854 -34.152 1.00 94.25 389 ALA A O 1
ATOM 2971 N N . MET A 1 390 ? -21.898 -9.916 -33.052 1.00 95.00 390 MET A N 1
ATOM 2972 C CA . MET A 1 390 ? -23.347 -9.878 -33.266 1.00 95.00 390 MET A CA 1
ATOM 2973 C C . MET A 1 390 ? -23.706 -9.672 -34.746 1.00 95.00 390 MET A C 1
ATOM 2975 O O . MET A 1 390 ? -24.626 -10.315 -35.254 1.00 95.00 390 MET A O 1
ATOM 2979 N N . ALA A 1 391 ? -22.973 -8.820 -35.469 1.00 92.56 391 ALA A N 1
ATOM 2980 C CA . ALA A 1 391 ? -23.171 -8.597 -36.903 1.00 92.56 391 ALA A CA 1
ATOM 2981 C C . ALA A 1 391 ? -22.830 -9.834 -37.757 1.00 92.56 391 ALA A C 1
ATOM 2983 O O . ALA A 1 391 ? -23.438 -10.043 -38.808 1.00 92.56 391 ALA A O 1
ATOM 2984 N N . GLU A 1 392 ? -21.900 -10.673 -37.296 1.00 92.75 392 GLU A N 1
ATOM 2985 C CA . GLU A 1 392 ? -21.578 -11.984 -37.877 1.00 92.75 392 GLU A CA 1
ATOM 2986 C C . GLU A 1 392 ? -22.632 -13.063 -37.553 1.00 92.75 392 GLU A C 1
ATOM 2988 O O . GLU A 1 392 ? -22.561 -14.176 -38.074 1.00 92.75 392 GLU A O 1
ATOM 2993 N N . GLY A 1 393 ? -23.655 -12.721 -36.761 1.00 89.19 393 GLY A N 1
ATOM 2994 C CA . GLY A 1 393 ? -24.808 -13.571 -36.468 1.00 89.19 393 GLY A CA 1
ATOM 2995 C C . GLY A 1 393 ? -24.669 -14.429 -35.211 1.00 89.19 393 GLY A C 1
ATOM 2996 O O . GLY A 1 393 ? -25.502 -15.310 -35.007 1.00 89.19 393 GLY A O 1
ATOM 2997 N N . ILE A 1 394 ? -23.651 -14.192 -34.377 1.00 92.38 394 ILE A N 1
ATOM 2998 C CA . ILE A 1 394 ? -23.484 -14.893 -33.099 1.00 92.38 394 ILE A CA 1
ATOM 2999 C C . ILE A 1 394 ? -24.453 -14.282 -32.083 1.00 92.38 394 ILE A C 1
ATOM 3001 O O . ILE A 1 394 ? -24.443 -13.069 -31.857 1.00 92.38 394 ILE A O 1
ATOM 3005 N N . ALA A 1 395 ? -25.298 -15.103 -31.456 1.00 93.06 395 ALA A N 1
ATOM 3006 C CA . ALA A 1 395 ? -26.251 -14.590 -30.479 1.00 93.06 395 ALA A CA 1
ATOM 3007 C C . ALA A 1 395 ? -25.514 -14.053 -29.232 1.00 93.06 395 ALA A C 1
ATOM 3009 O O . ALA A 1 395 ? -24.555 -14.680 -28.779 1.00 93.06 395 ALA A O 1
ATOM 3010 N N . PRO A 1 396 ? -25.971 -12.959 -28.588 1.00 92.94 396 PRO A N 1
ATOM 3011 C CA . PRO A 1 396 ? -25.313 -12.401 -27.398 1.00 92.94 396 PRO A CA 1
ATOM 3012 C C . PRO A 1 396 ? -25.060 -13.426 -26.282 1.00 92.94 396 PRO A C 1
ATOM 3014 O O . PRO A 1 396 ? -24.030 -13.408 -25.614 1.00 92.94 396 PRO A O 1
ATOM 3017 N N . LEU A 1 397 ? -25.993 -14.364 -26.109 1.00 92.00 397 LEU A N 1
ATOM 3018 C CA . LEU A 1 397 ? -25.910 -15.426 -25.108 1.00 92.00 397 LEU A CA 1
ATOM 3019 C C . LEU A 1 397 ? -24.843 -16.482 -25.466 1.00 92.00 397 LEU A C 1
ATOM 3021 O O . LEU A 1 397 ? -24.181 -17.009 -24.573 1.00 92.00 397 LEU A O 1
ATOM 3025 N N . GLU A 1 398 ? -24.638 -16.746 -26.758 1.00 92.25 398 GLU A N 1
ATOM 3026 C CA . GLU A 1 398 ? -23.571 -17.619 -27.271 1.00 92.25 398 GLU A CA 1
ATOM 3027 C C . GLU A 1 398 ? -22.200 -16.943 -27.140 1.00 92.25 398 GLU A C 1
ATOM 3029 O O . GLU A 1 398 ? -21.248 -17.587 -26.706 1.00 92.25 398 GLU A O 1
ATOM 3034 N N . ILE A 1 399 ? -22.103 -15.628 -27.392 1.00 94.88 399 ILE A N 1
ATOM 3035 C CA . ILE A 1 399 ? -20.865 -14.861 -27.158 1.00 94.88 399 ILE A CA 1
ATOM 3036 C C . ILE A 1 399 ? -20.416 -15.024 -25.699 1.00 94.88 399 ILE A C 1
ATOM 3038 O O . ILE A 1 399 ? -19.258 -15.350 -25.436 1.00 94.88 399 ILE A O 1
ATOM 3042 N N . ILE A 1 400 ? -21.333 -14.856 -24.740 1.00 93.19 400 ILE A N 1
ATOM 3043 C CA . ILE A 1 400 ? -21.019 -15.021 -23.314 1.00 93.19 400 ILE A CA 1
ATOM 3044 C C . ILE A 1 400 ? -20.546 -16.450 -23.024 1.00 93.19 400 ILE A C 1
ATOM 3046 O O . ILE A 1 400 ? -19.477 -16.630 -22.436 1.00 93.19 400 ILE A O 1
ATOM 3050 N N . ASN A 1 401 ? -21.333 -17.453 -23.420 1.00 91.44 401 ASN A N 1
ATOM 3051 C CA . ASN A 1 401 ? -21.119 -18.832 -22.988 1.00 91.44 401 ASN A CA 1
ATOM 3052 C C . ASN A 1 401 ? -19.935 -19.519 -23.666 1.00 91.44 401 ASN A C 1
ATOM 3054 O O . ASN A 1 401 ? -19.191 -20.237 -22.998 1.00 91.44 401 ASN A O 1
ATOM 3058 N N . ASP A 1 402 ? -19.758 -19.302 -24.965 1.00 91.88 402 ASP A N 1
ATOM 3059 C CA . ASP A 1 402 ? -18.818 -20.088 -25.761 1.00 91.88 402 ASP A CA 1
ATOM 3060 C C . ASP A 1 402 ? -17.492 -19.352 -25.967 1.00 91.88 402 ASP A C 1
ATOM 3062 O O . ASP A 1 402 ? -16.439 -19.986 -26.064 1.00 91.88 402 ASP A O 1
ATOM 3066 N N . VAL A 1 403 ? -17.514 -18.014 -25.966 1.00 93.44 403 VAL A N 1
ATOM 3067 C CA . VAL A 1 403 ? -16.323 -17.188 -26.202 1.00 93.44 403 VAL A CA 1
ATOM 3068 C C . VAL A 1 403 ? -15.779 -16.609 -24.901 1.00 93.44 403 VAL A C 1
ATOM 3070 O O . VAL A 1 403 ? -14.649 -16.909 -24.509 1.00 93.44 403 VAL A O 1
ATOM 3073 N N . LEU A 1 404 ? -16.572 -15.794 -24.199 1.00 95.12 404 LEU A N 1
ATOM 3074 C CA . LEU A 1 404 ? -16.066 -15.043 -23.048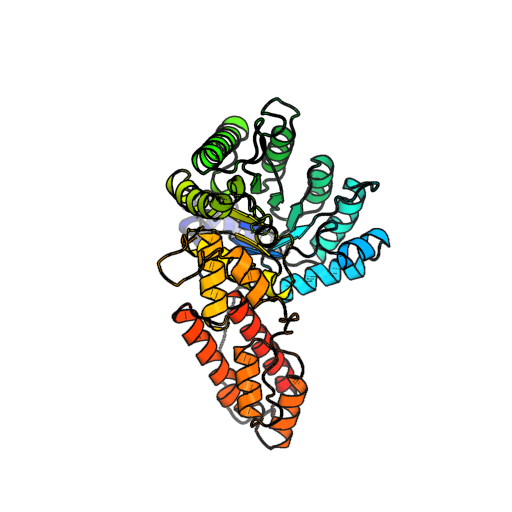 1.00 95.12 404 LEU A CA 1
ATOM 3075 C C . LEU A 1 404 ? -15.760 -15.958 -21.850 1.00 95.12 404 LEU A C 1
ATOM 3077 O O . LEU A 1 404 ? -14.696 -15.834 -21.239 1.00 95.12 404 LEU A O 1
ATOM 3081 N N . LEU A 1 405 ? -16.635 -16.926 -21.542 1.00 93.44 405 LEU A N 1
ATOM 3082 C CA . LEU A 1 405 ? -16.376 -17.914 -20.484 1.00 93.44 405 LEU A CA 1
ATOM 3083 C C . LEU A 1 405 ? -15.182 -18.824 -20.802 1.00 93.44 405 LEU A C 1
ATOM 3085 O O . LEU A 1 405 ? -14.463 -19.215 -19.881 1.00 93.44 405 LEU A O 1
ATOM 3089 N N . SER A 1 406 ? -14.928 -19.130 -22.078 1.00 91.12 406 SER A N 1
ATOM 3090 C CA . SER A 1 406 ? -13.734 -19.880 -22.492 1.00 91.12 406 SER A CA 1
ATOM 3091 C C . SER A 1 406 ? -12.454 -19.105 -22.175 1.00 91.12 406 SER A C 1
ATOM 3093 O O . SER A 1 406 ? -11.531 -19.669 -21.583 1.00 91.12 406 SER A O 1
ATOM 3095 N N . GLY A 1 407 ? -12.422 -17.799 -22.463 1.00 90.12 407 GLY A N 1
ATOM 3096 C CA . GLY A 1 407 ? -11.331 -16.921 -22.032 1.00 90.12 407 GLY A CA 1
ATOM 3097 C C . GLY A 1 407 ? -11.186 -16.888 -20.507 1.00 90.12 407 GLY A C 1
ATOM 3098 O O . GLY A 1 407 ? -10.080 -16.994 -19.976 1.00 90.12 407 GLY A O 1
ATOM 3099 N N . MET A 1 408 ? -12.310 -16.846 -19.785 1.00 92.12 408 MET A N 1
ATOM 3100 C CA . MET A 1 408 ? -12.305 -16.831 -18.323 1.00 92.12 408 MET A CA 1
ATOM 3101 C C . MET A 1 408 ? -11.785 -18.128 -17.696 1.00 92.12 408 MET A C 1
ATOM 3103 O O . MET A 1 408 ? -11.131 -18.098 -16.653 1.00 92.12 408 MET A O 1
ATOM 3107 N N . LYS A 1 409 ? -12.009 -19.269 -18.352 1.00 90.62 409 LYS A N 1
ATOM 3108 C CA . LYS A 1 409 ? -11.432 -20.550 -17.942 1.00 90.62 409 LYS A CA 1
ATOM 3109 C C . LYS A 1 409 ? -9.904 -20.532 -18.024 1.00 90.62 409 LYS A C 1
ATOM 3111 O O . LYS A 1 409 ? -9.254 -20.951 -17.074 1.00 90.62 409 LYS A O 1
ATOM 3116 N N . VAL A 1 410 ? -9.338 -19.984 -19.102 1.00 87.62 410 VAL A N 1
ATOM 3117 C CA . VAL A 1 410 ? -7.876 -19.853 -19.263 1.00 87.62 410 VAL A CA 1
ATOM 3118 C C . VAL A 1 410 ? -7.272 -18.974 -18.167 1.00 87.62 410 VAL A C 1
ATOM 3120 O O . VAL A 1 410 ? -6.214 -19.298 -17.632 1.00 87.62 410 VAL A O 1
ATOM 3123 N N . VAL A 1 411 ? -7.944 -17.882 -17.800 1.00 76.69 411 VAL A N 1
ATOM 3124 C CA . VAL A 1 411 ? -7.535 -17.033 -16.668 1.00 76.69 411 VAL A CA 1
ATOM 3125 C C . VAL A 1 411 ? -7.545 -17.821 -15.358 1.00 76.69 411 VAL A C 1
ATOM 3127 O O . VAL A 1 411 ? -6.582 -17.743 -14.601 1.00 76.69 411 VAL A O 1
ATOM 3130 N N . GLY A 1 412 ? -8.593 -18.615 -15.109 1.00 79.31 412 GLY A N 1
ATOM 3131 C CA . GLY A 1 412 ? -8.673 -19.491 -13.938 1.00 79.31 412 GLY A CA 1
ATOM 3132 C C . GLY A 1 412 ? -7.544 -20.524 -13.886 1.00 79.31 412 GLY A C 1
ATOM 3133 O O . GLY A 1 412 ? -6.930 -20.700 -12.836 1.00 79.31 412 GLY A O 1
ATOM 3134 N N . ASP A 1 413 ? -7.222 -21.149 -15.022 1.00 83.19 413 ASP A N 1
ATOM 3135 C CA . ASP A 1 413 ? -6.136 -22.128 -15.131 1.00 83.19 413 ASP A CA 1
ATOM 3136 C C . ASP A 1 413 ? -4.762 -21.477 -14.870 1.00 83.19 413 ASP A C 1
ATOM 3138 O O . ASP A 1 413 ? -3.974 -22.003 -14.083 1.00 83.19 413 ASP A O 1
ATOM 3142 N N . ARG A 1 414 ? -4.493 -20.299 -15.460 1.00 78.75 414 ARG A N 1
ATOM 3143 C CA . ARG A 1 414 ? -3.239 -19.544 -15.248 1.00 78.75 414 ARG A CA 1
ATOM 3144 C C . ARG A 1 414 ? -3.099 -19.006 -13.829 1.00 78.75 414 ARG A C 1
ATOM 3146 O O . ARG A 1 414 ? -1.992 -18.923 -13.303 1.00 78.75 414 ARG A O 1
ATOM 3153 N N . PHE A 1 415 ? -4.208 -18.621 -13.208 1.00 73.50 415 PHE A N 1
ATOM 3154 C CA . PHE A 1 415 ? -4.216 -18.229 -11.806 1.00 73.50 415 PHE A CA 1
ATOM 3155 C C . PHE A 1 415 ? -3.913 -19.430 -10.902 1.00 73.50 415 PHE A C 1
ATOM 3157 O O . PHE A 1 415 ? -3.051 -19.347 -10.032 1.00 73.50 415 PHE A O 1
ATOM 3164 N N . GLY A 1 416 ? -4.544 -20.579 -11.167 1.00 69.88 416 GLY A N 1
ATOM 3165 C CA . GLY A 1 416 ? -4.308 -21.818 -10.425 1.00 69.88 416 GLY A CA 1
ATOM 3166 C C . GLY A 1 416 ? -2.883 -22.371 -10.555 1.00 69.88 416 GLY A C 1
ATOM 3167 O O . GLY A 1 416 ? -2.406 -23.022 -9.627 1.00 69.88 416 GLY A O 1
ATOM 3168 N N . SER A 1 417 ? -2.192 -22.107 -11.670 1.00 71.94 417 SER A N 1
ATOM 3169 C CA . SER A 1 417 ? -0.788 -22.492 -11.877 1.00 71.94 417 SER A CA 1
ATOM 3170 C C . SER A 1 417 ? 0.233 -21.470 -11.358 1.00 71.94 417 SER A C 1
ATOM 3172 O O . SER A 1 417 ? 1.424 -21.774 -11.331 1.00 71.94 417 SER A O 1
ATOM 3174 N N . GLY A 1 418 ? -0.205 -20.273 -10.949 1.00 61.28 418 GLY A N 1
ATOM 3175 C CA . GLY A 1 418 ? 0.670 -19.169 -10.539 1.00 61.28 418 GLY A CA 1
ATOM 3176 C C . GLY A 1 418 ? 1.268 -18.352 -11.696 1.00 61.28 418 GLY A C 1
ATOM 3177 O O . GLY A 1 418 ? 2.022 -17.413 -11.453 1.00 61.28 418 GLY A O 1
ATOM 3178 N N . GLU A 1 419 ? 0.920 -18.657 -12.951 1.00 61.50 419 GLU A N 1
ATOM 3179 C CA . GLU A 1 419 ? 1.359 -17.904 -14.140 1.00 61.50 419 GLU A CA 1
ATOM 3180 C C . GLU A 1 419 ? 0.669 -16.536 -14.280 1.00 61.50 419 GLU A C 1
ATOM 3182 O O . GLU A 1 419 ? 1.164 -15.647 -14.980 1.00 61.50 419 GLU A O 1
ATOM 3187 N N . MET A 1 420 ? -0.482 -16.357 -13.627 1.00 67.75 420 MET A N 1
ATOM 3188 C CA . MET A 1 420 ? -1.245 -15.113 -13.609 1.00 67.75 420 MET A CA 1
ATOM 3189 C C . MET A 1 420 ? -1.579 -14.712 -12.173 1.00 67.75 420 MET A C 1
ATOM 3191 O O . MET A 1 420 ? -2.096 -15.506 -11.397 1.00 67.75 420 MET A O 1
ATOM 3195 N N . GLN A 1 421 ? -1.300 -13.458 -11.824 1.00 59.72 421 GLN A N 1
ATOM 3196 C CA . GLN A 1 421 ? -1.589 -12.910 -10.498 1.00 59.72 421 GLN A CA 1
ATOM 3197 C C . GLN A 1 421 ? -3.044 -12.415 -10.416 1.00 59.72 421 GLN A C 1
ATOM 3199 O O . GLN A 1 421 ? -3.611 -11.976 -11.422 1.00 59.72 421 GLN A O 1
ATOM 3204 N N . LEU A 1 422 ? -3.634 -12.414 -9.215 1.00 66.31 422 LEU A N 1
ATOM 3205 C CA . LEU A 1 422 ? -5.010 -11.952 -8.977 1.00 66.31 422 LEU A CA 1
ATOM 3206 C C . LEU A 1 422 ? -5.344 -10.570 -9.562 1.00 66.31 422 LEU A C 1
ATOM 3208 O O . LEU A 1 422 ? -6.456 -10.436 -10.065 1.00 66.31 422 LEU A O 1
ATOM 3212 N N . PRO A 1 423 ? -4.459 -9.554 -9.568 1.00 55.06 423 PRO A N 1
ATOM 3213 C CA . PRO A 1 423 ? -4.805 -8.255 -10.147 1.00 55.06 423 PRO A CA 1
ATOM 3214 C C . PRO A 1 423 ? -5.246 -8.375 -11.614 1.00 55.06 423 PRO A C 1
ATOM 3216 O O . PRO A 1 423 ? -6.227 -7.758 -12.022 1.00 55.06 423 PRO A O 1
ATOM 3219 N N . PHE A 1 424 ? -4.605 -9.261 -12.383 1.00 67.06 424 PHE A N 1
ATOM 3220 C CA . PHE A 1 424 ? -4.986 -9.549 -13.769 1.00 67.06 424 PHE A CA 1
ATOM 3221 C C . PHE A 1 424 ? -6.272 -10.369 -13.864 1.00 67.06 424 PHE A C 1
ATOM 3223 O O . PHE A 1 424 ? -7.059 -10.172 -14.788 1.00 67.06 424 PHE A O 1
ATOM 3230 N N . VAL A 1 425 ? -6.527 -11.254 -12.899 1.00 72.50 425 VAL A N 1
ATOM 3231 C CA . VAL A 1 425 ? -7.800 -11.984 -12.798 1.00 72.50 425 VAL A CA 1
ATOM 3232 C C . VAL A 1 425 ? -8.951 -11.014 -12.528 1.00 72.50 425 VAL A C 1
ATOM 3234 O O . VAL A 1 425 ? -9.986 -11.103 -13.183 1.00 72.50 425 VAL A O 1
ATOM 3237 N N . LEU A 1 426 ? -8.765 -10.049 -11.621 1.00 72.12 426 LEU A N 1
ATOM 3238 C CA . LEU A 1 426 ? -9.747 -9.003 -11.323 1.00 72.12 426 LEU A CA 1
ATOM 3239 C C . LEU A 1 426 ? -9.978 -8.099 -12.536 1.00 72.12 426 LEU A C 1
ATOM 3241 O O . LEU A 1 426 ? -11.122 -7.807 -12.875 1.00 72.12 426 LEU A O 1
ATOM 3245 N N . GLN A 1 427 ? -8.912 -7.718 -13.241 1.00 71.19 427 GLN A N 1
ATOM 3246 C CA . GLN A 1 427 ? -9.014 -6.956 -14.485 1.00 71.19 427 GLN A CA 1
ATOM 3247 C C . GLN A 1 427 ? -9.787 -7.729 -15.570 1.00 71.19 427 GLN A C 1
ATOM 3249 O O . GLN A 1 427 ? -10.651 -7.169 -16.253 1.00 71.19 427 GLN A O 1
ATOM 3254 N N . SER A 1 428 ? -9.525 -9.030 -15.698 1.00 77.25 428 SER A N 1
ATOM 3255 C CA . SER A 1 428 ? -10.246 -9.932 -16.601 1.00 77.25 428 SER A CA 1
ATOM 3256 C C . SER A 1 428 ? -11.724 -10.053 -16.213 1.00 77.25 428 SER A C 1
ATOM 3258 O O . SER A 1 428 ? -12.600 -9.979 -17.074 1.00 77.25 428 SER A O 1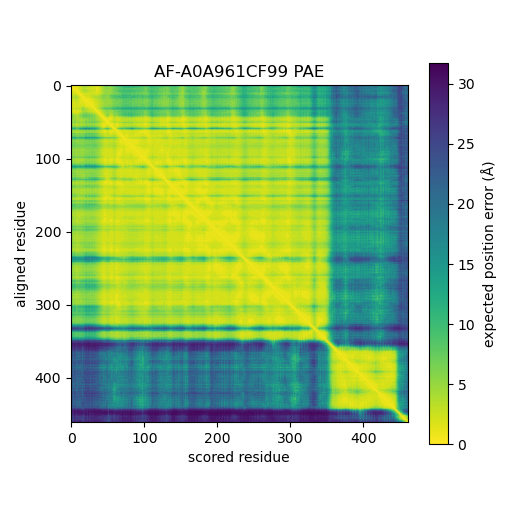
ATOM 3260 N N . ALA A 1 429 ? -12.024 -10.147 -14.913 1.00 75.25 429 ALA A N 1
ATOM 3261 C CA . ALA A 1 429 ? -13.386 -10.199 -14.386 1.00 75.25 429 ALA A CA 1
ATOM 3262 C C . ALA A 1 429 ? -14.161 -8.889 -14.617 1.00 75.25 429 ALA A C 1
ATOM 3264 O O . ALA A 1 429 ? -15.329 -8.922 -15.004 1.00 75.25 429 ALA A O 1
ATOM 3265 N N . GLU A 1 430 ? -13.527 -7.726 -14.452 1.00 74.06 430 GLU A N 1
ATOM 3266 C CA . GLU A 1 430 ? -14.152 -6.437 -14.775 1.00 74.06 430 GLU A CA 1
ATOM 3267 C C . GLU A 1 430 ? -14.362 -6.264 -16.288 1.00 74.06 430 GLU A C 1
ATOM 3269 O O . GLU A 1 430 ? -15.378 -5.709 -16.717 1.00 74.06 430 GLU A O 1
ATOM 3274 N N . THR A 1 431 ? -13.464 -6.802 -17.118 1.00 80.06 431 THR A N 1
ATOM 3275 C CA . THR A 1 431 ? -13.644 -6.846 -18.580 1.00 80.06 431 THR A CA 1
ATOM 3276 C C . THR A 1 431 ? -14.825 -7.745 -18.957 1.00 80.06 431 THR A C 1
ATOM 3278 O O . THR A 1 431 ? -15.690 -7.325 -19.726 1.00 80.06 431 THR A O 1
ATOM 3281 N N . MET A 1 432 ? -14.938 -8.925 -18.337 1.00 89.50 432 MET A N 1
ATOM 3282 C CA . MET A 1 432 ? -16.081 -9.836 -18.479 1.00 89.50 432 MET A CA 1
ATOM 3283 C C . MET A 1 432 ? -17.396 -9.157 -18.086 1.00 89.50 432 MET A C 1
ATOM 3285 O O . MET A 1 432 ? -18.369 -9.185 -18.835 1.00 89.50 432 MET A O 1
ATOM 3289 N N . LYS A 1 433 ? -17.426 -8.492 -16.930 1.00 83.88 433 LYS A N 1
ATOM 3290 C CA . LYS A 1 433 ? -18.593 -7.745 -16.447 1.00 83.88 433 LYS A CA 1
ATOM 3291 C C . LYS A 1 433 ? -18.998 -6.627 -17.406 1.00 83.88 433 LYS A C 1
ATOM 3293 O O . LYS A 1 433 ? -20.187 -6.455 -17.659 1.00 83.88 433 LYS A O 1
ATOM 3298 N N . THR A 1 434 ? -18.025 -5.899 -17.953 1.00 81.94 434 THR A N 1
ATOM 3299 C CA . THR A 1 434 ? -18.262 -4.853 -18.960 1.00 81.94 434 THR A CA 1
ATOM 3300 C C . THR A 1 434 ? -18.885 -5.449 -20.224 1.00 81.94 434 THR A C 1
ATOM 3302 O O . THR A 1 434 ? -19.899 -4.943 -20.695 1.00 81.94 434 THR A O 1
ATOM 3305 N N . ALA A 1 435 ? -18.343 -6.564 -20.727 1.00 92.50 435 ALA A N 1
ATOM 3306 C CA . ALA A 1 435 ? -18.881 -7.251 -21.900 1.00 92.50 435 ALA A CA 1
ATOM 3307 C C . ALA A 1 435 ? -20.317 -7.755 -21.680 1.00 92.50 435 ALA A C 1
ATOM 3309 O O . ALA A 1 435 ? -21.180 -7.560 -22.532 1.00 92.50 435 ALA A O 1
ATOM 3310 N N . VAL A 1 436 ? -20.599 -8.362 -20.522 1.00 93.06 436 VAL A N 1
ATOM 3311 C CA . VAL A 1 436 ? -21.948 -8.841 -20.177 1.00 93.06 436 VAL A CA 1
ATOM 3312 C C . VAL A 1 436 ? -22.936 -7.680 -20.080 1.00 93.06 436 VAL A C 1
ATOM 3314 O O . VAL A 1 436 ? -24.017 -7.765 -20.656 1.00 93.06 436 VAL A O 1
ATOM 3317 N N . ALA A 1 437 ? -22.564 -6.585 -19.410 1.00 90.38 437 ALA A N 1
ATOM 3318 C CA . ALA A 1 437 ? -23.408 -5.394 -19.307 1.00 90.38 437 ALA A CA 1
ATOM 3319 C C . ALA A 1 437 ? -23.700 -4.766 -20.681 1.00 90.38 437 ALA A C 1
ATOM 3321 O O . ALA A 1 437 ? -24.786 -4.233 -20.892 1.00 90.38 437 ALA A O 1
ATOM 3322 N N . TYR A 1 438 ? -22.746 -4.851 -21.613 1.00 93.00 438 TYR A N 1
ATOM 3323 C CA . TYR A 1 438 ? -22.922 -4.395 -22.989 1.00 93.00 438 TYR A CA 1
ATOM 3324 C C . TYR A 1 438 ? -23.860 -5.299 -23.795 1.00 93.00 438 TYR A C 1
ATOM 3326 O O . TYR A 1 438 ? -24.683 -4.801 -24.550 1.00 93.00 438 TYR A O 1
ATOM 3334 N N . LEU A 1 439 ? -23.768 -6.622 -23.631 1.00 93.88 439 LEU A N 1
ATOM 3335 C CA . LEU A 1 439 ? -24.585 -7.593 -24.367 1.00 93.88 439 LEU A CA 1
ATOM 3336 C C . LEU A 1 439 ? -26.018 -7.723 -23.825 1.00 93.88 439 LEU A C 1
ATOM 3338 O O . LEU A 1 439 ? -26.925 -8.054 -24.588 1.00 93.88 439 LEU A O 1
ATOM 3342 N N . GLU A 1 440 ? -26.245 -7.455 -22.535 1.00 91.19 440 GLU A N 1
ATOM 3343 C CA . GLU A 1 440 ? -27.544 -7.624 -21.862 1.00 91.19 440 GLU A CA 1
ATOM 3344 C C . GLU A 1 440 ? -28.727 -6.928 -22.578 1.00 91.19 440 GLU A C 1
ATOM 3346 O O . GLU A 1 440 ? -29.769 -7.568 -22.748 1.00 91.19 440 GLU A O 1
ATOM 3351 N N . PRO A 1 441 ? -28.610 -5.681 -23.083 1.00 91.81 441 PRO A N 1
ATOM 3352 C CA . PRO A 1 441 ? -29.678 -5.019 -23.838 1.00 91.81 441 PRO A CA 1
ATOM 3353 C C . PRO A 1 441 ? -29.999 -5.663 -25.196 1.00 91.81 441 PRO A C 1
ATOM 3355 O O . PRO A 1 441 ? -31.079 -5.413 -25.734 1.00 91.81 441 PRO A O 1
ATOM 3358 N N . HIS A 1 442 ? -29.080 -6.460 -25.752 1.00 89.38 442 HIS A N 1
ATOM 3359 C CA . HIS A 1 442 ? -29.203 -7.106 -27.064 1.00 89.38 442 HIS A CA 1
ATOM 3360 C C . HIS A 1 442 ? -29.727 -8.543 -26.981 1.00 89.38 442 HIS A C 1
ATOM 3362 O O . HIS A 1 442 ? -30.033 -9.146 -28.007 1.00 89.38 442 HIS A O 1
ATOM 3368 N N . MET A 1 443 ? -29.831 -9.108 -25.777 1.00 87.31 443 MET A N 1
ATOM 3369 C CA . MET A 1 443 ? -30.371 -10.447 -25.577 1.00 87.31 443 MET A CA 1
ATOM 3370 C C . MET A 1 443 ? -31.872 -10.458 -25.874 1.00 87.31 443 MET A C 1
ATOM 3372 O O . MET A 1 443 ? -32.627 -9.619 -25.372 1.00 87.31 443 MET A O 1
ATOM 3376 N N . ASP A 1 444 ? -32.321 -11.446 -26.650 1.00 73.62 444 ASP A N 1
ATOM 3377 C CA . ASP A 1 444 ? -33.747 -11.666 -26.847 1.00 73.62 444 ASP A CA 1
ATOM 3378 C C . ASP A 1 444 ? -34.424 -11.882 -25.489 1.00 73.62 444 ASP A C 1
ATOM 3380 O O . ASP A 1 444 ? -33.994 -12.690 -24.658 1.00 73.62 444 ASP A O 1
ATOM 3384 N N . LYS A 1 445 ? -35.520 -11.150 -25.257 1.00 60.12 445 LYS A N 1
ATOM 3385 C CA . LYS A 1 445 ? -36.429 -11.401 -24.132 1.00 60.12 445 LYS A CA 1
ATOM 3386 C C . LYS A 1 445 ? -37.237 -12.652 -24.440 1.00 60.12 445 LYS A C 1
ATOM 3388 O O . LYS A 1 445 ? -38.435 -12.579 -24.699 1.00 60.12 445 LYS A O 1
ATOM 3393 N N . ASP A 1 446 ? -36.564 -13.789 -24.469 1.00 51.34 446 ASP A N 1
ATOM 3394 C CA . ASP A 1 446 ? -37.206 -15.052 -24.760 1.00 51.34 446 ASP A CA 1
ATOM 3395 C C . ASP A 1 446 ? -37.981 -15.503 -23.510 1.00 51.34 446 ASP A C 1
ATOM 3397 O O . ASP A 1 446 ? -37.416 -15.913 -22.492 1.00 51.34 446 ASP A O 1
ATOM 3401 N N . ASP A 1 447 ? -39.307 -15.371 -23.575 1.00 48.00 447 ASP A N 1
ATOM 3402 C CA . ASP A 1 447 ? -40.280 -15.756 -22.538 1.00 48.00 447 ASP A CA 1
ATOM 3403 C C . ASP A 1 447 ? -40.538 -17.284 -22.542 1.00 48.00 447 ASP A C 1
ATOM 3405 O O . ASP A 1 447 ? -41.521 -17.786 -21.998 1.00 48.00 447 ASP A O 1
ATOM 3409 N N . SER A 1 448 ? -39.664 -18.052 -23.206 1.00 49.84 448 SER A N 1
ATOM 3410 C CA . SER A 1 448 ? -39.877 -19.455 -23.580 1.00 49.84 448 SER A CA 1
ATOM 3411 C C . SER A 1 448 ? -39.125 -20.479 -22.716 1.00 49.84 448 SER A C 1
ATOM 3413 O O . SER A 1 448 ? -39.244 -21.685 -22.930 1.00 49.84 448 SER A O 1
ATOM 3415 N N . GLY A 1 449 ? -38.435 -20.044 -21.660 1.00 47.59 449 GLY A N 1
ATOM 3416 C CA . GLY A 1 449 ? -37.887 -20.926 -20.629 1.00 47.59 449 GLY A CA 1
ATOM 3417 C C . GLY A 1 449 ? -38.531 -20.633 -19.284 1.00 47.59 449 GLY A C 1
ATOM 3418 O O . GLY A 1 449 ? -38.173 -19.648 -18.645 1.00 47.59 449 GLY A O 1
ATOM 3419 N N . GLY A 1 450 ? -39.459 -21.480 -18.829 1.00 53.12 450 GLY A N 1
ATOM 3420 C CA . GLY A 1 450 ? -40.037 -21.402 -17.487 1.00 53.12 450 GLY A CA 1
ATOM 3421 C C . GLY A 1 450 ? -38.947 -21.482 -16.418 1.00 53.12 450 GLY A C 1
ATOM 3422 O O . GLY A 1 450 ? -38.595 -22.565 -15.954 1.00 53.12 450 GLY A O 1
ATOM 3423 N N . LYS A 1 451 ? -38.400 -20.328 -16.030 1.00 43.53 451 LYS A N 1
ATOM 3424 C CA . LYS A 1 451 ? -37.429 -20.206 -14.949 1.00 43.53 451 LYS A CA 1
ATOM 3425 C C . LYS A 1 451 ? -38.160 -20.582 -13.667 1.00 43.53 451 LYS A C 1
ATOM 3427 O O . LYS A 1 451 ? -39.020 -19.844 -13.182 1.00 43.53 451 LYS A O 1
ATOM 3432 N N . GLY A 1 452 ? -37.842 -21.758 -13.126 1.00 59.84 452 GLY A N 1
ATOM 3433 C CA . GLY A 1 452 ? -38.164 -22.072 -11.741 1.00 59.84 452 GLY A CA 1
ATOM 3434 C C . GLY A 1 452 ? -37.773 -20.884 -10.860 1.00 59.84 452 GLY A C 1
ATOM 3435 O O . GLY A 1 452 ? -36.750 -20.236 -11.087 1.00 59.84 452 GLY A O 1
ATOM 3436 N N . ARG A 1 453 ? -38.618 -20.545 -9.886 1.00 58.59 453 ARG A N 1
ATOM 3437 C CA . ARG A 1 453 ? -38.331 -19.438 -8.971 1.00 58.59 453 ARG A CA 1
ATOM 3438 C C . ARG A 1 453 ? -37.159 -19.840 -8.083 1.00 58.59 453 ARG A C 1
ATOM 3440 O O . ARG A 1 453 ? -37.334 -20.643 -7.171 1.00 58.59 453 ARG A O 1
ATOM 3447 N N . ILE A 1 454 ? -35.985 -19.275 -8.339 1.00 59.62 454 ILE A N 1
ATOM 3448 C CA . ILE A 1 454 ? -34.887 -19.277 -7.377 1.00 59.62 454 ILE A CA 1
ATOM 3449 C C . ILE A 1 454 ? -35.089 -18.081 -6.453 1.00 59.62 454 ILE A C 1
ATOM 3451 O O . ILE A 1 454 ? -35.161 -16.936 -6.895 1.00 59.62 454 ILE A O 1
ATOM 3455 N N . VAL A 1 455 ? -35.189 -18.364 -5.158 1.00 56.69 455 VAL A N 1
ATOM 3456 C CA . VAL A 1 455 ? -35.040 -17.360 -4.107 1.00 56.69 455 VAL A CA 1
ATOM 3457 C C . VAL A 1 455 ? -33.570 -17.380 -3.714 1.00 56.69 455 VAL A C 1
ATOM 3459 O O . VAL A 1 455 ? -33.133 -18.278 -2.999 1.00 56.69 455 VAL A O 1
ATOM 3462 N N . LEU A 1 456 ? -32.805 -16.415 -4.221 1.00 53.94 456 LEU A N 1
ATOM 3463 C CA . LEU A 1 456 ? -31.432 -16.181 -3.793 1.00 53.94 456 LEU A CA 1
ATOM 3464 C C . LEU A 1 456 ? -31.461 -15.088 -2.720 1.00 53.94 456 LEU A C 1
ATOM 3466 O O . LEU A 1 456 ? -31.761 -13.933 -3.013 1.00 53.94 456 LEU A O 1
ATOM 3470 N N . ALA A 1 457 ? -31.200 -15.461 -1.470 1.00 47.62 457 ALA A N 1
ATOM 3471 C CA . ALA A 1 457 ? -31.012 -14.512 -0.382 1.00 47.62 457 ALA A CA 1
ATOM 3472 C C . ALA A 1 457 ? -29.509 -14.273 -0.223 1.00 47.62 457 ALA A C 1
ATOM 3474 O O . ALA A 1 457 ? -28.810 -15.090 0.372 1.00 47.62 457 ALA A O 1
ATOM 3475 N N . THR A 1 458 ? -29.011 -13.177 -0.789 1.00 50.28 458 THR A N 1
ATOM 3476 C CA . THR A 1 458 ? -27.664 -12.689 -0.493 1.00 50.28 458 THR A CA 1
ATOM 3477 C C . THR A 1 458 ? -27.759 -11.676 0.642 1.00 50.28 458 THR A C 1
ATOM 3479 O O . THR A 1 458 ? -28.711 -10.895 0.724 1.00 50.28 458 THR A O 1
ATOM 3482 N N . VAL A 1 459 ? -26.791 -11.698 1.556 1.00 45.06 459 VAL A N 1
ATOM 3483 C CA . VAL A 1 459 ? -26.577 -10.559 2.448 1.00 45.06 459 VAL A CA 1
ATOM 3484 C C . VAL A 1 459 ? -25.978 -9.444 1.603 1.00 45.06 459 VAL A C 1
ATOM 3486 O O . VAL A 1 459 ? -24.929 -9.615 0.988 1.00 45.06 459 VAL A O 1
ATOM 3489 N N . LYS A 1 460 ? -26.683 -8.316 1.529 1.00 31.81 460 LYS A N 1
ATOM 3490 C CA . LYS A 1 460 ? -26.100 -7.073 1.041 1.00 31.81 460 LYS A CA 1
ATOM 3491 C C . LYS A 1 460 ? -25.118 -6.614 2.119 1.00 31.81 460 LYS A C 1
ATOM 3493 O O . LYS A 1 460 ? -25.568 -6.192 3.184 1.00 31.81 460 LYS A O 1
ATOM 3498 N N . GLY A 1 461 ? -23.829 -6.831 1.858 1.00 39.78 461 GLY A N 1
ATOM 3499 C CA . GLY A 1 461 ? -22.743 -6.133 2.543 1.00 39.78 461 GLY A CA 1
ATOM 3500 C C . GLY A 1 461 ? -22.849 -4.647 2.263 1.00 39.78 461 GLY A C 1
ATOM 3501 O O . GLY A 1 461 ? -23.083 -4.312 1.075 1.00 39.78 461 GLY A O 1
#

Radius of gyration: 26.22 Å; Cα contacts (8 Å, |Δi|>4): 780; chains: 1; bounding box: 86×48×71 Å

Nearest PDB structures (foldseek):
  8ssc-assembly1_A  TM=7.954E-01  e=5.531E-40  Thermus thermophilus HB8
  8g3h-assembly1_A  TM=8.746E-01  e=1.226E-34  Thermus filiformis
  5voo-assembly4_D  TM=9.681E-01  e=5.977E-28  Thermus thermophilus HB8
  4ccz-assembly1_A  TM=9.170E-01  e=4.053E-23  Homo sapiens
  3k13-assembly2_B  TM=9.411E-01  e=1.570E-21  Bacteroides thetaiotaomicron

Secondary structure (DSSP, 8-state):
-HHHHHTT--------TT--HHHHHHHHHHHTTPPPPPP-PPP--EEE-SS-EEESS-TTS-EEEEEEEETTT-HHHHHHHHTT-HHHHHHHHHHHHHTT-SEEEEE---TTS-HHHHHHHHHHHHHHH-SS-EEEE-S-HHHHHHHHTT-SS--EEEEE-STT-SSTTSHHHHHHHHHHHHT-EEEEE-EETTEE--SHHHHHHHHHHHHHHIIIII---GGGEEEE-----STT--GGGTTHHHHHHHHHHHHHHHSTT-EEE-BGGGTTTTS-HHHHHHHHHHHHHHHHHTT--EEEE-GGG---GGGS-HHHHHHHHHHHTT--B--BTTB--B-HHHHHHHHTSS-----------TTS-HHHHHHHHHHHT--TTHHHHHHHHHHTT--HHHIIIIIIHHHHHHHHHHHHTTSS-HHHHHHHHHHHHHHHHHHGGGS---TTS------------

Foldseek 3Di:
DLCCQDPVVDPDDDDDPPDDPVNVVVVCVVPVPHHGDDDDDDDFFFKAAPQDTDGLFDPFFFQEEEQQQALVPHPQNVVCLVVVVLVSSLVVLVVLVLLPHQEYEHHPDDPPDPLLVSLLVNLLCCSPSPRHAYEYADLDLSNVVSNLVRGPMAHEYHAAFACVHDDCPDSNNSVLQCCLVSVHAHEYQLAHVVGHDQAQVSSVVRLVVSVCCSCVPSNDDQSSYEYELDAAALLPPDPVRQCRLVRSLVNLLVCCVPRPNHAYEYALQRHHPPHAVQLSLQLSQLSVVSSVVSPHRYYHDSSNSHDQPLLDPPQSSVLSVCSSRVVWAPDDVPRHTDDSSVVSCVVCVPPHNPPVVPPPCVPPDLLVVLLVCLLQLNQVCNLVSLVVCVVVPQQLVNSLPVRLVVSLVVNVVCSVVSSDGVSRNSSSVVSSVVSCVSNVVVHPPPPPDPDDDDDDDDPDD

Sequence (461 aa):
HERHVTELGINVIGGCCGTTPEHLRAVVERCAGSTPATRQPVHEAGATSIYSFVPFHQDASFLIIGERTNANGSKKFRESMLEADWDTCVQMAKDQIREGAHVLDVCVDYVGRPGAADMDEVARRFTTASTAPLVLDSTEPDVLEAGLQWLGGRAILNSANLEDGEAPGSRMDKVFTLAREYGAAVICLLIDEEGQARDVEWKLRVAHRLHDIATQRYGLEPGDLIFDALTFPLSTGDDDLRGDAMATIDAIRRIKAELPGVYTTLGVSNVSFGLSPAARHVLNSVFLHECVAAGLDSAIVHAARIMPLAKIPEDQRQVCEDLIYDRRRPAQDGEPAYDPLATLLDVFADVTVAVAEKEDRSGWPVSDRLSARIIDGDRDGLEADLDQAMAEGIAPLEIINDVLLSGMKVVGDRFGSGEMQLPFVLQSAETMKTAVAYLEPHMDKDDSGGKGRIVLATVKG